Protein AF-A0A1Y1WV62-F1 (afdb_monomer_lite)

Secondary structure (DSSP, 8-state):
-HHHHHHHHHHHHHHHHHHH-------TT-EEEE-TTS-B-TTHHHHHHHT----SSTTPBPEEEEEE-BTTSSHHHHHHHHH---PPPP-SS-S----SEEEEEPTTSSEEEEEEPPBS-GGGGG-TT-HHHHHHHHHHHHHHHH-SEEEEEEEGGGTT-TTTTTHHHHHHHHHHHHHHHHTT-S---S-PEEEEEEEES--SSS-HHHHHHHHHHHHHHHHHHHSPTT----GGGTEEEEEEE-PPPPPPPPTT-HHHHHHHHHHHHHHHHHHHHHHHHHHHHHH-TTSTT-S------S---BTTTHHHHHHHHHHHHHH-TT--PPPHHHHHHHHHHHHHHHHHHHHHHHHHHHHHHHHHTT----S-HHHHHHHHHHHHHHHHHHHHHHHHH-TT-HHHHHHHHHHHHHHHHHHHHHHHHHHHHHHHHHHHHHHHHHHHHHHHTTHHHHHHTTPPPPHHHHHHHHHHHHHHHHHHTGGGTTT-TTHHHHHHHHHHHHHHHHHHHHHHHHHHHGGGGHHHHHHHHHHHHHHHH-SGGGTSHHHHHHHHHHHHHHHHHHHHHHHHHHTTPPP-HHHHHHHHHHHHHHHHHHHHHHHHS-STT-HHHHHHHHHHHHH--GGGGGGGGS-HHHHHHHHHHHHHHHHHHHHB----HHHHHTT-SSS---S--B-S-HHHHHHHHHHHHHHHHHHHHHHHHHHHHHHHHHHHHHHHHHHHHTTS-----HHHHHHHHHHHHHTT--HHHHHHHHT--

Foldseek 3Di:
DVVVVVVVVVVVVVVVCVVVPPVPPPPLAFDAQAFQVRDGDPCVLVVLVVVPAPPPDQFDFAAEEEEAFAFPLCQVVLCCLQQVGHHFDDDPDPDFRDGQWTWDDGHPDSYIYIYGGHPDDPVCVVPPPNVSVLSSLLSVLLSQLQHLEYEYEAEPVCLPPCVRSVLVSLLVNLLLQQVLVVVQPDQPQPRAREYEYEYEQDPPPDDQVVSQVSNVVSSQVSNVVNHDPPRPDGPVSHYDYHYAYAHYADDDDDPPCPPVCVVCVVVNVVNNVRRSVSSVVVSCLDPPPPDPNNPCPDPPDPQGDGSSRSSVLSVQQSCQSVVDPPSSRHHSQLSSLVSVLLVQLVVLLVVLLVVLVVVLVCLVVLHFDPDFPVVNVVSLVVSLVSLVVSLVVSCVSRVRCNVVSVVSSVVSSVSSVVSVVVSLVSLVVQLVVQLVVLLVVLVVVCVVVVLVVCLVVLHADFVVVLVVSLVVSLVSNCSRNVSCCSSDPCSVVSSVVVVVVSVVSLVSNLVSLLVVLCVLCVVLLVVLLVLLLVVLVDVVSLPCVLLVSLVVLQVSLVSSLVSSVCSCVVRVPDDPNVPSSQVSLVVSVVSNVVSLLCNCVPPVPPLLVSLLVSLCVVPQDLVVVVSLVDDPVVSLVVSLVSSLSSLVSSQWRDYDPVSNVSSPVPDPPPHTPGSDDPVRSVVSSVVSSVVSVVVVVVSLVVSLVVLVVVLVVVVVVVVVCVVPDDPDPPVVNVVSLVVCVVSCSDPVVVVVSVVVD

InterPro domains:
  IPR008803 RHD3/Sey1 [PTHR45923] (33-664)
  IPR027417 P-loop containing nucleoside triphosphate hydrolase [G3DSA:3.40.50.300] (46-325)
  IPR027417 P-loop containing nucleoside triphosphate hydrolase [SSF52540] (31-325)
  IPR030386 GB1/RHD3-type guanine nucleotide-binding (G) domain [PS51715] (59-300)

pLDDT: mean 78.82, std 14.89, range [32.78, 97.94]

Structure (mmCIF, N/CA/C/O backbone):
data_AF-A0A1Y1WV62-F1
#
_entry.id   AF-A0A1Y1WV62-F1
#
loop_
_atom_site.group_PDB
_atom_site.id
_atom_site.type_symbol
_atom_site.label_atom_id
_atom_site.label_alt_id
_atom_site.label_comp_id
_atom_site.label_asym_id
_atom_site.label_entity_id
_atom_site.label_seq_id
_atom_site.pdbx_PDB_ins_code
_atom_site.Cartn_x
_atom_site.Cartn_y
_atom_site.Cartn_z
_atom_site.occupancy
_atom_site.B_iso_or_equiv
_atom_site.auth_seq_id
_atom_site.auth_comp_id
_atom_site.auth_asym_id
_atom_site.auth_atom_id
_atom_site.pdbx_PDB_model_num
ATOM 1 N N . MET A 1 1 ? -37.516 20.887 -20.435 1.00 51.75 1 MET A N 1
ATOM 2 C CA . MET A 1 1 ? -36.759 19.913 -19.613 1.00 51.75 1 MET A CA 1
ATOM 3 C C . MET A 1 1 ? -36.280 18.711 -20.430 1.00 51.75 1 MET A C 1
ATOM 5 O O . MET A 1 1 ? -35.079 18.545 -20.568 1.00 51.75 1 MET A O 1
ATOM 9 N N . ILE A 1 2 ? -37.176 17.944 -21.067 1.00 64.56 2 ILE A N 1
ATOM 10 C CA . ILE A 1 2 ? -36.821 16.761 -21.886 1.00 64.56 2 ILE A CA 1
ATOM 11 C C . ILE A 1 2 ? -35.870 17.104 -23.050 1.00 64.56 2 ILE A C 1
ATOM 13 O O . ILE A 1 2 ? -34.916 16.378 -23.311 1.00 64.56 2 ILE A O 1
ATOM 17 N N . THR A 1 3 ? -36.069 18.247 -23.711 1.00 65.81 3 THR A N 1
ATOM 18 C CA . THR A 1 3 ? -35.198 18.720 -24.803 1.00 65.81 3 THR A CA 1
ATOM 19 C C . THR A 1 3 ? -33.790 19.078 -24.321 1.00 65.81 3 THR A C 1
ATOM 21 O O . THR A 1 3 ? -32.817 18.795 -25.009 1.00 65.81 3 THR A O 1
ATOM 24 N N . MET A 1 4 ? -33.670 19.631 -23.110 1.00 62.22 4 MET A N 1
ATOM 25 C CA . MET A 1 4 ? -32.378 19.939 -22.486 1.00 62.22 4 MET A CA 1
ATOM 26 C C . MET A 1 4 ? -31.639 18.659 -22.088 1.00 62.22 4 MET A C 1
ATOM 28 O O . MET A 1 4 ? -30.442 18.553 -22.311 1.00 62.22 4 MET A O 1
ATOM 32 N N . MET A 1 5 ? -32.369 17.662 -21.576 1.00 66.69 5 MET A N 1
ATOM 33 C CA . MET A 1 5 ? -31.826 16.341 -21.245 1.00 66.69 5 MET A CA 1
ATOM 34 C C . MET A 1 5 ? -31.311 15.606 -22.487 1.00 66.69 5 MET A C 1
ATOM 36 O O . MET A 1 5 ? -30.245 15.006 -22.436 1.00 66.69 5 MET A O 1
ATOM 40 N N . LYS A 1 6 ? -32.025 15.697 -23.619 1.00 66.94 6 LYS A N 1
ATOM 41 C CA . LYS A 1 6 ? -31.564 15.145 -24.903 1.00 66.94 6 LYS A CA 1
ATOM 42 C C . LYS A 1 6 ? -30.316 15.852 -25.424 1.00 66.94 6 LYS A C 1
ATOM 44 O O . LYS A 1 6 ? -29.437 15.177 -25.939 1.00 66.94 6 LYS A O 1
ATOM 49 N N . LEU A 1 7 ? -30.222 17.174 -25.268 1.00 73.25 7 LEU A N 1
ATOM 50 C CA . LEU A 1 7 ? -29.037 17.930 -25.678 1.00 73.25 7 LEU A CA 1
ATOM 51 C C . LEU A 1 7 ? -27.816 17.569 -24.820 1.00 73.25 7 LEU A C 1
ATOM 53 O O . LEU A 1 7 ? -26.736 17.401 -25.369 1.00 73.25 7 LEU A O 1
ATOM 57 N N . LEU A 1 8 ? -28.013 17.377 -23.508 1.00 72.06 8 LEU A N 1
ATOM 58 C CA . LEU A 1 8 ? -26.973 16.943 -22.569 1.00 72.06 8 LEU A CA 1
ATOM 59 C C . LEU A 1 8 ? -26.525 15.498 -22.813 1.00 72.06 8 LEU A C 1
ATOM 61 O O . LEU A 1 8 ? -25.340 15.206 -22.724 1.00 72.06 8 LEU A O 1
ATOM 65 N N . LEU A 1 9 ? -27.455 14.598 -23.152 1.00 69.25 9 LEU A N 1
ATOM 66 C CA . LEU A 1 9 ? -27.120 13.230 -23.550 1.00 69.25 9 LEU A CA 1
ATOM 67 C C . LEU A 1 9 ? -26.393 13.195 -24.891 1.00 69.25 9 LEU A C 1
ATOM 69 O O . LEU A 1 9 ? -25.499 12.378 -25.049 1.00 69.25 9 LEU A O 1
ATOM 73 N N . LEU A 1 10 ? -26.752 14.066 -25.840 1.00 69.75 10 LEU A N 1
ATOM 74 C CA . LEU A 1 10 ? -26.087 14.154 -27.137 1.00 69.75 10 LEU A CA 1
ATOM 75 C C . LEU A 1 10 ? -24.675 14.730 -26.993 1.00 69.75 10 LEU A C 1
ATOM 77 O O . LEU A 1 10 ? -23.754 14.210 -27.610 1.00 69.75 10 LEU A O 1
ATOM 81 N N . THR A 1 11 ? -24.473 15.746 -26.148 1.00 72.06 11 THR A N 1
ATOM 82 C CA . THR A 1 11 ? -23.128 16.255 -25.844 1.00 72.06 11 THR A CA 1
ATOM 83 C C . THR A 1 11 ? -22.309 15.254 -25.041 1.00 72.06 11 THR A C 1
ATOM 85 O O . THR A 1 11 ? -21.140 15.077 -25.364 1.00 72.06 11 THR A O 1
ATOM 88 N N . LEU A 1 12 ? -22.895 14.530 -24.077 1.00 65.00 12 LEU A N 1
ATOM 89 C CA . LEU A 1 12 ? -22.204 13.418 -23.415 1.00 65.00 12 LEU A CA 1
ATOM 90 C C . LEU A 1 12 ? -21.865 12.299 -24.397 1.00 65.00 12 LEU A C 1
ATOM 92 O O . LEU A 1 12 ? -20.761 11.781 -24.318 1.00 65.00 12 LEU A O 1
ATOM 96 N N . LEU A 1 13 ? -22.757 11.955 -25.334 1.00 55.06 13 LEU A N 1
ATOM 97 C CA . LEU A 1 13 ? -22.472 10.960 -26.366 1.00 55.06 13 LEU A CA 1
ATOM 98 C C . LEU A 1 13 ? -21.349 11.429 -27.283 1.00 55.06 13 LEU A C 1
ATOM 100 O O . LEU A 1 13 ? -20.487 10.623 -27.572 1.00 55.06 13 LEU A O 1
ATOM 104 N N . ILE A 1 14 ? -21.332 12.701 -27.697 1.00 57.38 14 ILE A N 1
ATOM 105 C CA . ILE A 1 14 ? -20.282 13.277 -28.553 1.00 57.38 14 ILE A CA 1
ATOM 106 C C . ILE A 1 14 ? -18.940 13.319 -27.816 1.00 57.38 14 ILE A C 1
ATOM 108 O O . ILE A 1 14 ? -17.910 13.010 -28.408 1.00 57.38 14 ILE A O 1
ATOM 112 N N . ILE A 1 15 ? -18.938 13.650 -26.521 1.00 54.84 15 ILE A N 1
ATOM 113 C CA . ILE A 1 15 ? -17.735 13.623 -25.679 1.00 54.84 15 ILE A CA 1
ATOM 114 C C . ILE A 1 15 ? -17.273 12.174 -25.472 1.00 54.84 15 ILE A C 1
ATOM 116 O O . ILE A 1 15 ? -16.094 11.896 -25.641 1.00 54.84 15 ILE A O 1
ATOM 120 N N . LEU A 1 16 ? -18.179 11.229 -25.204 1.00 42.38 16 LEU A N 1
ATOM 121 C CA . LEU A 1 16 ? -17.862 9.801 -25.084 1.00 42.38 16 LEU A CA 1
ATOM 122 C C . LEU A 1 16 ? -17.394 9.202 -26.414 1.00 42.38 16 LEU A C 1
ATOM 124 O O . LEU A 1 16 ? -16.445 8.431 -26.413 1.00 42.38 16 LEU A O 1
ATOM 128 N N . THR A 1 17 ? -17.973 9.577 -27.557 1.00 40.53 17 THR A N 1
ATOM 129 C CA . THR A 1 17 ? -17.507 9.114 -28.869 1.00 40.53 17 THR A CA 1
ATOM 130 C C . THR A 1 17 ? -16.188 9.765 -29.255 1.00 40.53 17 THR A C 1
ATOM 132 O O . THR A 1 17 ? -15.337 9.064 -29.778 1.00 40.53 17 THR A O 1
ATOM 135 N N . ASN A 1 18 ? -15.943 11.041 -28.943 1.00 40.81 18 ASN A N 1
ATOM 136 C CA . ASN A 1 18 ? -14.651 11.683 -29.222 1.00 40.81 18 ASN A CA 1
ATOM 137 C C . ASN A 1 18 ? -13.536 11.221 -28.267 1.00 40.81 18 ASN A C 1
ATOM 139 O O . ASN A 1 18 ? -12.374 11.257 -28.646 1.00 40.81 18 ASN A O 1
ATOM 143 N N . VAL A 1 19 ? -13.875 10.740 -27.063 1.00 40.25 19 VAL A N 1
ATOM 144 C CA . VAL A 1 19 ? -12.922 10.125 -26.116 1.00 40.25 19 VAL A CA 1
ATOM 145 C C . VAL A 1 19 ? -12.696 8.631 -26.412 1.00 40.25 19 VAL A C 1
ATOM 147 O O . VAL A 1 19 ? -11.668 8.081 -26.032 1.00 40.25 19 VAL A O 1
ATOM 150 N N . ILE A 1 20 ? -13.613 7.962 -27.125 1.00 36.50 20 ILE A N 1
ATOM 151 C CA . ILE A 1 20 ? -13.527 6.520 -27.447 1.00 36.50 20 ILE A CA 1
ATOM 152 C C . ILE A 1 20 ? -13.171 6.259 -28.926 1.00 36.50 20 ILE A C 1
ATOM 154 O O . ILE A 1 20 ? -12.804 5.142 -29.285 1.00 36.50 20 ILE A O 1
ATOM 158 N N . THR A 1 21 ? -13.180 7.278 -29.789 1.00 32.78 21 THR A N 1
ATOM 159 C CA . THR A 1 21 ? -12.759 7.172 -31.196 1.00 32.78 21 THR A CA 1
ATOM 160 C C . THR A 1 21 ? -11.530 8.023 -31.498 1.00 32.78 21 THR A C 1
ATOM 162 O O . THR A 1 21 ? -11.481 8.771 -32.467 1.00 32.78 21 THR A O 1
ATOM 165 N N . GLU A 1 22 ? -10.447 7.788 -30.760 1.00 36.47 22 GLU A N 1
ATOM 166 C CA . GLU A 1 22 ? -9.182 7.650 -31.481 1.00 36.47 22 GLU A CA 1
ATOM 167 C C . GLU A 1 22 ? -9.310 6.384 -32.330 1.00 36.47 22 GLU A C 1
ATOM 169 O O . GLU A 1 22 ? -9.026 5.266 -31.889 1.00 36.47 22 GLU A O 1
ATOM 174 N N . THR A 1 23 ? -9.831 6.547 -33.548 1.00 33.72 23 THR A N 1
ATOM 175 C CA . THR A 1 23 ? -9.608 5.582 -34.616 1.00 33.72 23 THR A CA 1
ATOM 176 C C . THR A 1 23 ? -8.103 5.452 -34.747 1.00 33.72 23 THR A C 1
ATOM 178 O O . THR A 1 23 ? -7.453 6.311 -35.346 1.00 33.72 23 THR A O 1
ATOM 181 N N . ILE A 1 24 ? -7.542 4.411 -34.137 1.00 40.12 24 ILE A N 1
ATOM 182 C CA . ILE A 1 24 ? -6.155 4.045 -34.366 1.00 40.12 24 ILE A CA 1
ATOM 183 C C . ILE A 1 24 ? -6.053 3.831 -35.860 1.00 40.12 24 ILE A C 1
ATOM 185 O O . ILE A 1 24 ? -6.801 3.010 -36.406 1.00 40.12 24 ILE A O 1
ATOM 189 N N . PRO A 1 25 ? -5.197 4.590 -36.555 1.00 36.84 25 PRO A N 1
ATOM 190 C CA . PRO A 1 25 ? -4.994 4.314 -37.948 1.00 36.84 25 PRO A CA 1
ATOM 191 C C . PRO A 1 25 ? -4.455 2.888 -37.993 1.00 36.84 25 PRO A C 1
ATOM 193 O O . PRO A 1 25 ? -3.401 2.593 -37.428 1.00 36.84 25 PRO A O 1
ATOM 196 N N . THR A 1 26 ? -5.166 2.002 -38.688 1.00 41.12 26 THR A N 1
ATOM 197 C CA . THR A 1 26 ? -4.584 0.807 -39.301 1.00 41.12 26 THR A CA 1
ATOM 198 C C . THR A 1 26 ? -3.566 1.298 -40.329 1.00 41.12 26 THR A C 1
ATOM 200 O O . THR A 1 26 ? -3.785 1.254 -41.540 1.00 41.12 26 THR A O 1
ATOM 203 N N . SER A 1 27 ? -2.499 1.921 -39.837 1.00 43.66 27 SER A N 1
ATOM 204 C CA . SER A 1 27 ? -1.478 2.575 -40.618 1.00 43.66 27 SER A CA 1
ATOM 205 C C . SER A 1 27 ? -0.612 1.459 -41.152 1.00 43.66 27 SER A C 1
ATOM 207 O O . SER A 1 27 ? 0.397 1.082 -40.564 1.00 43.66 27 SER A O 1
ATOM 209 N N . LYS A 1 28 ? -0.979 0.964 -42.331 1.00 54.50 28 LYS A N 1
ATOM 210 C CA . LYS A 1 28 ? -0.052 0.277 -43.225 1.00 54.50 28 LYS A CA 1
ATOM 211 C C . LYS A 1 28 ? 1.081 1.220 -43.681 1.00 54.50 28 LYS A C 1
ATOM 213 O O . LYS A 1 28 ? 1.583 1.011 -44.762 1.00 54.50 28 LYS A O 1
ATOM 218 N N . SER A 1 29 ? 1.448 2.286 -42.960 1.00 65.12 29 SER A N 1
ATOM 219 C CA . SER A 1 29 ? 2.419 3.298 -43.409 1.00 65.12 29 SER A CA 1
ATOM 220 C C . SER A 1 29 ? 3.492 3.682 -42.381 1.00 65.12 29 SER A C 1
ATOM 222 O O . SER A 1 29 ? 4.205 4.667 -42.573 1.00 65.12 29 SER A O 1
ATOM 224 N N . GLY A 1 30 ? 3.640 2.885 -41.317 1.00 78.12 30 GLY A N 1
ATOM 225 C CA . GLY A 1 30 ? 4.474 3.202 -40.154 1.00 78.12 30 GLY A CA 1
ATOM 226 C C . GLY A 1 30 ? 3.715 4.046 -39.124 1.00 78.12 30 GLY A C 1
ATOM 227 O O . GLY A 1 30 ? 2.809 4.809 -39.470 1.00 78.12 30 GLY A O 1
ATOM 228 N N . TYR A 1 31 ? 4.045 3.882 -37.845 1.00 87.94 31 TYR A N 1
ATOM 229 C CA . TYR A 1 31 ? 3.420 4.600 -36.732 1.00 87.94 31 TYR A CA 1
ATOM 230 C C . TYR A 1 31 ? 4.386 5.643 -36.162 1.00 87.94 31 TYR A C 1
ATOM 232 O O . TYR A 1 31 ? 5.538 5.301 -35.921 1.00 87.94 31 TYR A O 1
ATOM 240 N N . PRO A 1 32 ? 3.986 6.902 -35.938 1.00 89.50 32 PRO A N 1
ATOM 241 C CA . PRO A 1 32 ? 4.892 7.897 -35.372 1.00 89.50 32 PRO A CA 1
ATOM 242 C C . PRO A 1 32 ? 5.151 7.622 -33.888 1.00 89.50 32 PRO A C 1
ATOM 244 O O . PRO A 1 32 ? 4.218 7.661 -33.091 1.00 89.50 32 PRO A O 1
ATOM 247 N N . ILE A 1 33 ? 6.411 7.362 -33.522 1.00 92.44 33 ILE A N 1
ATOM 248 C CA . ILE A 1 33 ? 6.871 7.335 -32.122 1.00 92.44 33 ILE A CA 1
ATOM 249 C C . ILE A 1 33 ? 7.080 8.761 -31.625 1.00 92.44 33 ILE A C 1
ATOM 251 O O . ILE A 1 33 ? 6.625 9.104 -30.541 1.00 92.44 33 ILE A O 1
ATOM 255 N N . ILE A 1 34 ? 7.790 9.569 -32.410 1.00 91.12 34 ILE A N 1
ATOM 256 C CA . ILE A 1 34 ? 8.075 10.972 -32.109 1.00 91.12 34 ILE A CA 1
ATOM 257 C C . ILE A 1 34 ? 7.593 11.784 -33.299 1.00 91.12 34 ILE A C 1
ATOM 259 O O . ILE A 1 34 ? 7.923 11.440 -34.436 1.00 91.12 34 ILE A O 1
ATOM 263 N N . ASP A 1 35 ? 6.804 12.823 -33.047 1.00 85.56 35 ASP A N 1
ATOM 264 C CA . ASP A 1 35 ? 6.278 13.695 -34.095 1.00 85.56 35 ASP A CA 1
ATOM 265 C C . ASP A 1 35 ? 7.279 14.791 -34.522 1.00 85.56 35 ASP A C 1
ATOM 267 O O . ASP A 1 35 ? 8.411 14.877 -34.039 1.00 85.56 35 ASP A O 1
ATOM 271 N N . GLU A 1 36 ? 6.862 15.659 -35.447 1.00 79.38 36 GLU A N 1
ATOM 272 C CA . GLU A 1 36 ? 7.685 16.773 -35.936 1.00 79.38 36 GLU A CA 1
ATOM 273 C C . GLU A 1 36 ? 7.994 17.853 -34.889 1.00 79.38 36 GLU A C 1
ATOM 275 O O . GLU A 1 36 ? 8.909 18.653 -35.092 1.00 79.38 36 GLU A O 1
ATOM 280 N N . ASN A 1 37 ? 7.256 17.874 -33.779 1.00 82.88 37 ASN A N 1
ATOM 281 C CA . ASN A 1 37 ? 7.437 18.818 -32.682 1.00 82.88 37 ASN A CA 1
ATOM 282 C C . ASN A 1 37 ? 8.322 18.239 -31.566 1.00 82.88 37 ASN A C 1
ATOM 284 O O . ASN A 1 37 ? 8.681 18.954 -30.629 1.00 82.88 37 ASN A O 1
ATOM 288 N N . GLY A 1 38 ? 8.715 16.964 -31.664 1.00 85.69 38 GLY A N 1
ATOM 289 C CA . GLY A 1 38 ? 9.467 16.276 -30.618 1.00 85.69 38 GLY A CA 1
ATOM 290 C C . GLY A 1 38 ? 8.592 15.805 -29.452 1.00 85.69 38 GLY A C 1
ATOM 291 O O . GLY A 1 38 ? 9.081 15.667 -28.322 1.00 85.69 38 GLY A O 1
ATOM 292 N N . GLU A 1 39 ? 7.303 15.580 -29.696 1.00 90.38 39 GLU A N 1
ATOM 293 C CA . GLU A 1 39 ? 6.392 14.958 -28.739 1.00 90.38 39 GLU A CA 1
ATOM 294 C C . GLU A 1 39 ? 6.338 13.443 -28.944 1.00 90.38 39 GLU A C 1
ATOM 296 O O . GLU A 1 39 ? 6.292 12.950 -30.073 1.00 90.38 39 GLU A O 1
ATOM 301 N N . PHE A 1 40 ? 6.384 12.704 -27.833 1.00 92.81 40 PHE A N 1
ATOM 302 C CA . PHE A 1 40 ? 6.293 11.247 -27.842 1.00 92.81 40 PHE A CA 1
ATOM 303 C C . PHE A 1 40 ? 4.831 10.814 -27.945 1.00 92.81 40 PHE A C 1
ATOM 305 O O . PHE A 1 40 ? 3.954 11.357 -27.275 1.00 92.81 40 PHE A O 1
ATOM 312 N N . ASN A 1 41 ? 4.560 9.814 -28.774 1.00 91.00 41 ASN A N 1
ATOM 313 C CA . ASN A 1 41 ? 3.214 9.333 -29.020 1.00 91.00 41 ASN A CA 1
ATOM 314 C C . ASN A 1 41 ? 2.789 8.291 -27.974 1.00 91.00 41 ASN A C 1
ATOM 316 O O . ASN A 1 41 ? 3.184 7.124 -28.030 1.00 91.00 41 ASN A O 1
ATOM 320 N N . THR A 1 42 ? 1.912 8.698 -27.057 1.00 89.06 42 THR A N 1
ATOM 321 C CA . THR A 1 42 ? 1.388 7.858 -25.963 1.00 89.06 42 THR A CA 1
ATOM 322 C C . THR A 1 42 ? 0.571 6.651 -26.449 1.00 89.06 42 THR A C 1
ATOM 324 O O . THR A 1 42 ? 0.466 5.640 -25.749 1.00 89.06 42 THR A O 1
ATOM 327 N N . GLY A 1 43 ? 0.046 6.696 -27.679 1.00 88.69 43 GLY A N 1
ATOM 328 C CA . GLY A 1 43 ? -0.676 5.589 -28.310 1.00 88.69 43 GLY A CA 1
ATOM 329 C C . GLY A 1 43 ? 0.215 4.426 -28.769 1.00 88.69 43 GLY A C 1
ATOM 330 O O . GLY A 1 43 ? -0.310 3.377 -29.150 1.00 88.69 43 GLY A O 1
ATOM 331 N N . LEU A 1 44 ? 1.549 4.557 -28.699 1.00 88.31 44 LEU A N 1
ATOM 332 C CA . LEU A 1 44 ? 2.493 3.518 -29.132 1.00 88.31 44 LEU A CA 1
ATOM 333 C C . LEU A 1 44 ? 2.258 2.177 -28.422 1.00 88.31 44 LEU A C 1
ATOM 335 O O . LEU A 1 44 ? 2.286 1.127 -29.060 1.00 88.31 44 LEU A O 1
ATOM 339 N N . SER A 1 45 ? 1.964 2.194 -27.121 1.00 86.75 45 SER A N 1
ATOM 340 C CA . SER A 1 45 ? 1.713 0.970 -26.348 1.00 86.75 45 SER A CA 1
ATOM 341 C C . SER A 1 45 ? 0.495 0.193 -26.865 1.00 86.75 45 SER A C 1
ATOM 343 O O . SER A 1 45 ? 0.510 -1.040 -26.910 1.00 86.75 45 SER A O 1
ATOM 345 N N . LYS A 1 46 ? -0.552 0.911 -27.291 1.00 86.69 46 LYS A N 1
ATOM 346 C CA . LYS A 1 46 ? -1.773 0.343 -27.868 1.00 86.69 46 LYS A CA 1
ATOM 347 C C . LYS A 1 46 ? -1.524 -0.142 -29.295 1.00 86.69 46 LYS A C 1
ATOM 349 O O . LYS A 1 46 ? -1.861 -1.285 -29.591 1.00 86.69 46 LYS A O 1
ATOM 354 N N . TYR A 1 47 ? -0.841 0.658 -30.117 1.00 85.81 47 TYR A N 1
ATOM 355 C CA . TYR A 1 47 ? -0.407 0.263 -31.460 1.00 85.81 47 TYR A CA 1
ATOM 356 C C . TYR A 1 47 ? 0.389 -1.046 -31.434 1.00 85.81 47 TYR A C 1
ATOM 358 O O . TYR A 1 47 ? 0.062 -1.980 -32.164 1.00 85.81 47 TYR A O 1
ATOM 366 N N . MET A 1 48 ? 1.376 -1.155 -30.540 1.00 82.12 48 MET A N 1
ATOM 367 C CA . MET A 1 48 ? 2.170 -2.371 -30.384 1.00 82.12 48 MET A CA 1
ATOM 368 C C . MET A 1 48 ? 1.271 -3.559 -29.986 1.00 82.12 48 MET A C 1
ATOM 370 O O . MET A 1 48 ? 1.248 -4.590 -30.648 1.00 82.12 48 MET A O 1
ATOM 374 N N . LYS A 1 49 ? 0.415 -3.423 -28.966 1.00 79.69 49 LYS A N 1
ATOM 375 C CA . LYS A 1 49 ? -0.499 -4.515 -28.563 1.00 79.69 49 LYS A CA 1
ATOM 376 C C . LYS A 1 49 ? -1.438 -4.986 -29.685 1.00 79.69 49 LYS A C 1
ATOM 378 O O . LYS A 1 49 ? -1.735 -6.178 -29.769 1.00 79.69 49 LYS A O 1
ATOM 383 N N . GLU A 1 50 ? -1.916 -4.072 -30.524 1.00 78.50 50 GLU A N 1
ATOM 384 C CA . GLU A 1 50 ? -2.843 -4.370 -31.624 1.00 78.50 50 GLU A CA 1
ATOM 385 C C . GLU A 1 50 ? -2.161 -4.971 -32.849 1.00 78.50 50 GLU A C 1
ATOM 387 O O . GLU A 1 50 ? -2.782 -5.753 -33.568 1.00 78.50 50 GLU A O 1
ATOM 392 N N . CYS A 1 51 ? -0.882 -4.659 -33.051 1.00 73.50 51 CYS A N 1
ATOM 393 C CA . CYS A 1 51 ? -0.111 -5.089 -34.204 1.00 73.50 51 CYS A CA 1
ATOM 394 C C . CYS A 1 51 ? -0.039 -6.614 -34.383 1.00 73.50 51 CYS A C 1
ATOM 396 O O . CYS A 1 51 ? 0.208 -7.025 -35.506 1.00 73.50 51 CYS A O 1
ATOM 398 N N . LYS A 1 52 ? -0.291 -7.440 -33.344 1.00 56.25 52 LYS A N 1
ATOM 399 C CA . LYS A 1 52 ? -0.448 -8.921 -33.382 1.00 56.25 52 LYS A CA 1
ATOM 400 C C . LYS A 1 52 ? 0.322 -9.633 -34.513 1.00 56.25 52 LYS A C 1
ATOM 402 O O . LYS A 1 52 ? -0.203 -10.545 -35.151 1.00 56.25 52 LYS A O 1
ATOM 407 N N . PHE A 1 53 ? 1.570 -9.248 -34.762 1.00 61.12 53 PHE A N 1
ATOM 408 C CA . PHE A 1 53 ? 2.450 -10.063 -35.582 1.00 61.12 53 PHE A CA 1
ATOM 409 C C . PHE A 1 53 ? 2.722 -11.330 -34.766 1.00 61.12 53 PHE A C 1
ATOM 411 O O . PHE A 1 53 ? 2.650 -11.288 -33.536 1.00 61.12 53 PHE A O 1
ATOM 418 N N . ASN A 1 54 ? 2.920 -12.472 -35.423 1.00 52.09 54 ASN A N 1
ATOM 419 C CA . ASN A 1 54 ? 3.212 -13.755 -34.776 1.00 52.09 54 ASN A CA 1
ATOM 420 C C . ASN A 1 54 ? 4.580 -13.704 -34.064 1.00 52.09 54 ASN A C 1
ATOM 422 O O . ASN A 1 54 ? 5.524 -14.380 -34.461 1.00 52.09 54 ASN A O 1
ATOM 426 N N . PHE A 1 55 ? 4.706 -12.871 -33.035 1.00 57.34 55 PHE A N 1
ATOM 427 C CA . PHE A 1 55 ? 5.824 -12.859 -32.115 1.00 57.34 55 PHE A CA 1
ATOM 428 C C . PHE A 1 55 ? 5.742 -14.184 -31.356 1.00 57.34 55 PHE A C 1
ATOM 430 O O . PHE A 1 55 ? 4.765 -14.443 -30.645 1.00 57.34 55 PHE A O 1
ATOM 437 N N . GLY A 1 56 ? 6.696 -15.081 -31.603 1.00 52.50 56 GLY A N 1
ATOM 438 C CA . GLY A 1 56 ? 6.784 -16.338 -30.866 1.00 52.50 56 GLY A CA 1
ATOM 439 C C . GLY A 1 56 ? 6.987 -16.029 -29.389 1.00 52.50 56 GLY A C 1
ATOM 440 O O . GLY A 1 56 ? 7.891 -15.278 -29.085 1.00 52.50 56 GLY A O 1
ATOM 441 N N . GLU A 1 57 ? 6.150 -16.588 -28.510 1.00 55.66 57 GLU A N 1
ATOM 442 C CA . GLU A 1 57 ? 6.104 -16.348 -27.054 1.00 55.66 57 GLU A CA 1
ATOM 443 C C . GLU A 1 57 ? 6.056 -14.857 -26.626 1.00 55.66 57 GLU A C 1
ATOM 445 O O . GLU A 1 57 ? 6.838 -14.01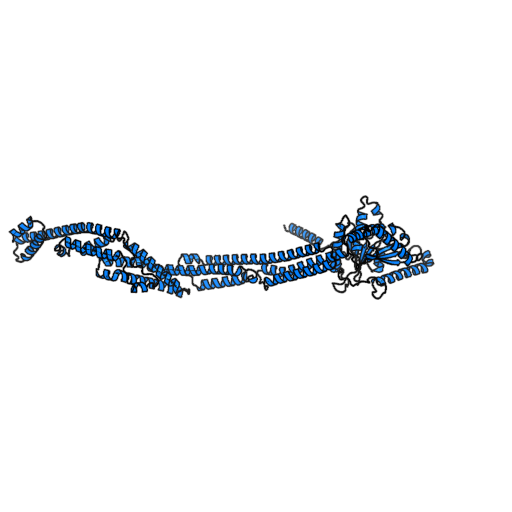0 -27.037 1.00 55.66 57 GLU A O 1
ATOM 450 N N . LYS A 1 58 ? 5.137 -14.496 -25.718 1.00 55.69 58 LYS A N 1
ATOM 451 C CA . LYS A 1 58 ? 4.932 -13.098 -25.264 1.00 55.69 58 LYS A CA 1
ATOM 452 C C . LYS A 1 58 ? 6.186 -12.401 -24.690 1.00 55.69 58 LYS A C 1
ATOM 454 O O . LYS A 1 58 ? 6.161 -11.180 -24.540 1.00 55.69 58 LYS A O 1
ATOM 459 N N . ASP A 1 59 ? 7.253 -13.149 -24.416 1.00 60.22 59 ASP A N 1
ATOM 460 C CA . ASP A 1 59 ? 8.493 -12.696 -23.785 1.00 60.22 59 ASP A CA 1
ATOM 461 C C . ASP A 1 59 ? 9.730 -12.726 -24.704 1.00 60.22 59 ASP A C 1
ATOM 463 O O . ASP A 1 59 ? 10.853 -12.557 -24.226 1.00 60.22 59 ASP A O 1
ATOM 467 N N . SER A 1 60 ? 9.572 -12.899 -26.022 1.00 68.81 60 SER A N 1
ATOM 468 C CA . SER A 1 60 ? 10.725 -12.898 -26.929 1.00 68.81 60 SER A CA 1
ATOM 469 C C . SER A 1 60 ? 11.440 -11.540 -26.989 1.00 68.81 60 SER A C 1
ATOM 471 O O . SER A 1 60 ? 10.797 -10.489 -27.115 1.00 68.81 60 SER A O 1
ATOM 473 N N . ARG A 1 61 ? 12.783 -11.570 -26.967 1.00 79.69 61 ARG A N 1
ATOM 474 C CA . ARG A 1 61 ? 13.656 -10.418 -27.264 1.00 79.69 61 ARG A CA 1
ATOM 475 C C . ARG A 1 61 ? 13.232 -9.779 -28.583 1.00 79.69 61 ARG A C 1
ATOM 477 O O . ARG A 1 61 ? 13.062 -10.497 -29.564 1.00 79.69 61 ARG A O 1
ATOM 484 N N . ILE A 1 62 ? 13.184 -8.449 -28.621 1.00 86.94 62 ILE A N 1
ATOM 485 C CA . ILE A 1 62 ? 13.123 -7.699 -29.878 1.00 86.94 62 ILE A CA 1
ATOM 486 C C . ILE A 1 62 ? 14.499 -7.168 -30.297 1.00 86.94 62 ILE A C 1
ATOM 488 O O . ILE A 1 62 ? 15.330 -6.817 -29.457 1.00 86.94 62 ILE A O 1
ATOM 492 N N . HIS A 1 63 ? 14.710 -7.087 -31.604 1.00 88.00 63 HIS A N 1
ATOM 493 C CA . HIS A 1 63 ? 15.832 -6.409 -32.231 1.00 88.00 63 HIS A CA 1
ATOM 494 C C . HIS A 1 63 ? 15.369 -5.089 -32.824 1.00 88.00 63 HIS A C 1
ATOM 496 O O . HIS A 1 63 ? 14.409 -5.056 -33.590 1.00 88.00 63 HIS A O 1
ATOM 502 N N . VAL A 1 64 ? 16.054 -4.001 -32.503 1.00 91.56 64 VAL A N 1
ATOM 503 C CA . VAL A 1 64 ? 15.671 -2.669 -32.983 1.00 91.56 64 VAL A CA 1
ATOM 504 C C . VAL A 1 64 ? 16.705 -2.185 -33.992 1.00 91.56 64 VAL A C 1
ATOM 506 O O . VAL A 1 64 ? 17.898 -2.119 -33.691 1.00 91.56 64 VAL A O 1
ATOM 509 N N . ILE A 1 65 ? 16.251 -1.849 -35.197 1.00 94.38 65 ILE A N 1
ATOM 510 C CA . ILE A 1 65 ? 17.086 -1.330 -36.281 1.00 94.38 65 ILE A CA 1
ATOM 511 C C . ILE A 1 65 ? 16.604 0.073 -36.625 1.00 94.38 65 ILE A C 1
ATOM 513 O O . ILE A 1 65 ? 15.440 0.255 -36.970 1.00 94.38 65 ILE A O 1
ATOM 517 N N . SER A 1 66 ? 17.494 1.060 -36.590 1.00 95.06 66 SER A N 1
ATOM 518 C CA . SER A 1 66 ? 17.205 2.410 -37.089 1.00 95.06 66 SER A CA 1
ATOM 519 C C . SER A 1 66 ? 17.971 2.710 -38.365 1.00 95.06 66 SER A C 1
ATOM 521 O O . SER A 1 66 ? 19.032 2.137 -38.602 1.00 95.06 66 SER A O 1
ATOM 523 N N . ILE A 1 67 ? 17.460 3.633 -39.181 1.00 93.69 67 ILE A N 1
ATOM 524 C CA . ILE A 1 67 ? 18.180 4.164 -40.345 1.00 93.69 67 ILE A CA 1
ATOM 525 C C . ILE A 1 67 ? 18.451 5.661 -40.188 1.00 93.69 67 ILE A C 1
ATOM 527 O O . ILE A 1 67 ? 17.563 6.433 -39.847 1.00 93.69 67 ILE A O 1
ATOM 531 N N . ILE A 1 68 ? 19.681 6.092 -40.447 1.00 90.62 68 ILE A N 1
ATOM 532 C CA . ILE A 1 68 ? 20.114 7.493 -40.436 1.00 90.62 68 ILE A CA 1
ATOM 533 C C . ILE A 1 68 ? 20.732 7.814 -41.799 1.00 90.62 68 ILE A C 1
ATOM 535 O O . ILE A 1 68 ? 21.408 6.987 -42.408 1.00 90.62 68 ILE A O 1
ATOM 539 N N . GLY A 1 69 ? 20.493 9.020 -42.303 1.00 86.62 69 GLY A N 1
ATOM 540 C CA . GLY A 1 69 ? 21.101 9.502 -43.541 1.00 86.62 69 GLY A CA 1
ATOM 541 C C . GLY A 1 69 ? 20.422 10.760 -44.060 1.00 86.62 69 GLY A C 1
ATOM 542 O O . GLY A 1 69 ? 19.316 11.108 -43.622 1.00 86.62 69 GLY A O 1
ATOM 543 N N . SER A 1 70 ? 21.056 11.419 -45.029 1.00 81.19 70 SER A N 1
ATOM 544 C CA . SER A 1 70 ? 20.586 12.698 -45.566 1.00 81.19 70 SER A CA 1
ATOM 545 C C . SER A 1 70 ? 19.164 12.599 -46.134 1.00 81.19 70 SER A C 1
ATOM 547 O O . SER A 1 70 ? 18.678 11.512 -46.494 1.00 81.19 70 SER A O 1
ATOM 549 N N . GLN A 1 71 ? 18.449 13.721 -46.174 1.00 76.31 71 GLN A N 1
ATOM 550 C CA . GLN A 1 71 ? 17.087 13.779 -46.699 1.00 76.31 71 GLN A CA 1
ATOM 551 C C . GLN A 1 71 ? 17.016 13.277 -48.154 1.00 76.31 71 GLN A C 1
ATOM 553 O O . GLN A 1 71 ? 17.926 13.482 -48.950 1.00 76.31 71 GLN A O 1
ATOM 558 N N . SER A 1 72 ? 15.936 12.561 -48.487 1.00 71.50 72 SER A N 1
ATOM 559 C CA . SER A 1 72 ? 15.653 12.054 -49.843 1.00 71.50 72 SER A CA 1
ATOM 560 C C . SER A 1 72 ? 16.679 11.074 -50.444 1.00 71.50 72 SER A C 1
ATOM 562 O O . SER A 1 72 ? 16.678 10.839 -51.646 1.00 71.50 72 SER A O 1
ATOM 564 N N . THR A 1 73 ? 17.494 10.407 -49.622 1.00 76.19 73 THR A N 1
ATOM 565 C CA . THR A 1 73 ? 18.475 9.384 -50.061 1.00 76.19 73 THR A CA 1
ATOM 566 C C . THR A 1 73 ? 17.893 7.968 -50.240 1.00 76.19 73 THR A C 1
ATOM 568 O O . THR A 1 73 ? 18.629 6.988 -50.358 1.00 76.19 73 THR A O 1
ATOM 571 N N . GLY A 1 74 ? 16.562 7.823 -50.238 1.00 82.75 74 GLY A N 1
ATOM 572 C CA . GLY A 1 74 ? 15.888 6.528 -50.399 1.00 82.75 74 GLY A CA 1
ATOM 573 C C . GLY A 1 74 ? 15.956 5.611 -49.170 1.00 82.75 74 GLY A C 1
ATOM 574 O O . GLY A 1 74 ? 16.061 4.396 -49.342 1.00 82.75 74 GLY A O 1
ATOM 575 N N . LYS A 1 75 ? 15.910 6.178 -47.953 1.00 89.12 75 LYS A N 1
ATOM 576 C CA . LYS A 1 75 ? 15.883 5.446 -46.668 1.00 89.12 75 LYS A CA 1
ATOM 577 C C . LYS A 1 75 ? 14.636 4.572 -46.518 1.00 89.12 75 LYS A C 1
ATOM 579 O O . LYS A 1 75 ? 14.750 3.353 -46.501 1.00 89.12 75 LYS A O 1
ATOM 584 N N . SER A 1 76 ? 13.450 5.179 -46.534 1.00 87.94 76 SER A N 1
ATOM 585 C CA . SER A 1 76 ? 12.166 4.474 -46.424 1.00 87.94 76 SER A CA 1
ATOM 586 C C . SER A 1 76 ? 11.980 3.452 -47.555 1.00 87.94 76 SER A C 1
ATOM 588 O O . SER A 1 76 ? 11.468 2.361 -47.337 1.00 87.94 76 SER A O 1
ATOM 590 N N . THR A 1 77 ? 12.484 3.750 -48.763 1.00 88.38 77 THR A N 1
ATOM 591 C CA . THR A 1 77 ? 12.514 2.785 -49.876 1.00 88.38 77 THR A CA 1
ATOM 592 C C . THR A 1 77 ? 13.379 1.569 -49.562 1.00 88.38 77 THR A C 1
ATOM 594 O O . THR A 1 77 ? 12.967 0.453 -49.853 1.00 88.38 77 THR A O 1
ATOM 597 N N . LEU A 1 78 ? 14.566 1.770 -48.986 1.00 90.56 78 LEU A N 1
ATOM 598 C CA . LEU A 1 78 ? 15.454 0.678 -48.599 1.00 90.56 78 LEU A CA 1
ATOM 599 C C . LEU A 1 78 ? 14.834 -0.178 -47.490 1.00 90.56 78 LEU A C 1
ATOM 601 O O . LEU A 1 78 ? 14.851 -1.398 -47.597 1.00 90.56 78 LEU A O 1
ATOM 605 N N . LEU A 1 79 ? 14.246 0.452 -46.471 1.00 92.81 79 LEU A N 1
ATOM 606 C CA . LEU A 1 79 ? 13.572 -0.256 -45.382 1.00 92.81 79 LEU A CA 1
ATOM 607 C C . LEU A 1 79 ? 12.406 -1.111 -45.890 1.00 92.81 79 LEU A C 1
ATOM 609 O O . LEU A 1 79 ? 12.328 -2.289 -45.553 1.00 92.81 79 LEU A O 1
ATOM 613 N N . ASN A 1 80 ? 11.566 -0.553 -46.769 1.00 90.31 80 ASN A N 1
ATOM 614 C CA . ASN A 1 80 ? 10.461 -1.292 -47.382 1.00 90.31 80 ASN A CA 1
ATOM 615 C C . ASN A 1 80 ? 10.961 -2.471 -48.219 1.00 90.31 80 ASN A C 1
ATOM 617 O O . ASN A 1 80 ? 10.368 -3.543 -48.178 1.00 90.31 80 ASN A O 1
ATOM 621 N N . LEU A 1 81 ? 12.065 -2.296 -48.952 1.00 90.56 81 LEU A N 1
ATOM 622 C CA . LEU A 1 81 ? 12.650 -3.377 -49.739 1.00 90.56 81 LEU A CA 1
ATOM 623 C C . LEU A 1 81 ? 13.223 -4.483 -48.856 1.00 90.56 81 LEU A C 1
ATOM 625 O O . LEU A 1 81 ? 12.944 -5.639 -49.138 1.00 90.56 81 LEU A O 1
ATOM 629 N N . LEU A 1 82 ? 13.996 -4.152 -47.816 1.00 92.06 82 LEU A N 1
ATOM 630 C CA . LEU A 1 82 ? 14.680 -5.132 -46.965 1.00 92.06 82 LEU A CA 1
ATOM 631 C C . LEU A 1 82 ? 13.737 -5.842 -45.992 1.00 92.06 82 LEU A C 1
ATOM 633 O O . LEU A 1 82 ? 13.796 -7.058 -45.856 1.00 92.06 82 LEU A O 1
ATOM 637 N N . PHE A 1 83 ? 12.857 -5.102 -45.328 1.00 91.25 83 PHE A N 1
ATOM 638 C CA . PHE A 1 83 ? 12.068 -5.616 -44.206 1.00 91.25 83 PHE A CA 1
ATOM 639 C C . PHE A 1 83 ? 10.582 -5.776 -44.528 1.00 91.25 83 PHE A C 1
ATOM 641 O O . PHE A 1 83 ? 9.793 -6.068 -43.634 1.00 91.25 83 PHE A O 1
ATOM 648 N N . ASN A 1 84 ? 10.188 -5.571 -45.790 1.00 88.25 84 ASN A N 1
ATOM 649 C CA . ASN A 1 84 ? 8.793 -5.610 -46.234 1.00 88.25 84 ASN A CA 1
ATOM 650 C C . ASN A 1 84 ? 7.872 -4.666 -45.429 1.00 88.25 84 ASN A C 1
ATOM 652 O O . ASN A 1 84 ? 6.697 -4.947 -45.199 1.00 88.25 84 ASN A O 1
ATOM 656 N N . THR A 1 85 ? 8.426 -3.544 -44.964 1.00 87.88 85 THR A N 1
ATOM 657 C CA . THR A 1 85 ? 7.670 -2.469 -44.318 1.00 87.88 85 THR A CA 1
ATOM 658 C C . THR A 1 85 ? 6.930 -1.638 -45.363 1.00 87.88 85 THR A C 1
ATOM 660 O O . THR A 1 85 ? 7.171 -1.753 -46.564 1.00 87.88 85 THR A O 1
ATOM 663 N N . ASN A 1 86 ? 6.055 -0.742 -44.910 1.00 85.38 86 ASN A N 1
ATOM 664 C CA . ASN A 1 86 ? 5.254 0.094 -45.802 1.00 85.38 86 ASN A CA 1
ATOM 665 C C . ASN A 1 86 ? 5.401 1.600 -45.528 1.00 85.38 86 ASN A C 1
ATOM 667 O O . ASN A 1 86 ? 4.471 2.365 -45.764 1.00 85.38 86 ASN A O 1
ATOM 671 N N . PHE A 1 87 ? 6.556 2.060 -45.040 1.00 85.75 87 PHE A N 1
ATOM 672 C CA . PHE A 1 87 ? 6.797 3.490 -44.819 1.00 85.75 87 PHE A CA 1
ATOM 673 C C . PHE A 1 87 ? 6.485 4.311 -46.070 1.00 85.75 87 PHE A C 1
ATOM 675 O O . PHE A 1 87 ? 6.760 3.885 -47.197 1.00 85.75 87 PHE A O 1
ATOM 682 N N . LYS A 1 88 ? 5.920 5.505 -45.879 1.00 79.88 88 LYS A N 1
ATOM 683 C CA . LYS A 1 88 ? 5.603 6.404 -46.989 1.00 79.88 88 LYS A CA 1
ATOM 684 C C . LYS A 1 88 ? 6.883 6.722 -47.772 1.00 79.88 88 LYS A C 1
ATOM 686 O O . LYS A 1 88 ? 7.885 7.133 -47.197 1.00 79.88 88 LYS A O 1
ATOM 691 N N . ILE A 1 89 ? 6.846 6.534 -49.090 1.00 72.94 89 ILE A N 1
ATOM 692 C CA . ILE A 1 89 ? 7.930 6.914 -50.007 1.00 72.94 89 ILE A CA 1
ATOM 693 C C . ILE A 1 89 ? 7.517 8.200 -50.729 1.00 72.94 89 ILE A C 1
ATOM 695 O O . ILE A 1 89 ? 6.333 8.447 -50.958 1.00 72.94 89 ILE A O 1
ATOM 699 N N . MET A 1 90 ? 8.500 9.032 -51.064 1.00 61.19 90 MET A N 1
ATOM 700 C CA . MET A 1 90 ? 8.314 10.261 -51.827 1.00 61.19 90 MET A CA 1
ATOM 701 C C . MET A 1 90 ? 7.633 9.952 -53.174 1.00 61.19 90 MET A C 1
ATOM 703 O O . MET A 1 90 ? 8.166 9.184 -53.976 1.00 61.19 90 MET A O 1
ATOM 707 N N . GLY A 1 91 ? 6.439 10.510 -53.395 1.00 54.78 91 GLY A N 1
ATOM 708 C CA . GLY A 1 91 ? 5.831 10.625 -54.726 1.00 54.78 91 GLY A CA 1
ATOM 709 C C . GLY A 1 91 ? 6.399 11.834 -55.476 1.00 54.78 91 GLY A C 1
ATOM 710 O O . GLY A 1 91 ? 7.250 12.531 -54.934 1.00 54.78 91 GLY A O 1
ATOM 711 N N . ASP A 1 92 ? 5.913 12.121 -56.686 1.00 37.94 92 ASP A N 1
ATOM 712 C CA . ASP A 1 92 ? 6.427 13.189 -57.571 1.00 37.94 92 ASP A CA 1
ATOM 713 C C . ASP A 1 92 ? 6.320 14.634 -56.995 1.00 37.94 92 ASP A C 1
ATOM 715 O O . ASP A 1 92 ? 6.717 15.600 -57.643 1.00 37.94 92 ASP A O 1
ATOM 719 N N . GLU A 1 93 ? 5.843 14.806 -55.755 1.00 42.06 93 GLU A N 1
ATOM 720 C CA . GLU A 1 93 ? 5.867 16.065 -55.005 1.00 42.06 93 GLU A CA 1
ATOM 721 C C . GLU A 1 93 ? 7.115 16.175 -54.109 1.00 42.06 93 GLU A C 1
ATOM 723 O O . GLU A 1 93 ? 7.382 15.328 -53.254 1.00 42.06 93 GLU A O 1
ATOM 728 N N . ILE A 1 94 ? 7.858 17.279 -54.259 1.00 48.34 94 ILE A N 1
ATOM 729 C CA . ILE A 1 94 ? 9.143 17.571 -53.593 1.00 48.34 94 ILE A CA 1
ATOM 730 C C . ILE A 1 94 ? 8.961 17.965 -52.108 1.00 48.34 94 ILE A C 1
ATOM 732 O O . ILE A 1 94 ? 9.510 18.960 -51.642 1.00 48.34 94 ILE A O 1
ATOM 736 N N . LYS A 1 95 ? 8.138 17.237 -51.343 1.00 51.22 95 LYS A N 1
ATOM 737 C CA . LYS A 1 95 ? 7.898 17.503 -49.914 1.00 51.22 95 LYS A CA 1
ATOM 738 C C . LYS A 1 95 ? 8.393 16.371 -49.016 1.00 51.22 95 LYS A C 1
ATOM 740 O O . LYS A 1 95 ? 8.392 15.196 -49.382 1.00 51.22 95 LYS A O 1
ATOM 745 N N . ARG A 1 96 ? 8.829 16.768 -47.815 1.00 56.16 96 ARG A N 1
ATOM 746 C CA . ARG A 1 96 ? 9.357 15.920 -46.735 1.00 56.16 96 ARG A CA 1
ATOM 747 C C . ARG A 1 96 ? 8.452 14.702 -46.493 1.00 56.16 96 ARG A C 1
ATOM 749 O O . ARG A 1 96 ? 7.262 14.864 -46.242 1.00 56.16 96 ARG A O 1
ATOM 756 N N . THR A 1 97 ? 9.008 13.492 -46.607 1.00 57.12 97 THR A N 1
ATOM 757 C CA . THR A 1 97 ? 8.226 12.238 -46.596 1.00 57.12 97 THR A CA 1
ATOM 758 C C . THR A 1 97 ? 8.089 11.612 -45.204 1.00 57.12 97 THR A C 1
ATOM 760 O O . THR A 1 97 ? 7.014 11.111 -44.883 1.00 57.12 97 THR A O 1
ATOM 763 N N . THR A 1 98 ? 9.137 11.700 -44.379 1.00 57.28 98 THR A N 1
ATOM 764 C CA . THR A 1 98 ? 9.173 11.213 -42.988 1.00 57.28 98 THR A CA 1
ATOM 765 C C . THR A 1 98 ? 9.321 12.416 -42.061 1.00 57.28 98 THR A C 1
ATOM 767 O O . THR A 1 98 ? 10.173 13.269 -42.312 1.00 57.28 98 THR A O 1
ATOM 770 N N . GLN A 1 99 ? 8.476 12.503 -41.036 1.00 71.00 99 GLN A N 1
ATOM 771 C CA . GLN A 1 99 ? 8.492 13.560 -40.027 1.00 71.00 99 GLN A CA 1
ATOM 772 C C . GLN A 1 99 ? 8.682 12.915 -38.652 1.00 71.00 99 GLN A C 1
ATOM 774 O O . GLN A 1 99 ? 7.914 12.019 -38.302 1.00 71.00 99 GLN A O 1
ATOM 779 N N . GLY A 1 100 ? 9.704 13.336 -37.907 1.00 84.88 100 GLY A N 1
ATOM 780 C CA . GLY A 1 100 ? 10.060 12.708 -36.634 1.00 84.88 100 GLY A CA 1
ATOM 781 C C . GLY A 1 100 ? 10.618 11.286 -36.802 1.00 84.88 100 GLY A C 1
ATOM 782 O O . GLY A 1 100 ? 11.502 11.058 -37.632 1.00 84.88 100 GLY A O 1
ATOM 783 N N . ILE A 1 101 ? 10.133 10.331 -36.003 1.00 90.38 101 ILE A N 1
ATOM 784 C CA . ILE A 1 101 ? 10.547 8.916 -36.062 1.00 90.38 101 ILE A CA 1
ATOM 785 C C . ILE A 1 101 ? 9.322 8.032 -36.218 1.00 90.38 101 ILE A C 1
ATOM 787 O O . ILE A 1 101 ? 8.431 8.035 -35.365 1.00 90.38 101 ILE A O 1
ATOM 791 N N . LEU A 1 102 ? 9.308 7.234 -37.283 1.00 91.56 102 LEU A N 1
ATOM 792 C CA . LEU A 1 102 ? 8.276 6.234 -37.523 1.00 91.56 102 LEU A CA 1
ATOM 793 C C . LEU A 1 102 ? 8.773 4.847 -37.116 1.00 91.56 102 LEU A C 1
ATOM 795 O O . LEU A 1 102 ? 9.931 4.511 -37.342 1.00 91.56 102 LEU A O 1
ATOM 799 N N . ILE A 1 103 ? 7.880 4.017 -36.587 1.00 91.94 103 ILE A N 1
ATOM 800 C CA . ILE A 1 103 ? 8.124 2.607 -36.301 1.00 91.94 103 ILE A CA 1
ATOM 801 C C . ILE A 1 103 ? 7.272 1.697 -37.171 1.00 91.94 103 ILE A C 1
ATOM 803 O O . ILE A 1 103 ? 6.078 1.928 -37.369 1.00 91.94 103 ILE A O 1
ATOM 807 N N . SER A 1 104 ? 7.882 0.617 -37.643 1.00 90.00 104 SER A N 1
ATOM 808 C CA . SER A 1 104 ? 7.176 -0.517 -38.224 1.00 90.00 104 SER A CA 1
ATOM 809 C C . SER A 1 104 ? 7.748 -1.814 -37.657 1.00 90.00 104 SER A C 1
ATOM 811 O O . SER A 1 104 ? 8.947 -2.056 -37.804 1.00 90.00 104 SER A O 1
ATOM 813 N N . PRO A 1 105 ? 6.931 -2.669 -37.027 1.00 88.19 105 PRO A N 1
ATOM 814 C CA . PRO A 1 105 ? 7.318 -4.056 -36.800 1.00 88.19 105 PRO A CA 1
ATOM 815 C C . PRO A 1 105 ? 7.468 -4.797 -38.135 1.00 88.19 105 PRO A C 1
ATOM 817 O O . PRO A 1 105 ? 6.816 -4.452 -39.126 1.00 88.19 105 PRO A O 1
ATOM 820 N N . VAL A 1 106 ? 8.341 -5.801 -38.150 1.00 87.38 106 VAL A N 1
ATOM 821 C CA . VAL A 1 106 ? 8.552 -6.696 -39.292 1.00 87.38 106 VAL A CA 1
ATOM 822 C C . VAL A 1 106 ? 7.658 -7.923 -39.151 1.00 87.38 106 VAL A C 1
ATOM 824 O O . VAL A 1 106 ? 7.589 -8.537 -38.086 1.00 87.38 106 VAL A O 1
ATOM 827 N N . GLU A 1 107 ? 6.974 -8.298 -40.229 1.00 81.25 107 GLU A N 1
ATOM 828 C CA . GLU A 1 107 ? 6.107 -9.477 -40.236 1.00 81.25 107 GLU A CA 1
ATOM 829 C C . GLU A 1 107 ? 6.895 -10.764 -39.939 1.00 81.25 107 GLU A C 1
ATOM 831 O O . GLU A 1 107 ? 7.950 -11.006 -40.521 1.00 81.25 107 GLU A O 1
ATOM 836 N N . ASN A 1 108 ? 6.354 -11.609 -39.052 1.00 78.06 108 ASN A N 1
ATOM 837 C CA . ASN A 1 108 ? 6.919 -12.912 -38.663 1.00 78.06 108 ASN A CA 1
ATOM 838 C C . ASN A 1 108 ? 8.379 -12.862 -38.170 1.00 78.06 108 ASN A C 1
ATOM 840 O O . ASN A 1 108 ? 9.121 -13.830 -38.324 1.00 78.06 108 ASN A O 1
ATOM 844 N N . SER A 1 109 ? 8.798 -11.742 -37.580 1.00 81.31 109 SER A N 1
ATOM 845 C CA . SER A 1 109 ? 10.135 -11.576 -37.020 1.00 81.31 109 SER A CA 1
ATOM 846 C C . SER A 1 109 ? 10.093 -10.728 -35.751 1.00 81.31 109 SER A C 1
ATOM 848 O O . SER A 1 109 ? 9.186 -9.923 -35.550 1.00 81.31 109 SER A O 1
ATOM 850 N N . ASN A 1 110 ? 11.110 -10.864 -34.904 1.00 83.12 110 ASN A N 1
ATOM 851 C CA . ASN A 1 110 ? 11.259 -10.066 -33.688 1.00 83.12 110 ASN A CA 1
ATOM 852 C C . ASN A 1 110 ? 11.973 -8.729 -33.952 1.00 83.12 110 ASN A C 1
ATOM 854 O O . ASN A 1 110 ? 12.638 -8.196 -33.069 1.00 83.12 110 ASN A O 1
ATOM 858 N N . ILE A 1 111 ? 11.874 -8.189 -35.169 1.00 88.75 111 ILE A N 1
ATOM 859 C CA . ILE A 1 111 ? 12.572 -6.972 -35.588 1.00 88.75 111 ILE A CA 1
ATOM 860 C C . ILE A 1 111 ? 11.604 -5.781 -35.587 1.00 88.75 111 ILE A C 1
ATOM 862 O O . ILE A 1 111 ? 10.502 -5.852 -36.134 1.00 88.75 111 ILE A O 1
ATOM 866 N N . LEU A 1 112 ? 12.041 -4.664 -35.007 1.00 91.19 112 LEU A N 1
ATOM 867 C CA . LEU A 1 112 ? 11.395 -3.358 -35.090 1.00 91.19 112 LEU A CA 1
ATOM 868 C C . LEU A 1 112 ? 12.267 -2.411 -35.908 1.00 91.19 112 LEU A C 1
ATOM 870 O O . LEU A 1 112 ? 13.456 -2.257 -35.633 1.00 91.19 112 LEU A O 1
ATOM 874 N N . ILE A 1 113 ? 11.660 -1.755 -36.892 1.00 93.69 113 ILE A N 1
ATOM 875 C CA . ILE A 1 113 ? 12.333 -0.798 -37.766 1.00 93.69 113 ILE A CA 1
ATOM 876 C C . ILE A 1 113 ? 11.947 0.620 -37.373 1.00 93.69 113 ILE A C 1
ATOM 878 O O . ILE A 1 113 ? 10.759 0.929 -37.293 1.00 93.69 113 ILE A O 1
ATOM 882 N N . LEU A 1 114 ? 12.949 1.478 -37.191 1.00 94.50 114 LEU A N 1
ATOM 883 C CA . LEU A 1 114 ? 12.808 2.910 -36.962 1.00 94.50 114 LEU A CA 1
ATOM 884 C C . LEU A 1 114 ? 13.255 3.685 -38.212 1.00 94.50 114 LEU A C 1
ATOM 886 O O . LEU A 1 114 ? 14.442 3.699 -38.554 1.00 94.50 114 LEU A O 1
ATOM 890 N N . ASP A 1 115 ? 12.308 4.333 -38.893 1.00 92.50 115 ASP A N 1
ATOM 891 C CA . ASP A 1 115 ? 12.589 5.259 -39.995 1.00 92.50 115 ASP A CA 1
ATOM 892 C C . ASP A 1 115 ? 12.718 6.680 -39.449 1.00 92.50 115 ASP A C 1
ATOM 894 O O . ASP A 1 115 ? 11.736 7.280 -39.001 1.00 92.50 115 ASP A O 1
ATOM 898 N N . ASN A 1 116 ? 13.940 7.210 -39.479 1.00 87.69 116 ASN A N 1
ATOM 899 C CA . ASN A 1 116 ? 14.209 8.567 -39.029 1.00 87.69 116 ASN A CA 1
ATOM 900 C C . ASN A 1 116 ? 14.009 9.580 -40.145 1.00 87.69 116 ASN A C 1
ATOM 902 O O . ASN A 1 116 ? 14.389 9.364 -41.305 1.00 87.69 116 ASN A O 1
ATOM 906 N N . GLU A 1 117 ? 13.523 10.754 -39.752 1.00 82.06 117 GLU A N 1
ATOM 907 C CA . GLU A 1 117 ? 13.600 11.948 -40.575 1.00 82.06 117 GLU A CA 1
ATOM 908 C C . GLU A 1 117 ? 15.033 12.169 -41.099 1.00 82.06 117 GLU A C 1
ATOM 910 O O . GLU A 1 117 ? 16.036 11.914 -40.429 1.00 82.06 117 GLU A O 1
ATOM 915 N N . GLY A 1 118 ? 15.131 12.577 -42.366 1.00 73.75 118 GLY A N 1
ATOM 916 C CA . GLY A 1 118 ? 16.422 12.790 -43.004 1.00 73.75 118 GLY A CA 1
ATOM 917 C C . GLY A 1 118 ? 17.129 14.040 -42.510 1.00 73.75 118 GLY A C 1
ATOM 918 O O . GLY A 1 118 ? 16.497 15.074 -42.350 1.00 73.75 118 GLY A O 1
ATOM 919 N N . VAL A 1 119 ? 18.446 13.930 -42.359 1.00 66.75 119 VAL A N 1
ATOM 920 C CA . VAL A 1 119 ? 19.328 15.025 -41.936 1.00 66.75 119 VAL A CA 1
ATOM 921 C C . VAL A 1 119 ? 19.560 15.992 -43.109 1.00 66.75 119 VAL A C 1
ATOM 923 O O . VAL A 1 119 ? 19.540 15.567 -44.269 1.00 66.75 119 VAL A O 1
ATOM 926 N N . ASP A 1 120 ? 19.809 17.270 -42.814 1.00 62.81 120 ASP A N 1
ATOM 927 C CA . ASP A 1 120 ? 20.194 18.318 -43.779 1.00 62.81 120 ASP A CA 1
ATOM 928 C C . ASP A 1 120 ? 19.101 18.740 -44.786 1.00 62.81 120 ASP A C 1
ATOM 930 O O . ASP A 1 120 ? 19.354 18.933 -45.978 1.00 62.81 120 ASP A O 1
ATOM 934 N N . GLY A 1 121 ? 17.868 18.945 -44.315 1.00 61.38 121 GLY A N 1
ATOM 935 C CA . GLY A 1 121 ? 16.810 19.540 -45.133 1.00 61.38 121 GLY A CA 1
ATOM 936 C C . GLY A 1 121 ? 16.989 21.038 -45.397 1.00 61.38 121 GLY A C 1
ATOM 937 O O . GLY A 1 121 ? 17.435 21.784 -44.529 1.00 61.38 121 GLY A O 1
ATOM 938 N N . TYR A 1 122 ? 16.571 21.518 -46.578 1.00 54.38 122 TYR A N 1
ATOM 939 C CA . TYR A 1 122 ? 16.621 22.947 -46.961 1.00 54.38 122 TYR A CA 1
ATOM 940 C C . TYR A 1 122 ? 15.935 23.871 -45.934 1.00 54.38 122 TYR A C 1
ATOM 942 O O . TYR A 1 122 ? 16.369 24.993 -45.689 1.00 54.38 122 TYR A O 1
ATOM 950 N N . GLU A 1 123 ? 14.889 23.374 -45.278 1.00 54.25 123 GLU A N 1
ATOM 951 C CA . GLU A 1 123 ? 14.147 24.077 -44.228 1.00 54.25 123 GLU A CA 1
ATOM 952 C C . GLU A 1 123 ? 14.977 24.322 -42.952 1.00 54.25 123 GLU A C 1
ATOM 954 O O . GLU A 1 123 ? 14.695 25.270 -42.222 1.00 54.25 123 GLU A O 1
ATOM 959 N N . ASN A 1 124 ? 16.031 23.535 -42.696 1.00 54.94 124 ASN A N 1
ATOM 960 C CA . ASN A 1 124 ? 16.936 23.729 -41.553 1.00 54.94 124 ASN A CA 1
ATOM 961 C C . ASN A 1 124 ? 17.776 25.000 -41.697 1.00 54.94 124 ASN A C 1
ATOM 963 O O . ASN A 1 124 ? 18.166 25.603 -40.702 1.00 54.94 124 ASN A O 1
ATOM 967 N N . TYR A 1 125 ? 18.028 25.425 -42.938 1.00 52.41 125 TYR A N 1
ATOM 968 C CA . TYR A 1 125 ? 18.773 26.644 -43.247 1.00 52.41 125 TYR A CA 1
ATOM 969 C C . TYR A 1 125 ? 17.974 27.920 -42.921 1.00 52.41 125 TYR A C 1
ATOM 971 O O . TYR A 1 125 ? 18.558 28.985 -42.737 1.00 52.41 125 TYR A O 1
ATOM 979 N N . GLN A 1 126 ? 16.640 27.826 -42.825 1.00 50.22 126 GLN A N 1
ATOM 980 C CA . GLN A 1 126 ? 15.754 28.957 -42.514 1.00 50.22 126 GLN A CA 1
ATOM 981 C C . GLN A 1 126 ? 15.411 29.082 -41.020 1.00 50.22 126 GLN A C 1
ATOM 983 O O . GLN A 1 126 ? 14.839 30.094 -40.603 1.00 50.22 126 GLN A O 1
ATOM 988 N N . ASP A 1 127 ? 15.774 28.095 -40.196 1.00 59.59 127 ASP A N 1
ATOM 989 C CA . ASP A 1 127 ? 15.559 28.159 -38.753 1.00 59.59 127 ASP A CA 1
ATOM 990 C C . ASP A 1 127 ? 16.602 29.065 -38.081 1.00 59.59 127 ASP A C 1
ATOM 992 O O . ASP A 1 127 ? 17.699 28.645 -37.708 1.00 59.59 127 ASP A O 1
ATOM 996 N N . ARG A 1 128 ? 16.223 30.334 -37.892 1.00 44.34 128 ARG A N 1
ATOM 997 C CA . ARG A 1 128 ? 17.049 31.377 -37.262 1.00 44.34 128 ARG A CA 1
ATOM 998 C C . ARG A 1 128 ? 17.518 31.044 -35.839 1.00 44.34 128 ARG A C 1
ATOM 1000 O O . ARG A 1 128 ? 18.448 31.691 -35.365 1.00 44.34 128 ARG A O 1
ATOM 1007 N N . TYR A 1 129 ? 16.899 30.074 -35.161 1.00 55.41 129 TYR A N 1
ATOM 1008 C CA . TYR A 1 129 ? 17.209 29.715 -33.773 1.00 55.41 129 TYR A CA 1
ATOM 1009 C C . TYR A 1 129 ? 17.891 28.341 -33.629 1.00 55.41 129 TYR A C 1
ATOM 1011 O O . TYR A 1 129 ? 18.265 27.959 -32.515 1.00 55.41 129 TYR A O 1
ATOM 1019 N N . GLY A 1 130 ? 18.081 27.603 -34.732 1.00 65.94 130 GLY A N 1
ATOM 1020 C CA . GLY A 1 130 ? 18.731 26.286 -34.747 1.00 65.94 130 GLY A CA 1
ATOM 1021 C C . GLY A 1 130 ? 17.994 25.204 -33.943 1.00 65.94 130 GLY A C 1
ATOM 1022 O O . GLY A 1 130 ? 18.597 24.204 -33.549 1.00 65.94 130 GLY A O 1
ATOM 1023 N N . ASN A 1 131 ? 16.706 25.394 -33.662 1.00 67.62 131 ASN A N 1
ATOM 1024 C CA . ASN A 1 131 ? 15.869 24.469 -32.899 1.00 67.62 131 ASN A CA 1
ATOM 1025 C C . ASN A 1 131 ? 15.619 23.158 -33.656 1.00 67.62 131 ASN A C 1
ATOM 1027 O O . ASN A 1 131 ? 15.672 22.089 -33.052 1.00 67.62 131 ASN A O 1
ATOM 1031 N N . LYS A 1 132 ? 15.439 23.217 -34.977 1.00 69.06 132 LYS A N 1
ATOM 1032 C CA . LYS A 1 132 ? 15.267 22.048 -35.844 1.00 69.06 132 LYS A CA 1
ATOM 1033 C C . LYS A 1 132 ? 16.535 21.196 -35.885 1.00 69.06 132 LYS A C 1
ATOM 1035 O O . LYS A 1 132 ? 16.467 19.988 -35.695 1.00 69.06 132 LYS A O 1
ATOM 1040 N N . GLN A 1 133 ? 17.707 21.829 -35.953 1.00 69.75 133 GLN A N 1
ATOM 1041 C CA . GLN A 1 133 ? 18.990 21.126 -35.859 1.00 69.75 133 GLN A CA 1
ATOM 1042 C C . GLN A 1 133 ? 19.211 20.490 -34.471 1.00 69.75 133 GLN A C 1
ATOM 1044 O O . GLN A 1 133 ? 19.798 19.413 -34.362 1.00 69.75 133 GLN A O 1
ATOM 1049 N N . LYS A 1 134 ? 18.731 21.121 -33.388 1.00 76.19 134 LYS A N 1
ATOM 1050 C CA . LYS A 1 134 ? 18.735 20.509 -32.045 1.00 76.19 134 LYS A CA 1
ATOM 1051 C C . LYS A 1 134 ? 17.803 19.298 -31.970 1.00 76.19 134 LYS A C 1
ATOM 1053 O O . LYS A 1 134 ? 18.177 18.305 -31.350 1.00 76.19 134 LYS A O 1
ATOM 1058 N N . LEU A 1 135 ? 16.626 19.365 -32.595 1.00 80.31 135 LEU A N 1
ATOM 1059 C CA . LEU A 1 135 ? 15.688 18.246 -32.657 1.00 80.31 135 LEU A CA 1
ATOM 1060 C C . LEU A 1 135 ? 16.285 17.070 -33.441 1.00 80.31 135 LEU A C 1
ATOM 1062 O O . LEU A 1 135 ? 16.323 15.969 -32.909 1.00 80.31 135 LEU A O 1
ATOM 1066 N N . GLU A 1 136 ? 16.857 17.299 -34.624 1.00 78.81 136 GLU A N 1
ATOM 1067 C CA . GLU A 1 136 ? 17.519 16.253 -35.426 1.00 78.81 136 GLU A CA 1
ATOM 1068 C C . GLU A 1 136 ? 18.609 15.510 -34.647 1.00 78.81 136 GLU A C 1
ATOM 1070 O O . GLU A 1 136 ? 18.678 14.280 -34.673 1.00 78.81 136 GLU A O 1
ATOM 1075 N N . ARG A 1 137 ? 19.431 16.245 -33.884 1.00 80.19 137 ARG A N 1
ATOM 1076 C CA . ARG A 1 137 ? 20.438 15.644 -32.995 1.00 80.19 137 ARG A CA 1
ATOM 1077 C C . ARG A 1 137 ? 19.796 14.758 -31.929 1.00 80.19 137 ARG A C 1
ATOM 1079 O O . ARG A 1 137 ? 20.300 13.668 -31.670 1.00 80.19 137 ARG A O 1
ATOM 1086 N N . LYS A 1 138 ? 18.686 15.198 -31.326 1.00 86.62 138 LYS A N 1
ATOM 1087 C CA . LYS A 1 138 ? 17.936 14.409 -30.336 1.00 86.62 138 LYS A CA 1
ATOM 1088 C C . LYS A 1 138 ? 17.316 13.153 -30.956 1.00 86.62 138 LYS A C 1
ATOM 1090 O O . LYS A 1 138 ? 17.418 12.093 -30.349 1.00 86.62 138 LYS A O 1
ATOM 1095 N N . LEU A 1 139 ? 16.747 13.237 -32.161 1.00 87.94 139 LEU A N 1
ATOM 1096 C CA . LEU A 1 139 ? 16.181 12.084 -32.878 1.00 87.94 139 LEU A CA 1
ATOM 1097 C C . LEU A 1 139 ? 17.261 11.053 -33.251 1.00 87.94 139 LEU A C 1
ATOM 1099 O O . LEU A 1 139 ? 17.072 9.845 -33.084 1.00 87.94 139 LEU A O 1
ATOM 1103 N N . ALA A 1 140 ? 18.431 11.520 -33.692 1.00 86.94 140 ALA A N 1
ATOM 1104 C CA . ALA A 1 140 ? 19.571 10.653 -33.974 1.00 86.94 140 ALA A CA 1
ATOM 1105 C C . ALA A 1 140 ? 20.114 9.982 -32.704 1.00 86.94 140 ALA A C 1
ATOM 1107 O O . ALA A 1 140 ? 20.359 8.776 -32.704 1.00 86.94 140 ALA A O 1
ATOM 1108 N N . LEU A 1 141 ? 20.256 10.731 -31.604 1.00 87.69 141 LEU A N 1
ATOM 1109 C CA . LEU A 1 141 ? 20.627 10.162 -30.306 1.00 87.69 141 LEU A CA 1
ATOM 1110 C C . LEU A 1 141 ? 19.610 9.105 -29.874 1.00 87.69 141 LEU A C 1
ATOM 1112 O O . LEU A 1 141 ? 19.999 7.981 -29.576 1.00 87.69 141 LEU A O 1
ATOM 1116 N N . PHE A 1 142 ? 18.316 9.419 -29.920 1.00 91.31 142 PHE A N 1
ATOM 1117 C CA . PHE A 1 142 ? 17.254 8.475 -29.583 1.00 91.31 142 PHE A CA 1
ATOM 1118 C C . PHE A 1 142 ? 17.390 7.166 -30.364 1.00 91.31 142 PHE A C 1
ATOM 1120 O O . PHE A 1 142 ? 17.363 6.086 -29.775 1.00 91.31 142 PHE A O 1
ATOM 1127 N N . SER A 1 143 ? 17.633 7.260 -31.670 1.00 91.44 143 SER A N 1
ATOM 1128 C CA . SER A 1 143 ? 17.818 6.101 -32.545 1.00 91.44 143 SER A CA 1
ATOM 1129 C C . SER A 1 143 ? 18.991 5.226 -32.125 1.00 91.44 143 SER A C 1
ATOM 1131 O O . SER A 1 143 ? 18.861 4.009 -32.053 1.00 91.44 143 SER A O 1
ATOM 1133 N N . ILE A 1 144 ? 20.127 5.830 -31.783 1.00 88.81 144 ILE A N 1
ATOM 1134 C CA . ILE A 1 144 ? 21.330 5.094 -31.375 1.00 88.81 144 ILE A CA 1
ATOM 1135 C C . ILE A 1 144 ? 21.148 4.446 -30.000 1.00 88.81 144 ILE A C 1
ATOM 1137 O O . ILE A 1 144 ? 21.585 3.315 -29.779 1.00 88.81 144 ILE A O 1
ATOM 1141 N N . TYR A 1 145 ? 20.491 5.138 -29.068 1.00 87.88 145 TYR A N 1
ATOM 1142 C CA . TYR A 1 145 ? 20.244 4.608 -27.728 1.00 87.88 145 TYR A CA 1
ATOM 1143 C C . TYR A 1 145 ? 19.258 3.436 -27.747 1.00 87.88 145 TYR A C 1
ATOM 1145 O O . TYR A 1 145 ? 19.499 2.438 -27.065 1.00 87.88 145 TYR A O 1
ATOM 1153 N N . THR A 1 146 ? 18.207 3.528 -28.565 1.00 90.44 146 THR A N 1
ATOM 1154 C CA . THR A 1 146 ? 17.144 2.514 -28.660 1.00 90.44 146 THR A CA 1
ATOM 1155 C C . THR A 1 146 ? 17.472 1.343 -29.586 1.00 90.44 146 THR A C 1
ATOM 1157 O O . THR A 1 146 ? 16.952 0.255 -29.359 1.00 90.44 146 THR A O 1
ATOM 1160 N N . SER A 1 147 ? 18.334 1.525 -30.594 1.00 91.25 147 SER A N 1
ATOM 1161 C CA . SER A 1 147 ? 18.609 0.494 -31.610 1.00 91.25 147 SER A CA 1
ATOM 1162 C C . SER A 1 147 ? 19.786 -0.406 -31.260 1.00 91.25 147 SER A C 1
ATOM 1164 O O . SER A 1 147 ? 20.791 0.065 -30.733 1.00 91.25 147 SER A O 1
ATOM 1166 N N . ASP A 1 148 ? 19.713 -1.685 -31.616 1.00 87.69 148 ASP A N 1
ATOM 1167 C CA . ASP A 1 148 ? 20.867 -2.594 -31.636 1.00 87.69 148 ASP A CA 1
ATOM 1168 C C . ASP A 1 148 ? 21.772 -2.300 -32.843 1.00 87.69 148 ASP A C 1
ATOM 1170 O O . ASP A 1 148 ? 23.004 -2.324 -32.743 1.00 87.69 148 ASP A O 1
ATOM 1174 N N . ILE A 1 149 ? 21.143 -1.987 -33.983 1.00 91.81 149 ILE A N 1
ATOM 1175 C CA . ILE A 1 149 ? 21.799 -1.719 -35.264 1.00 91.81 149 ILE A CA 1
ATOM 1176 C C . ILE A 1 149 ? 21.358 -0.354 -35.781 1.00 91.81 149 ILE A C 1
ATOM 1178 O O . ILE A 1 149 ? 20.169 -0.049 -35.855 1.00 91.81 149 ILE A O 1
ATOM 1182 N N . VAL A 1 150 ? 22.328 0.456 -36.189 1.00 93.69 150 VAL A N 1
ATOM 1183 C CA . VAL A 1 150 ? 22.099 1.756 -36.815 1.00 93.69 150 VAL A CA 1
ATOM 1184 C C . VAL A 1 150 ? 22.601 1.672 -38.249 1.00 93.69 150 VAL A C 1
ATOM 1186 O O . VAL A 1 150 ? 23.805 1.636 -38.506 1.00 93.69 150 VAL A O 1
ATOM 1189 N N . MET A 1 151 ? 21.667 1.610 -39.190 1.00 95.00 151 MET A N 1
ATOM 1190 C CA . MET A 1 151 ? 21.946 1.647 -40.617 1.00 95.00 151 MET A CA 1
ATOM 1191 C C . MET A 1 151 ? 22.262 3.079 -41.041 1.00 95.00 151 MET A C 1
ATOM 1193 O O . MET A 1 151 ? 21.464 3.986 -40.825 1.00 95.00 151 MET A O 1
ATOM 1197 N N . ILE A 1 152 ? 23.404 3.294 -41.683 1.00 93.25 152 ILE A N 1
ATOM 1198 C CA . ILE A 1 152 ? 23.826 4.607 -42.175 1.00 93.25 152 ILE A CA 1
ATOM 1199 C C . ILE A 1 152 ? 23.752 4.579 -43.698 1.00 93.25 152 ILE A C 1
ATOM 1201 O O . ILE A 1 152 ? 24.586 3.967 -44.362 1.00 93.25 152 ILE A O 1
ATOM 1205 N N . ASN A 1 153 ? 22.723 5.216 -44.253 1.00 91.00 153 ASN A N 1
ATOM 1206 C CA . ASN A 1 153 ? 22.476 5.262 -45.691 1.00 91.00 153 ASN A CA 1
ATOM 1207 C C . ASN A 1 153 ? 23.252 6.426 -46.318 1.00 91.00 153 ASN A C 1
ATOM 1209 O O . ASN A 1 153 ? 22.924 7.590 -46.075 1.00 91.00 153 ASN A O 1
ATOM 1213 N N . ILE A 1 154 ? 24.260 6.108 -47.130 1.00 89.81 154 ILE A N 1
ATOM 1214 C CA . ILE A 1 154 ? 25.181 7.083 -47.730 1.00 89.81 154 ILE A CA 1
ATOM 1215 C C . ILE A 1 154 ? 25.393 6.775 -49.215 1.00 89.81 154 ILE A C 1
ATOM 1217 O O . ILE A 1 154 ? 25.502 5.616 -49.597 1.00 89.81 154 ILE A O 1
ATOM 1221 N N . MET A 1 155 ? 25.461 7.797 -50.067 1.00 86.00 155 MET A N 1
ATOM 1222 C CA . MET A 1 155 ? 25.826 7.632 -51.482 1.00 86.00 155 MET A CA 1
ATOM 1223 C C . MET A 1 155 ? 27.345 7.479 -51.630 1.00 86.00 155 MET A C 1
ATOM 1225 O O . MET A 1 155 ? 28.093 8.146 -50.916 1.00 86.00 155 MET A O 1
ATOM 1229 N N . GLU A 1 156 ? 27.827 6.677 -52.588 1.00 86.75 156 GLU A N 1
ATOM 1230 C CA . GLU A 1 156 ? 29.276 6.486 -52.807 1.00 86.75 156 GLU A CA 1
ATOM 1231 C C . GLU A 1 156 ? 30.024 7.827 -52.967 1.00 86.75 156 GLU A C 1
ATOM 1233 O O . GLU A 1 156 ? 31.086 8.043 -52.381 1.00 86.75 156 GLU A O 1
ATOM 1238 N N . ASN A 1 157 ? 29.429 8.777 -53.691 1.00 84.00 157 ASN A N 1
ATOM 1239 C CA . ASN A 1 157 ? 30.022 10.096 -53.938 1.00 84.00 157 ASN A CA 1
ATOM 1240 C C . ASN A 1 157 ? 30.148 10.976 -52.680 1.00 84.00 157 ASN A C 1
ATOM 1242 O O . ASN A 1 157 ? 30.917 11.940 -52.681 1.00 84.00 157 ASN A O 1
ATOM 1246 N N . ASP A 1 158 ? 29.417 10.655 -51.614 1.00 83.50 158 ASP A N 1
ATOM 1247 C CA . ASP A 1 158 ? 29.378 11.436 -50.379 1.00 83.50 158 ASP A CA 1
ATOM 1248 C C . ASP A 1 158 ? 30.309 10.891 -49.285 1.00 83.50 158 ASP A C 1
ATOM 1250 O O . ASP A 1 158 ? 30.525 11.571 -48.285 1.00 83.50 158 ASP A O 1
ATOM 1254 N N . ILE A 1 159 ? 30.954 9.735 -49.497 1.00 82.25 159 ILE A N 1
ATOM 1255 C CA . ILE A 1 159 ? 31.877 9.097 -48.532 1.00 82.25 159 ILE A CA 1
ATOM 1256 C C . ILE A 1 159 ? 33.016 10.036 -48.092 1.00 82.25 159 ILE A C 1
ATOM 1258 O O . ILE A 1 159 ? 33.448 10.013 -46.941 1.00 82.25 159 ILE A O 1
ATOM 1262 N N . ASN A 1 160 ? 33.514 10.887 -48.994 1.00 77.38 160 ASN A N 1
ATOM 1263 C CA . ASN A 1 160 ? 34.615 11.815 -48.704 1.00 77.38 160 ASN A CA 1
ATOM 1264 C C . ASN A 1 160 ? 34.145 13.231 -48.330 1.00 77.38 160 ASN A C 1
ATOM 1266 O O . ASN A 1 160 ? 34.970 14.133 -48.180 1.00 77.38 160 ASN A O 1
ATOM 1270 N N . ARG A 1 161 ? 32.834 13.458 -48.200 1.00 75.56 161 ARG A N 1
ATOM 1271 C CA . ARG A 1 161 ? 32.257 14.762 -47.857 1.00 75.56 161 ARG A CA 1
ATOM 1272 C C . ARG A 1 161 ? 31.802 14.749 -46.406 1.00 75.56 161 ARG A C 1
ATOM 1274 O O . ARG A 1 161 ? 30.939 13.962 -46.047 1.00 75.56 161 ARG A O 1
ATOM 1281 N N . SER A 1 162 ? 32.319 15.669 -45.590 1.00 66.81 162 SER A N 1
ATOM 1282 C CA . SER A 1 162 ? 32.007 15.734 -44.153 1.00 66.81 162 SER A CA 1
ATOM 1283 C C . SER A 1 162 ? 30.501 15.750 -43.865 1.00 66.81 162 SER A C 1
ATOM 1285 O O . SER A 1 162 ? 30.031 14.989 -43.025 1.00 66.81 162 SER A O 1
ATOM 1287 N N . ASN A 1 163 ? 29.738 16.574 -44.589 1.00 64.94 163 ASN A N 1
ATOM 1288 C CA . ASN A 1 163 ? 28.294 16.707 -44.377 1.00 64.94 163 ASN A CA 1
ATOM 1289 C C . ASN A 1 163 ? 27.519 15.545 -45.015 1.00 64.94 163 ASN A C 1
ATOM 1291 O O . ASN A 1 163 ? 26.646 14.973 -44.375 1.00 64.94 163 ASN A O 1
ATOM 1295 N N . GLY A 1 164 ? 27.899 15.121 -46.226 1.00 63.66 164 GLY A N 1
ATOM 1296 C CA . GLY A 1 164 ? 27.265 13.984 -46.907 1.00 63.66 164 GLY A CA 1
ATOM 1297 C C . GLY A 1 164 ? 27.445 12.649 -46.168 1.00 63.66 164 GLY A C 1
ATOM 1298 O O . GLY A 1 164 ? 26.554 11.805 -46.180 1.00 63.66 164 GLY A O 1
ATOM 1299 N N . ALA A 1 165 ? 28.556 12.490 -45.445 1.00 65.81 165 ALA A N 1
ATOM 1300 C CA . ALA A 1 165 ? 28.816 11.353 -44.567 1.00 65.81 165 ALA A CA 1
ATOM 1301 C C . ALA A 1 165 ? 28.247 11.513 -43.141 1.00 65.81 165 ALA A C 1
ATOM 1303 O O . ALA A 1 165 ? 28.471 10.651 -42.293 1.00 65.81 165 ALA A O 1
ATOM 1304 N N . ASN A 1 166 ? 27.500 12.589 -42.862 1.00 77.12 166 ASN A N 1
ATOM 1305 C CA . ASN A 1 166 ? 26.913 12.911 -41.555 1.00 77.12 166 ASN A CA 1
ATOM 1306 C C . ASN A 1 166 ? 27.938 13.025 -40.403 1.00 77.12 166 ASN A C 1
ATOM 1308 O O . ASN A 1 166 ? 27.578 12.861 -39.237 1.00 77.12 166 ASN A O 1
ATOM 1312 N N . ILE A 1 167 ? 29.207 13.348 -40.692 1.00 83.50 167 ILE A N 1
ATOM 1313 C CA . ILE A 1 167 ? 30.267 13.470 -39.672 1.00 83.50 167 ILE A CA 1
ATOM 1314 C C . ILE A 1 167 ? 29.906 14.473 -38.561 1.00 83.50 167 ILE A C 1
ATOM 1316 O O . ILE A 1 167 ? 30.083 14.119 -37.398 1.00 83.50 167 ILE A O 1
ATOM 1320 N N . PRO A 1 168 ? 29.330 15.666 -38.836 1.00 82.75 168 PRO A N 1
ATOM 1321 C CA . PRO A 1 168 ? 28.933 16.597 -37.774 1.00 82.75 168 PRO A CA 1
ATOM 1322 C C . PRO A 1 168 ? 27.885 16.031 -36.804 1.00 82.75 168 PRO A C 1
ATOM 1324 O O . PRO A 1 168 ? 27.856 16.393 -35.628 1.00 82.75 168 PRO A O 1
ATOM 1327 N N . LEU A 1 169 ? 27.005 15.141 -37.271 1.00 83.00 169 LEU A N 1
ATOM 1328 C CA . LEU A 1 169 ? 26.028 14.476 -36.411 1.00 83.00 169 LEU A CA 1
ATOM 1329 C C . LEU A 1 169 ? 26.736 13.499 -35.466 1.00 83.00 169 LEU A C 1
ATOM 1331 O O . LEU A 1 169 ? 26.525 13.552 -34.253 1.00 83.00 169 LEU A O 1
ATOM 1335 N N . PHE A 1 170 ? 27.622 12.665 -36.016 1.00 87.06 170 PHE A N 1
ATOM 1336 C CA . PHE A 1 170 ? 28.406 11.700 -35.246 1.00 87.06 170 PHE A CA 1
ATOM 1337 C C . PHE A 1 170 ? 29.426 12.356 -34.311 1.00 87.06 170 PHE A C 1
ATOM 1339 O O . PHE A 1 170 ? 29.645 11.829 -33.229 1.00 87.06 170 PHE A O 1
ATOM 1346 N N . GLU A 1 171 ? 29.966 13.534 -34.643 1.00 87.31 171 GLU A N 1
ATOM 1347 C CA . GLU A 1 171 ? 30.761 14.346 -33.709 1.00 87.31 171 GLU A CA 1
ATOM 1348 C C . GLU A 1 171 ? 29.980 14.641 -32.423 1.00 87.31 171 GLU A C 1
ATOM 1350 O O . GLU A 1 171 ? 30.480 14.408 -31.326 1.00 87.31 171 GLU A O 1
ATOM 1355 N N . ASN A 1 172 ? 28.727 15.093 -32.541 1.00 82.75 172 ASN A N 1
ATOM 1356 C CA . ASN A 1 172 ? 27.892 15.365 -31.368 1.00 82.75 172 ASN A CA 1
ATOM 1357 C C . ASN A 1 172 ? 27.555 14.081 -30.599 1.00 82.75 172 ASN A C 1
ATOM 1359 O O . ASN A 1 172 ? 27.572 14.069 -29.372 1.00 82.75 172 ASN A O 1
ATOM 1363 N N . ILE A 1 173 ? 27.257 12.990 -31.308 1.00 85.94 173 ILE A N 1
ATOM 1364 C CA . ILE A 1 173 ? 26.959 11.700 -30.677 1.00 85.94 173 ILE A CA 1
ATOM 1365 C C . ILE A 1 173 ? 28.176 11.188 -29.902 1.00 85.94 173 ILE A C 1
ATOM 1367 O O . ILE A 1 173 ? 28.039 10.808 -28.743 1.00 85.94 173 ILE A O 1
ATOM 1371 N N . PHE A 1 174 ? 29.363 11.183 -30.509 1.00 88.75 174 PHE A N 1
ATOM 1372 C CA . PHE A 1 174 ? 30.583 10.706 -29.861 1.00 88.75 174 PHE A CA 1
ATOM 1373 C C . PHE A 1 174 ? 31.010 11.599 -28.706 1.00 88.75 174 PHE A C 1
ATOM 1375 O O . PHE A 1 174 ? 31.471 11.074 -27.695 1.00 88.75 174 PHE A O 1
ATOM 1382 N N . ASP A 1 175 ? 30.791 12.910 -28.791 1.00 86.19 175 ASP A N 1
ATOM 1383 C CA . AS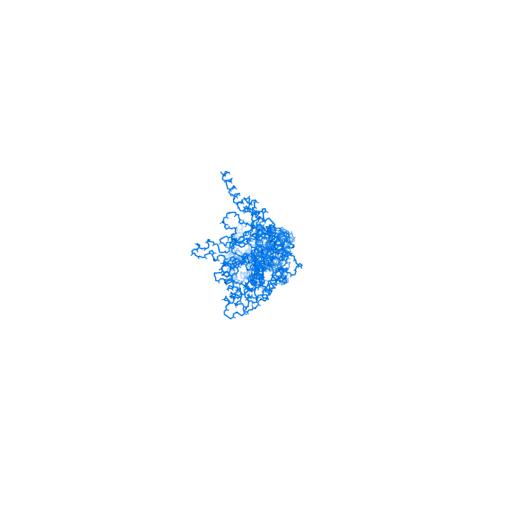P A 1 175 ? 30.986 13.824 -27.666 1.00 86.19 175 ASP A CA 1
ATOM 1384 C C . ASP A 1 175 ? 30.106 13.431 -26.466 1.00 86.19 175 ASP A C 1
ATOM 1386 O O . ASP A 1 175 ? 30.618 13.212 -25.369 1.00 86.19 175 ASP A O 1
ATOM 1390 N N . VAL A 1 176 ? 28.803 13.220 -26.684 1.00 84.06 176 VAL A N 1
ATOM 1391 C CA . VAL A 1 176 ? 27.862 12.761 -25.644 1.00 84.06 176 VAL A CA 1
ATOM 1392 C C . VAL A 1 176 ? 28.268 11.398 -25.080 1.00 84.06 176 VAL A C 1
ATOM 1394 O O . VAL A 1 176 ? 28.428 11.240 -23.870 1.00 84.06 176 VAL A O 1
ATOM 1397 N N . PHE A 1 177 ? 28.483 10.407 -25.948 1.00 82.56 177 PHE A N 1
ATOM 1398 C CA . PHE A 1 177 ? 28.851 9.053 -25.533 1.00 82.56 177 PHE A CA 1
ATOM 1399 C C . PHE A 1 177 ? 30.166 9.039 -24.746 1.00 82.56 177 PHE A C 1
ATOM 1401 O O . PHE A 1 177 ? 30.232 8.436 -23.676 1.00 82.56 177 PHE A O 1
ATOM 1408 N N . SER A 1 178 ? 31.213 9.700 -25.238 1.00 84.19 178 SER A N 1
ATOM 1409 C CA . SER A 1 178 ? 32.528 9.689 -24.591 1.00 84.19 178 SER A CA 1
ATOM 1410 C C . SER A 1 178 ? 32.529 10.446 -23.262 1.00 84.19 178 SER A C 1
ATOM 1412 O O . SER A 1 178 ? 33.072 9.931 -22.286 1.00 84.19 178 SER A O 1
ATOM 1414 N N . LYS A 1 179 ? 31.858 11.604 -23.162 1.00 84.62 179 LYS A N 1
ATOM 1415 C CA . LYS A 1 179 ? 31.690 12.336 -21.893 1.00 84.62 179 LYS A CA 1
ATOM 1416 C C . LYS A 1 179 ? 30.961 11.507 -20.842 1.00 84.62 179 LYS A C 1
ATOM 1418 O O . LYS A 1 179 ? 31.426 11.424 -19.703 1.00 84.62 179 LYS A O 1
ATOM 1423 N N . ASN A 1 180 ? 29.855 10.866 -21.217 1.00 79.81 180 ASN A N 1
ATOM 1424 C CA . ASN A 1 180 ? 29.021 10.136 -20.262 1.00 79.81 180 ASN A CA 1
ATOM 1425 C C . ASN A 1 180 ? 29.693 8.835 -19.809 1.00 79.81 180 ASN A C 1
ATOM 1427 O O . ASN A 1 180 ? 29.605 8.488 -18.632 1.00 79.81 180 ASN A O 1
ATOM 1431 N N . ASN A 1 181 ? 30.453 8.168 -20.686 1.00 78.69 181 ASN A N 1
ATOM 1432 C CA . ASN A 1 181 ? 31.282 7.022 -20.302 1.00 78.69 181 ASN A CA 1
ATOM 1433 C C . ASN A 1 181 ? 32.523 7.431 -19.481 1.00 78.69 181 ASN A C 1
ATOM 1435 O O . ASN A 1 181 ? 32.883 6.734 -18.533 1.00 78.69 181 ASN A O 1
ATOM 1439 N N . ALA A 1 182 ? 33.153 8.579 -19.759 1.00 79.69 182 ALA A N 1
ATOM 1440 C CA . ALA A 1 182 ? 34.312 9.060 -18.997 1.00 79.69 182 ALA A CA 1
ATOM 1441 C C . ALA A 1 182 ? 33.992 9.317 -17.516 1.00 79.69 182 ALA A C 1
ATOM 1443 O O . ALA A 1 182 ? 34.828 9.069 -16.643 1.00 79.69 182 ALA A O 1
ATOM 1444 N N . LYS A 1 183 ? 32.759 9.738 -17.207 1.00 75.50 183 LYS A N 1
ATOM 1445 C CA . LYS A 1 183 ? 32.276 9.897 -15.826 1.00 75.50 183 LYS A CA 1
ATOM 1446 C C . LYS A 1 183 ? 32.228 8.574 -15.041 1.00 75.50 183 LYS A C 1
ATOM 1448 O O . LYS A 1 183 ? 32.290 8.602 -13.814 1.00 75.50 183 LYS A O 1
ATOM 1453 N N . GLN A 1 184 ? 32.160 7.423 -15.716 1.00 68.06 184 GLN A N 1
ATOM 1454 C CA . GLN A 1 184 ? 31.825 6.129 -15.099 1.00 68.06 184 GLN A CA 1
ATOM 1455 C C . GLN A 1 184 ? 33.032 5.324 -14.592 1.00 68.06 184 GLN A C 1
ATOM 1457 O O . GLN A 1 184 ? 32.838 4.347 -13.867 1.00 68.06 184 GLN A O 1
ATOM 1462 N N . LYS A 1 185 ? 34.273 5.729 -14.924 1.00 57.44 185 LYS A N 1
ATOM 1463 C CA . LYS A 1 185 ? 35.565 5.155 -14.457 1.00 57.44 185 LYS A CA 1
ATOM 1464 C C . LYS A 1 185 ? 35.741 3.624 -14.589 1.00 57.44 185 LYS A C 1
ATOM 1466 O O . LYS A 1 185 ? 36.755 3.096 -14.141 1.00 57.44 185 LYS A O 1
ATOM 1471 N N . THR A 1 186 ? 34.796 2.901 -15.189 1.00 53.25 186 THR A N 1
ATOM 1472 C CA . THR A 1 186 ? 34.809 1.441 -15.358 1.00 53.25 186 THR A CA 1
ATOM 1473 C C . THR A 1 186 ? 34.311 1.064 -16.749 1.00 53.25 186 THR A C 1
ATOM 1475 O O . THR A 1 186 ? 33.384 1.672 -17.275 1.00 53.25 186 THR A O 1
ATOM 1478 N N . ILE A 1 187 ? 34.961 0.064 -17.345 1.00 52.03 187 ILE A N 1
ATOM 1479 C CA . ILE A 1 187 ? 34.712 -0.397 -18.713 1.00 52.03 187 ILE A CA 1
ATOM 1480 C C . ILE A 1 187 ? 33.512 -1.348 -18.715 1.00 52.03 187 ILE A C 1
ATOM 1482 O O . ILE A 1 187 ? 33.556 -2.386 -18.052 1.00 52.03 187 ILE A O 1
ATOM 1486 N N . GLN A 1 188 ? 32.468 -1.046 -19.487 1.00 55.22 188 GLN A N 1
ATOM 1487 C CA . GLN A 1 188 ? 31.428 -2.025 -19.817 1.00 55.22 188 GLN A CA 1
ATOM 1488 C C . GLN A 1 188 ? 31.759 -2.662 -21.170 1.00 55.22 188 GLN A C 1
ATOM 1490 O O . GLN A 1 188 ? 31.481 -2.096 -22.218 1.00 55.22 188 GLN A O 1
ATOM 1495 N N . VAL A 1 189 ? 32.388 -3.838 -21.136 1.00 50.28 189 VAL A N 1
ATOM 1496 C CA . VAL A 1 189 ? 33.017 -4.479 -22.309 1.00 50.28 189 VAL A CA 1
ATOM 1497 C C . VAL A 1 189 ? 32.005 -5.101 -23.298 1.00 50.28 189 VAL A C 1
ATOM 1499 O O . VAL A 1 189 ? 32.392 -5.464 -24.405 1.00 50.28 189 VAL A O 1
ATOM 1502 N N . ASN A 1 190 ? 30.711 -5.212 -22.960 1.00 54.97 190 ASN A N 1
ATOM 1503 C CA . ASN A 1 190 ? 29.857 -6.226 -23.603 1.00 54.97 190 ASN A CA 1
ATOM 1504 C C . ASN A 1 190 ? 28.668 -5.777 -24.475 1.00 54.97 190 ASN A C 1
ATOM 1506 O O . ASN A 1 190 ? 28.078 -6.663 -25.075 1.00 54.97 190 ASN A O 1
ATOM 1510 N N . ASN A 1 191 ? 28.362 -4.485 -24.670 1.00 65.88 191 ASN A N 1
ATOM 1511 C CA . ASN A 1 191 ? 27.202 -4.074 -25.498 1.00 65.88 191 ASN A CA 1
ATOM 1512 C C . ASN A 1 191 ? 27.592 -3.065 -26.590 1.00 65.88 191 ASN A C 1
ATOM 1514 O O . ASN A 1 191 ? 27.247 -1.883 -26.522 1.00 65.88 191 ASN A O 1
ATOM 1518 N N . LYS A 1 192 ? 28.339 -3.523 -27.599 1.00 80.69 192 LYS A N 1
ATOM 1519 C CA . LYS A 1 192 ? 28.736 -2.672 -28.730 1.00 80.69 192 LYS A CA 1
ATOM 1520 C C . LYS A 1 192 ? 27.565 -2.454 -29.683 1.00 80.69 192 LYS A C 1
ATOM 1522 O O . LYS A 1 192 ? 26.925 -3.416 -30.100 1.00 80.69 192 LYS A O 1
ATOM 1527 N N . LYS A 1 193 ? 27.327 -1.205 -30.082 1.00 84.94 193 LYS A N 1
ATOM 1528 C CA . LYS A 1 193 ? 26.330 -0.864 -31.110 1.00 84.94 193 LYS A CA 1
ATOM 1529 C C . LYS A 1 193 ? 26.909 -1.136 -32.500 1.00 84.94 193 LYS A C 1
ATOM 1531 O O . LYS A 1 193 ? 28.062 -0.790 -32.759 1.00 84.94 193 LYS A O 1
ATOM 1536 N N . LEU A 1 194 ? 26.133 -1.733 -33.404 1.00 91.06 194 LEU A N 1
ATOM 1537 C CA . LEU A 1 194 ? 26.572 -1.948 -34.786 1.00 91.06 194 LEU A CA 1
ATOM 1538 C C . LEU A 1 194 ? 26.185 -0.754 -35.663 1.00 91.06 194 LEU A C 1
ATOM 1540 O O . LEU A 1 194 ? 25.003 -0.475 -35.853 1.00 91.06 194 LEU A O 1
ATOM 1544 N N . LEU A 1 195 ? 27.183 -0.085 -36.236 1.00 93.38 195 LEU A N 1
ATOM 1545 C CA . LEU A 1 195 ? 27.015 0.897 -37.302 1.00 93.38 195 LEU A CA 1
ATOM 1546 C C . LEU A 1 195 ? 27.158 0.179 -38.651 1.00 93.38 195 LEU A C 1
ATOM 1548 O O . LEU A 1 195 ? 28.262 -0.208 -39.042 1.00 93.38 195 LEU A O 1
ATOM 1552 N N . LEU A 1 196 ? 26.036 -0.024 -39.343 1.00 94.56 196 LEU A N 1
ATOM 1553 C CA . LEU A 1 196 ? 25.988 -0.692 -40.644 1.00 94.56 196 LEU A CA 1
ATOM 1554 C C . LEU A 1 196 ? 25.883 0.349 -41.761 1.00 94.56 196 LEU A C 1
ATOM 1556 O O . LEU A 1 196 ? 24.809 0.886 -42.024 1.00 94.56 196 LEU A O 1
ATOM 1560 N N . PHE A 1 197 ? 26.984 0.631 -42.445 1.00 94.44 197 PHE A N 1
ATOM 1561 C CA . PHE A 1 197 ? 26.987 1.545 -43.583 1.00 94.44 197 PHE A CA 1
ATOM 1562 C C . PHE A 1 197 ? 26.411 0.860 -44.815 1.00 94.44 197 PHE A C 1
ATOM 1564 O O . PHE A 1 197 ? 26.948 -0.149 -45.263 1.00 94.44 197 PHE A O 1
ATOM 1571 N N . ILE A 1 198 ? 25.355 1.434 -45.387 1.00 93.75 198 ILE A N 1
ATOM 1572 C CA . ILE A 1 198 ? 24.806 1.019 -46.676 1.00 93.75 198 ILE A CA 1
ATOM 1573 C C . ILE A 1 198 ? 25.253 2.032 -47.726 1.00 93.75 198 ILE A C 1
ATOM 1575 O O . ILE A 1 198 ? 24.720 3.144 -47.799 1.00 93.75 198 ILE A O 1
ATOM 1579 N N . ILE A 1 199 ? 26.242 1.639 -48.527 1.00 92.06 199 ILE A N 1
ATOM 1580 C CA . ILE A 1 199 ? 26.797 2.440 -49.616 1.00 92.06 199 ILE A CA 1
ATOM 1581 C C . ILE A 1 199 ? 25.894 2.304 -50.839 1.00 92.06 199 ILE A C 1
ATOM 1583 O O . ILE A 1 199 ? 25.776 1.230 -51.425 1.00 92.06 199 ILE A O 1
ATOM 1587 N N . ARG A 1 200 ? 25.244 3.396 -51.222 1.00 88.69 200 ARG A N 1
ATOM 1588 C CA . ARG A 1 200 ? 24.292 3.478 -52.330 1.00 88.69 200 ARG A CA 1
ATOM 1589 C C . ARG A 1 200 ? 24.980 3.915 -53.616 1.00 88.69 200 ARG A C 1
ATOM 1591 O O . ARG A 1 200 ? 25.985 4.626 -53.578 1.00 88.69 200 ARG A O 1
ATOM 1598 N N . ASP A 1 201 ? 24.389 3.521 -54.740 1.00 86.25 201 ASP A N 1
ATOM 1599 C CA . ASP A 1 201 ? 24.872 3.806 -56.094 1.00 86.25 201 ASP A CA 1
ATOM 1600 C C . ASP A 1 201 ? 26.323 3.353 -56.307 1.00 86.25 201 ASP A C 1
ATOM 1602 O O . ASP A 1 201 ? 27.116 4.018 -56.971 1.00 86.25 201 ASP A O 1
ATOM 1606 N N . PHE A 1 202 ? 26.663 2.195 -55.736 1.00 85.94 202 PHE A N 1
ATOM 1607 C CA . PHE A 1 202 ? 28.022 1.680 -55.746 1.00 85.94 202 PHE A CA 1
ATOM 1608 C C . PHE A 1 202 ? 28.477 1.307 -57.164 1.00 85.94 202 PHE A C 1
ATOM 1610 O O . PHE A 1 202 ? 27.871 0.483 -57.850 1.00 85.94 202 PHE A O 1
ATOM 1617 N N . SER A 1 203 ? 29.562 1.936 -57.611 1.00 82.75 203 SER A N 1
ATOM 1618 C CA . SER A 1 203 ? 30.084 1.857 -58.976 1.00 82.75 203 SER A CA 1
ATOM 1619 C C . SER A 1 203 ? 31.201 0.826 -59.164 1.00 82.75 203 SER A C 1
ATOM 1621 O O . SER A 1 203 ? 31.720 0.697 -60.275 1.00 82.75 203 SER A O 1
ATOM 1623 N N . ASN A 1 204 ? 31.593 0.105 -58.103 1.00 78.31 204 ASN A N 1
ATOM 1624 C CA . ASN A 1 204 ? 32.721 -0.842 -58.072 1.00 78.31 204 ASN A CA 1
ATOM 1625 C C . ASN A 1 204 ? 34.088 -0.240 -58.471 1.00 78.31 204 ASN A C 1
ATOM 1627 O O . ASN A 1 204 ? 35.044 -0.979 -58.707 1.00 78.31 204 ASN A O 1
ATOM 1631 N N . ARG A 1 205 ? 34.222 1.094 -58.544 1.00 84.62 205 ARG A N 1
ATOM 1632 C CA . ARG A 1 205 ? 35.498 1.764 -58.870 1.00 84.62 205 ARG A CA 1
ATOM 1633 C C . ARG A 1 205 ? 36.509 1.663 -57.733 1.00 84.62 205 ARG A C 1
ATOM 1635 O O . ARG A 1 205 ? 37.699 1.495 -57.979 1.00 84.62 205 ARG A O 1
ATOM 1642 N N . THR A 1 206 ? 36.020 1.769 -56.502 1.00 84.88 206 THR A N 1
ATOM 1643 C CA . THR A 1 206 ? 36.792 1.573 -55.274 1.00 84.88 206 THR A CA 1
ATOM 1644 C C . THR A 1 206 ? 36.251 0.333 -54.582 1.00 84.88 206 THR A C 1
ATOM 1646 O O . THR A 1 206 ? 35.041 0.202 -54.441 1.00 84.88 206 THR A O 1
ATOM 1649 N N . SER A 1 207 ? 37.117 -0.583 -54.148 1.00 90.44 207 SER A N 1
ATOM 1650 C CA . SER A 1 207 ? 36.651 -1.790 -53.448 1.00 90.44 207 SER A CA 1
ATOM 1651 C C . SER A 1 207 ? 35.937 -1.440 -52.133 1.00 90.44 207 SER A C 1
ATOM 1653 O O . SER A 1 207 ? 36.322 -0.489 -51.443 1.00 90.44 207 SER A O 1
ATOM 1655 N N . LEU A 1 208 ? 34.932 -2.235 -51.749 1.00 89.88 208 LEU A N 1
ATOM 1656 C CA . LEU A 1 208 ? 34.189 -2.032 -50.499 1.00 89.88 208 LEU A CA 1
ATOM 1657 C C . LEU A 1 208 ? 35.114 -2.066 -49.267 1.00 89.88 208 LEU A C 1
ATOM 1659 O O . LEU A 1 208 ? 34.939 -1.274 -48.344 1.00 89.88 208 LEU A O 1
ATOM 1663 N N . ASP A 1 209 ? 36.163 -2.894 -49.288 1.00 91.81 209 ASP A N 1
ATOM 1664 C CA . ASP A 1 209 ? 37.180 -2.952 -48.228 1.00 91.81 209 ASP A CA 1
ATOM 1665 C C . ASP A 1 209 ? 37.970 -1.645 -48.082 1.00 91.81 209 ASP A C 1
ATOM 1667 O O . ASP A 1 209 ? 38.292 -1.222 -46.967 1.00 91.81 209 ASP A O 1
ATOM 1671 N N . GLN A 1 210 ? 38.297 -0.984 -49.195 1.00 90.00 210 GLN A N 1
ATOM 1672 C CA . GLN A 1 210 ? 38.950 0.327 -49.165 1.00 90.00 210 GLN A CA 1
ATOM 1673 C C . GLN A 1 210 ? 38.002 1.394 -48.618 1.00 90.00 210 GLN A C 1
ATOM 1675 O O . GLN A 1 210 ? 38.412 2.174 -47.759 1.00 90.00 210 GLN A O 1
ATOM 1680 N N . ILE A 1 211 ? 36.735 1.393 -49.046 1.00 89.38 211 ILE A N 1
ATOM 1681 C CA . ILE A 1 211 ? 35.705 2.296 -48.513 1.00 89.38 211 ILE A CA 1
ATOM 1682 C C . ILE A 1 211 ? 35.540 2.091 -47.005 1.00 89.38 211 ILE A C 1
ATOM 1684 O O . ILE A 1 211 ? 35.592 3.056 -46.242 1.00 89.38 211 ILE A O 1
ATOM 1688 N N . LYS A 1 212 ? 35.435 0.838 -46.550 1.00 92.62 212 LYS A N 1
ATOM 1689 C CA . LYS A 1 212 ? 35.351 0.494 -45.129 1.00 92.62 212 LYS A CA 1
ATOM 1690 C C . LYS A 1 212 ? 36.542 1.039 -44.348 1.00 92.62 212 LYS A C 1
ATOM 1692 O O . LYS A 1 212 ? 36.344 1.626 -43.287 1.00 92.62 212 LYS A O 1
ATOM 1697 N N . LYS A 1 213 ? 37.769 0.903 -44.866 1.00 92.50 213 LYS A N 1
ATOM 1698 C CA . LYS A 1 213 ? 38.980 1.472 -44.243 1.00 92.50 213 LYS A CA 1
ATOM 1699 C C . LYS A 1 213 ? 38.919 2.998 -44.145 1.00 92.50 213 LYS A C 1
ATOM 1701 O O . LYS A 1 213 ? 39.292 3.536 -43.105 1.00 92.50 213 LYS A O 1
ATOM 1706 N N . ILE A 1 214 ? 38.443 3.682 -45.189 1.00 90.62 214 ILE A N 1
ATOM 1707 C CA . ILE A 1 214 ? 38.298 5.147 -45.205 1.00 90.62 214 ILE A CA 1
ATOM 1708 C C . ILE A 1 214 ? 37.292 5.599 -44.143 1.00 90.62 214 ILE A C 1
ATOM 1710 O O . ILE A 1 214 ? 37.645 6.411 -43.290 1.00 90.62 214 ILE A O 1
ATOM 1714 N N . ILE A 1 215 ? 36.081 5.037 -44.149 1.00 91.25 215 ILE A N 1
ATOM 1715 C CA . ILE A 1 215 ? 35.013 5.397 -43.203 1.00 91.25 215 ILE A CA 1
ATOM 1716 C C . ILE A 1 215 ? 35.443 5.076 -41.768 1.00 91.25 215 ILE A C 1
ATOM 1718 O O . ILE A 1 215 ? 35.306 5.907 -40.874 1.00 91.25 215 ILE A O 1
ATOM 1722 N N . THR A 1 216 ? 36.038 3.900 -41.551 1.00 92.81 216 THR A N 1
ATOM 1723 C CA . THR A 1 216 ? 36.538 3.489 -40.232 1.00 92.81 216 THR A CA 1
ATOM 1724 C C . THR A 1 216 ? 37.585 4.467 -39.712 1.00 92.81 216 THR A C 1
ATOM 1726 O O . THR A 1 216 ? 37.529 4.869 -38.554 1.00 92.81 216 THR A O 1
ATOM 1729 N N . LYS A 1 217 ? 38.531 4.884 -40.562 1.00 92.50 217 LYS A N 1
ATOM 1730 C CA . LYS A 1 217 ? 39.532 5.883 -40.186 1.00 92.50 217 LYS A CA 1
ATOM 1731 C C . LYS A 1 217 ? 38.874 7.216 -39.826 1.00 92.50 217 LYS A C 1
ATOM 1733 O O . LYS A 1 217 ? 39.172 7.748 -38.765 1.00 92.50 217 LYS A O 1
ATOM 1738 N N . GLN A 1 218 ? 37.958 7.715 -40.658 1.00 90.62 218 GLN A N 1
ATOM 1739 C CA . GLN A 1 218 ? 37.244 8.965 -40.385 1.00 90.62 218 GLN A CA 1
ATOM 1740 C C . GLN A 1 218 ? 36.526 8.916 -39.032 1.00 90.62 218 GLN A C 1
ATOM 1742 O O . GLN A 1 218 ? 36.714 9.811 -38.219 1.00 90.62 218 GLN A O 1
ATOM 1747 N N . PHE A 1 219 ? 35.773 7.851 -38.751 1.00 92.44 219 PHE A N 1
ATOM 1748 C CA . PHE A 1 219 ? 35.014 7.714 -37.506 1.00 92.44 219 PHE A CA 1
ATOM 1749 C C . PHE A 1 219 ? 35.914 7.584 -36.270 1.00 92.44 219 PHE A C 1
ATOM 1751 O O . PHE A 1 219 ? 35.602 8.160 -35.228 1.00 92.44 219 PHE A O 1
ATOM 1758 N N . LYS A 1 220 ? 37.061 6.904 -36.385 1.00 93.25 220 LYS A N 1
ATOM 1759 C CA . LYS A 1 220 ? 38.089 6.883 -35.330 1.00 93.25 220 LYS A CA 1
ATOM 1760 C C . LYS A 1 220 ? 38.697 8.253 -35.082 1.00 93.25 220 LYS A C 1
ATOM 1762 O O . LYS A 1 220 ? 38.859 8.648 -33.932 1.00 93.25 220 LYS A O 1
ATOM 1767 N N . ASP A 1 221 ? 39.034 8.972 -36.147 1.00 92.06 221 ASP A N 1
ATOM 1768 C CA . ASP A 1 221 ? 39.590 10.319 -36.052 1.00 92.06 221 ASP A CA 1
ATOM 1769 C C . ASP A 1 221 ? 38.565 11.263 -35.395 1.00 92.06 221 ASP A C 1
ATOM 1771 O O . ASP A 1 221 ? 38.910 12.026 -34.492 1.00 92.06 221 ASP A O 1
ATOM 1775 N N . THR A 1 222 ? 37.286 11.141 -35.766 1.00 91.50 222 THR A N 1
ATOM 1776 C CA . THR A 1 222 ? 36.168 11.847 -35.130 1.00 91.50 222 THR A CA 1
ATOM 1777 C C . THR A 1 222 ? 36.045 11.500 -33.646 1.00 91.50 222 THR A C 1
ATOM 1779 O O . THR A 1 222 ? 36.012 12.409 -32.822 1.00 91.50 222 THR A O 1
ATOM 1782 N N . TRP A 1 223 ? 36.049 10.213 -33.282 1.00 91.69 223 TRP A N 1
ATOM 1783 C CA . TRP A 1 223 ? 36.016 9.763 -31.885 1.00 91.69 223 TRP A CA 1
ATOM 1784 C C . TRP A 1 223 ? 37.175 10.341 -31.064 1.00 91.69 223 TRP A C 1
ATOM 1786 O O . TRP A 1 223 ? 36.977 10.872 -29.971 1.00 91.69 223 TRP A O 1
ATOM 1796 N N . ASN A 1 224 ? 38.390 10.291 -31.611 1.00 91.25 224 ASN A N 1
ATOM 1797 C CA . ASN A 1 224 ? 39.593 10.807 -30.962 1.00 91.25 224 ASN A CA 1
ATOM 1798 C C . ASN A 1 224 ? 39.567 12.327 -30.781 1.00 91.25 224 ASN A C 1
ATOM 1800 O O . ASN A 1 224 ? 40.129 12.831 -29.812 1.00 91.25 224 ASN A O 1
ATOM 1804 N N . LYS A 1 225 ? 38.898 13.054 -31.680 1.00 90.44 225 LYS A N 1
ATOM 1805 C CA . LYS A 1 225 ? 38.674 14.498 -31.556 1.00 90.44 225 LYS A CA 1
ATOM 1806 C C . LYS A 1 225 ? 37.651 14.835 -30.466 1.00 90.44 225 LYS A C 1
ATOM 1808 O O . LYS A 1 225 ? 37.782 15.872 -29.823 1.00 90.44 225 LYS A O 1
ATOM 1813 N N . THR A 1 226 ? 36.635 13.993 -30.276 1.00 88.12 226 THR A N 1
ATOM 1814 C CA . THR A 1 226 ? 35.533 14.247 -29.332 1.00 88.12 226 THR A CA 1
ATOM 1815 C C . THR A 1 226 ? 35.797 13.717 -27.925 1.00 88.12 226 THR A C 1
ATOM 1817 O O . THR A 1 226 ? 35.172 14.184 -26.977 1.00 88.12 226 THR A O 1
ATOM 1820 N N . LYS A 1 227 ? 36.701 12.740 -27.763 1.00 87.12 227 LYS A N 1
ATOM 1821 C CA . LYS A 1 227 ? 36.922 12.095 -26.466 1.00 87.12 227 LYS A CA 1
ATOM 1822 C C . LYS A 1 227 ? 37.576 13.045 -25.442 1.00 87.12 227 LYS A C 1
ATOM 1824 O O . LYS A 1 227 ? 38.540 13.732 -25.784 1.00 87.12 227 LYS A O 1
ATOM 1829 N N . PRO A 1 228 ? 37.103 13.084 -24.178 1.00 86.56 228 PRO A N 1
ATOM 1830 C CA . PRO A 1 228 ? 37.702 13.914 -23.134 1.00 86.56 228 PRO A CA 1
ATOM 1831 C C . PRO A 1 228 ? 39.166 13.562 -22.839 1.00 86.56 228 PRO A C 1
ATOM 1833 O O . PRO A 1 228 ? 39.579 12.404 -22.923 1.00 86.56 228 PRO A O 1
ATOM 1836 N N . ILE A 1 229 ? 39.943 14.557 -22.401 1.00 83.62 229 ILE A N 1
ATOM 1837 C CA . ILE A 1 229 ? 41.339 14.363 -21.980 1.00 83.62 229 ILE A CA 1
ATOM 1838 C C . ILE A 1 229 ? 41.389 13.367 -20.811 1.00 83.62 229 ILE A C 1
ATOM 1840 O O . ILE A 1 229 ? 40.690 13.533 -19.813 1.00 83.62 229 ILE A O 1
ATOM 1844 N N . GLY A 1 230 ? 42.233 12.339 -20.930 1.00 81.31 230 GLY A N 1
ATOM 1845 C CA . GLY A 1 230 ? 42.386 11.281 -19.923 1.00 81.31 230 GLY A CA 1
ATOM 1846 C C . GLY A 1 230 ? 41.412 10.105 -20.070 1.00 81.31 230 GLY A C 1
ATOM 1847 O O . GLY A 1 230 ? 41.508 9.146 -19.305 1.00 81.31 230 GLY A O 1
ATOM 1848 N N . PHE A 1 231 ? 40.505 10.137 -21.053 1.00 84.50 231 PHE A N 1
ATOM 1849 C CA . PHE A 1 231 ? 39.650 9.003 -21.399 1.00 84.50 231 PHE A CA 1
ATOM 1850 C C . PHE A 1 231 ? 40.339 8.107 -22.444 1.00 84.50 231 PHE A C 1
ATOM 1852 O O . PHE A 1 231 ? 40.350 8.406 -23.637 1.00 84.50 231 PHE A O 1
ATOM 1859 N N . ASN A 1 232 ? 40.926 6.996 -21.985 1.00 83.62 232 ASN A N 1
ATOM 1860 C CA . ASN A 1 232 ? 41.779 6.105 -22.791 1.00 83.62 232 ASN A CA 1
ATOM 1861 C C . ASN A 1 232 ? 41.013 5.029 -23.584 1.00 83.62 232 ASN A C 1
ATOM 1863 O O . ASN A 1 232 ? 41.580 3.992 -23.913 1.00 83.62 232 ASN A O 1
ATOM 1867 N N . HIS A 1 233 ? 39.729 5.248 -23.860 1.00 85.44 233 HIS A N 1
ATOM 1868 C CA . HIS A 1 233 ? 38.918 4.303 -24.618 1.00 85.44 233 HIS A CA 1
ATOM 1869 C C . HIS A 1 233 ? 38.944 4.577 -26.118 1.00 85.44 233 HIS A C 1
ATOM 1871 O O . HIS A 1 233 ? 38.960 5.733 -26.565 1.00 85.44 233 HIS A O 1
ATOM 1877 N N . GLU A 1 234 ? 38.877 3.499 -26.889 1.00 89.81 234 GLU A N 1
ATOM 1878 C CA . GLU A 1 234 ? 38.875 3.539 -28.346 1.00 89.81 234 GLU A CA 1
ATOM 1879 C C . GLU A 1 234 ? 37.460 3.378 -28.910 1.00 89.81 234 GLU A C 1
ATOM 1881 O O . GLU A 1 234 ? 36.543 2.909 -28.236 1.00 89.81 234 GLU A O 1
ATOM 1886 N N . PHE A 1 235 ? 37.277 3.786 -30.166 1.00 89.81 235 PHE A N 1
ATOM 1887 C CA . PHE A 1 235 ? 35.993 3.687 -30.868 1.00 89.81 235 PHE A CA 1
ATOM 1888 C C . PHE A 1 235 ? 35.438 2.252 -30.836 1.00 89.81 235 PHE A C 1
ATOM 1890 O O . PHE A 1 235 ? 34.257 2.032 -30.559 1.00 89.81 235 PHE A O 1
ATOM 1897 N N . GLU A 1 236 ? 36.320 1.271 -31.043 1.00 90.12 236 GLU A N 1
ATOM 1898 C CA . GLU A 1 236 ? 36.001 -0.153 -30.999 1.00 90.12 236 GLU A CA 1
ATOM 1899 C C . GLU A 1 236 ? 35.467 -0.648 -29.660 1.00 90.12 236 GLU A C 1
ATOM 1901 O O . GLU A 1 236 ? 34.866 -1.720 -29.638 1.00 90.12 236 GLU A O 1
ATOM 1906 N N . ASP A 1 237 ? 35.681 0.058 -28.550 1.00 84.75 237 ASP A N 1
ATOM 1907 C CA . ASP A 1 237 ? 35.158 -0.373 -27.251 1.00 84.75 237 ASP A CA 1
ATOM 1908 C C . ASP A 1 237 ? 33.626 -0.272 -27.205 1.00 84.75 237 ASP A C 1
ATOM 1910 O O . ASP A 1 237 ? 32.986 -1.044 -26.493 1.00 84.75 237 ASP A O 1
ATOM 1914 N N . TYR A 1 238 ? 33.037 0.624 -28.008 1.00 83.44 238 TYR A N 1
ATOM 1915 C CA . TYR A 1 238 ? 31.607 0.953 -27.982 1.00 83.44 238 TYR A CA 1
ATOM 1916 C C . TYR A 1 238 ? 30.872 0.644 -29.288 1.00 83.44 238 TYR A C 1
ATOM 1918 O O . TYR A 1 238 ? 29.664 0.400 -29.263 1.00 83.44 238 TYR A O 1
ATOM 1926 N N . PHE A 1 239 ? 31.572 0.648 -30.424 1.00 87.62 239 PHE A N 1
ATOM 1927 C CA . PHE A 1 239 ? 30.957 0.510 -31.740 1.00 87.62 239 PHE A CA 1
ATOM 1928 C C . PHE A 1 239 ? 31.644 -0.561 -32.584 1.00 87.62 239 PHE A C 1
ATOM 1930 O O . PHE A 1 239 ? 32.869 -0.640 -32.656 1.00 87.62 239 PHE A O 1
ATOM 1937 N N . ASN A 1 240 ? 30.832 -1.351 -33.280 1.00 90.31 240 ASN A N 1
ATOM 1938 C CA . ASN A 1 240 ? 31.269 -2.179 -34.397 1.00 90.31 240 ASN A CA 1
ATOM 1939 C C . ASN A 1 240 ? 30.897 -1.473 -35.701 1.00 90.31 240 ASN A C 1
ATOM 1941 O O . ASN A 1 240 ? 29.836 -0.856 -35.784 1.00 90.31 240 ASN A O 1
ATOM 1945 N N . LEU A 1 241 ? 31.747 -1.578 -36.722 1.00 92.50 241 LEU A N 1
ATOM 1946 C CA . LEU A 1 241 ? 31.508 -0.956 -38.022 1.00 92.50 241 LEU A CA 1
ATOM 1947 C C . LEU A 1 241 ? 31.593 -1.988 -39.139 1.00 92.50 241 LEU A C 1
ATOM 1949 O O . LEU A 1 241 ? 32.618 -2.649 -39.344 1.00 92.50 241 LEU A O 1
ATOM 1953 N N . GLU A 1 242 ? 30.511 -2.080 -39.900 1.00 93.38 242 GLU A N 1
ATOM 1954 C CA . GLU A 1 242 ? 30.417 -2.921 -41.084 1.00 93.38 242 GLU A CA 1
ATOM 1955 C C . GLU A 1 242 ? 29.867 -2.124 -42.267 1.00 93.38 242 GLU A C 1
ATOM 1957 O O . GLU A 1 242 ? 29.166 -1.133 -42.080 1.00 93.38 242 GLU A O 1
ATOM 1962 N N . CYS A 1 243 ? 30.217 -2.538 -43.485 1.00 93.12 243 CYS A N 1
ATOM 1963 C CA . CYS A 1 243 ? 29.774 -1.883 -44.711 1.00 93.12 243 CYS A CA 1
ATOM 1964 C C . CYS A 1 243 ? 29.138 -2.914 -45.633 1.00 93.12 243 CYS A C 1
ATOM 1966 O O . CYS A 1 243 ? 29.673 -4.009 -45.778 1.00 93.12 243 CYS A O 1
ATOM 1968 N N . GLU A 1 244 ? 28.056 -2.512 -46.279 1.00 93.62 244 GLU A N 1
ATOM 1969 C CA . GLU A 1 244 ? 27.399 -3.213 -47.373 1.00 93.62 244 GLU A CA 1
ATOM 1970 C C . GLU A 1 244 ? 27.216 -2.240 -48.532 1.00 93.62 244 GLU A C 1
ATOM 1972 O O . GLU A 1 244 ? 27.139 -1.023 -48.337 1.00 93.62 244 GLU A O 1
ATOM 1977 N N . SER A 1 245 ? 27.156 -2.765 -49.748 1.00 91.75 245 SER A N 1
ATOM 1978 C CA . SER A 1 245 ? 27.000 -1.959 -50.956 1.00 91.75 245 SER A CA 1
ATOM 1979 C C . SER A 1 245 ? 25.758 -2.359 -51.723 1.00 91.75 245 SER A C 1
ATOM 1981 O O . SER A 1 245 ? 25.486 -3.542 -51.884 1.00 91.75 245 SER A O 1
ATOM 1983 N N . LEU A 1 246 ? 25.054 -1.362 -52.249 1.00 90.25 246 LEU A N 1
ATOM 1984 C CA . LEU A 1 246 ? 23.968 -1.546 -53.195 1.00 90.25 246 LEU A CA 1
ATOM 1985 C C . LEU A 1 246 ? 24.291 -0.768 -54.461 1.00 90.25 246 LEU A C 1
ATOM 1987 O O . LEU A 1 246 ? 24.591 0.432 -54.427 1.00 90.25 246 LEU A O 1
ATOM 1991 N N . THR A 1 247 ? 24.194 -1.453 -55.589 1.00 86.00 247 THR A N 1
ATOM 1992 C CA . THR A 1 247 ? 24.262 -0.825 -56.903 1.00 86.00 247 THR A CA 1
ATOM 1993 C C . THR A 1 247 ? 23.083 0.127 -57.117 1.00 86.00 247 THR A C 1
ATOM 1995 O O . THR A 1 247 ? 22.113 0.170 -56.355 1.00 86.00 247 THR A O 1
ATOM 1998 N N . GLN A 1 248 ? 23.187 0.983 -58.133 1.00 78.19 248 GLN A N 1
ATOM 1999 C CA . GLN A 1 248 ? 22.160 1.987 -58.393 1.00 78.19 248 GLN A CA 1
ATOM 2000 C C . GLN A 1 248 ? 20.819 1.331 -58.734 1.00 78.19 248 GLN A C 1
ATOM 2002 O O . GLN A 1 248 ? 20.729 0.577 -59.706 1.00 78.19 248 GLN A O 1
ATOM 2007 N N . LYS A 1 249 ? 19.760 1.704 -57.999 1.00 72.88 249 LYS A N 1
ATOM 2008 C CA . LYS A 1 249 ? 18.392 1.310 -58.349 1.00 72.88 249 LYS A CA 1
ATOM 2009 C C . LYS A 1 249 ? 18.035 1.932 -59.706 1.00 72.88 249 LYS A C 1
ATOM 2011 O O . LYS A 1 249 ? 18.041 3.162 -59.818 1.00 72.88 249 LYS A O 1
ATOM 2016 N N . PRO A 1 250 ? 17.697 1.138 -60.732 1.00 65.19 250 PRO A N 1
ATOM 2017 C CA . PRO A 1 250 ? 17.236 1.683 -62.001 1.00 65.19 250 PRO A CA 1
ATOM 2018 C C . PRO A 1 250 ? 15.982 2.551 -61.790 1.00 65.19 250 PRO A C 1
ATOM 2020 O O . PRO A 1 250 ? 15.073 2.177 -61.048 1.00 65.19 250 PRO A O 1
ATOM 2023 N N . GLY A 1 251 ? 15.929 3.732 -62.416 1.00 63.38 251 GLY A N 1
ATOM 2024 C CA . GLY A 1 251 ? 14.763 4.622 -62.335 1.00 63.38 251 GLY A CA 1
ATOM 2025 C C . GLY A 1 251 ? 13.479 3.985 -62.893 1.00 63.38 251 GLY A C 1
ATOM 2026 O O . GLY A 1 251 ? 13.534 2.959 -63.580 1.00 63.38 251 GLY A O 1
ATOM 2027 N N . LYS A 1 252 ? 12.315 4.609 -62.627 1.00 56.19 252 LYS A N 1
ATOM 2028 C CA . LYS A 1 252 ? 11.032 4.207 -63.240 1.00 56.19 252 LYS A CA 1
ATOM 2029 C C . LYS A 1 252 ? 11.186 4.167 -64.766 1.00 56.19 252 LYS A C 1
ATOM 2031 O O . LYS A 1 252 ? 11.829 5.041 -65.344 1.00 56.19 252 LYS A O 1
ATOM 2036 N N . LYS A 1 253 ? 10.573 3.170 -65.412 1.00 53.44 253 LYS A N 1
ATOM 2037 C CA . LYS A 1 253 ? 10.491 3.084 -66.876 1.00 53.44 253 LYS A CA 1
ATOM 2038 C C . LYS A 1 253 ? 9.830 4.373 -67.400 1.00 53.44 253 LYS A C 1
ATOM 2040 O O . LYS A 1 253 ? 8.675 4.602 -67.047 1.00 53.44 253 LYS A O 1
ATOM 2045 N N . PRO A 1 254 ? 10.514 5.221 -68.191 1.00 52.22 254 PRO A N 1
ATOM 2046 C CA . PRO A 1 254 ? 9.875 6.395 -68.773 1.00 52.22 254 PRO A CA 1
ATOM 2047 C C . PRO A 1 254 ? 8.812 5.926 -69.769 1.00 52.22 254 PRO A C 1
ATOM 2049 O O . PRO A 1 254 ? 9.134 5.164 -70.683 1.00 52.22 254 PRO A O 1
ATOM 2052 N N . GLU A 1 255 ? 7.564 6.366 -69.609 1.00 55.25 255 GLU A N 1
ATOM 2053 C CA . GLU A 1 255 ? 6.486 6.045 -70.557 1.00 55.25 255 GLU A CA 1
ATOM 2054 C C . GLU A 1 255 ? 6.745 6.659 -71.948 1.00 55.25 255 GLU A C 1
ATOM 2056 O O . GLU A 1 255 ? 6.297 6.123 -72.955 1.00 55.25 255 GLU A O 1
ATOM 2061 N N . GLU A 1 256 ? 7.557 7.719 -72.030 1.00 53.53 256 GLU A N 1
ATOM 2062 C CA . GLU A 1 256 ? 7.694 8.550 -73.235 1.00 53.53 256 GLU A CA 1
ATOM 2063 C C . GLU A 1 256 ? 8.902 8.228 -74.143 1.00 53.53 256 GLU A C 1
ATOM 2065 O O . GLU A 1 256 ? 9.057 8.849 -75.192 1.00 53.53 256 GLU A O 1
ATOM 2070 N N . SER A 1 257 ? 9.768 7.254 -73.820 1.00 58.62 257 SER A N 1
ATOM 2071 C CA . SER A 1 257 ? 10.936 6.933 -74.676 1.00 58.62 257 SER A CA 1
ATOM 2072 C C . SER A 1 257 ? 11.122 5.438 -74.958 1.00 58.62 257 SER A C 1
ATOM 2074 O O . SER A 1 257 ? 12.105 4.799 -74.580 1.00 58.62 257 SER A O 1
ATOM 2076 N N . GLU A 1 258 ? 10.191 4.879 -75.732 1.00 58.69 258 GLU A N 1
ATOM 2077 C CA . GLU A 1 258 ? 10.204 3.476 -76.177 1.00 58.69 258 GLU A CA 1
ATOM 2078 C C . GLU A 1 258 ? 11.490 3.082 -76.944 1.00 58.69 258 GLU A C 1
ATOM 2080 O O . GLU A 1 258 ? 11.926 1.930 -76.895 1.00 58.69 258 GLU A O 1
ATOM 2085 N N . LYS A 1 259 ? 12.138 4.048 -77.613 1.00 58.50 259 LYS A N 1
ATOM 2086 C CA . LYS A 1 259 ? 13.363 3.844 -78.404 1.00 58.50 259 LYS A CA 1
ATOM 2087 C C . LYS A 1 259 ? 14.623 3.684 -77.541 1.00 58.50 259 LYS A C 1
ATOM 2089 O O . LYS A 1 259 ? 15.392 2.754 -77.760 1.00 58.50 259 LYS A O 1
ATOM 2094 N N . PHE A 1 260 ? 14.793 4.522 -76.514 1.00 59.34 260 PHE A N 1
ATOM 2095 C CA . PHE A 1 260 ? 15.935 4.443 -75.592 1.00 59.34 260 PHE A CA 1
ATOM 2096 C C . PHE A 1 260 ? 15.905 3.148 -74.763 1.00 59.34 260 PHE A C 1
ATOM 2098 O O . PHE A 1 260 ? 16.948 2.545 -74.504 1.00 59.34 260 PHE A O 1
ATOM 2105 N N . TYR A 1 261 ? 14.702 2.689 -74.395 1.00 59.34 261 TYR A N 1
ATOM 2106 C CA . TYR A 1 261 ? 14.500 1.457 -73.635 1.00 59.34 261 TYR A CA 1
ATOM 2107 C C . TYR A 1 261 ? 14.768 0.193 -74.460 1.00 59.34 261 TYR A C 1
ATOM 2109 O O . TYR A 1 261 ? 15.442 -0.697 -73.958 1.00 59.34 261 TYR A O 1
ATOM 2117 N N . LYS A 1 262 ? 14.306 0.099 -75.719 1.00 59.53 262 LYS A N 1
ATOM 2118 C CA . LYS A 1 262 ? 14.548 -1.093 -76.561 1.00 59.53 262 LYS A CA 1
ATOM 2119 C C . LYS A 1 262 ? 16.038 -1.325 -76.840 1.00 59.53 262 LYS A C 1
ATOM 2121 O O . LYS A 1 262 ? 16.473 -2.471 -76.835 1.00 59.53 262 LYS A O 1
ATOM 2126 N N . GLU A 1 263 ? 16.817 -0.258 -77.010 1.00 60.44 263 GLU A N 1
ATOM 2127 C CA . GLU A 1 263 ? 18.265 -0.341 -77.262 1.00 60.44 263 GLU A CA 1
ATOM 2128 C C . GLU A 1 263 ? 19.089 -0.616 -75.985 1.00 60.44 263 GLU A C 1
ATOM 2130 O O . GLU A 1 263 ? 20.178 -1.176 -76.072 1.00 60.44 263 GLU A O 1
ATOM 2135 N N . ASN A 1 264 ? 18.565 -0.301 -74.790 1.00 62.09 264 ASN A N 1
ATOM 2136 C CA . ASN A 1 264 ? 19.266 -0.468 -73.503 1.00 62.09 264 ASN A CA 1
ATOM 2137 C C . ASN A 1 264 ? 18.586 -1.458 -72.534 1.00 62.09 264 ASN A C 1
ATOM 2139 O O . ASN A 1 264 ? 18.943 -1.518 -71.353 1.00 62.09 264 ASN A O 1
ATOM 2143 N N . LEU A 1 265 ? 17.620 -2.246 -73.020 1.00 64.00 265 LEU A N 1
ATOM 2144 C CA . LEU A 1 265 ? 16.783 -3.143 -72.217 1.00 64.00 265 LEU A CA 1
ATOM 2145 C C . LEU A 1 265 ? 17.606 -4.167 -71.436 1.00 64.00 265 LEU A C 1
ATOM 2147 O O . LEU A 1 265 ? 17.399 -4.340 -70.238 1.00 64.00 265 LEU A O 1
ATOM 2151 N N . ALA A 1 266 ? 18.563 -4.808 -72.111 1.00 66.12 266 ALA A N 1
ATOM 2152 C CA . ALA A 1 266 ? 19.435 -5.813 -71.511 1.00 66.12 266 ALA A CA 1
ATOM 2153 C C . ALA A 1 266 ? 20.296 -5.217 -70.384 1.00 66.12 266 ALA A C 1
ATOM 2155 O O . ALA A 1 266 ? 20.435 -5.817 -69.321 1.00 66.12 266 ALA A O 1
ATOM 2156 N N . THR A 1 267 ? 20.808 -3.998 -70.573 1.00 70.12 267 THR A N 1
ATOM 2157 C CA . THR A 1 267 ? 21.588 -3.269 -69.562 1.00 70.12 267 THR A CA 1
ATOM 2158 C C . THR A 1 267 ? 20.726 -2.877 -68.362 1.00 70.12 267 THR A C 1
ATOM 2160 O O . THR A 1 267 ? 21.164 -3.007 -67.220 1.00 70.12 267 THR A O 1
ATOM 2163 N N . TRP A 1 268 ? 19.492 -2.420 -68.596 1.00 70.38 268 TRP A N 1
ATOM 2164 C CA . TRP A 1 268 ? 18.549 -2.079 -67.528 1.00 70.38 268 TRP A CA 1
ATOM 2165 C C . TRP A 1 268 ? 18.136 -3.318 -66.725 1.00 70.38 268 TRP A C 1
ATOM 2167 O O . TRP A 1 268 ? 18.233 -3.303 -65.502 1.00 70.38 268 TRP A O 1
ATOM 2177 N N . GLN A 1 269 ? 17.761 -4.411 -67.400 1.00 72.12 269 GLN A N 1
ATOM 2178 C CA . GLN A 1 269 ? 17.406 -5.684 -66.761 1.00 72.12 269 GLN A CA 1
ATOM 2179 C C . GLN A 1 269 ? 18.583 -6.265 -65.978 1.00 72.12 269 GLN A C 1
ATOM 2181 O O . GLN A 1 269 ? 18.405 -6.717 -64.855 1.00 72.12 269 GLN A O 1
ATOM 2186 N N . SER A 1 270 ? 19.800 -6.195 -66.524 1.00 75.50 270 SER A N 1
ATOM 2187 C CA . SER A 1 270 ? 21.001 -6.641 -65.816 1.00 75.50 270 SER A CA 1
ATOM 2188 C C . SER A 1 270 ? 21.258 -5.833 -64.543 1.00 75.50 270 SER A C 1
ATOM 2190 O O . SER A 1 270 ? 21.650 -6.420 -63.539 1.00 75.50 270 SER A O 1
ATOM 2192 N N . LYS A 1 271 ? 21.048 -4.510 -64.564 1.00 74.25 271 LYS A N 1
ATOM 2193 C CA . LYS A 1 271 ? 21.191 -3.658 -63.371 1.00 74.25 271 LYS A CA 1
ATOM 2194 C C . LYS A 1 271 ? 20.082 -3.904 -62.349 1.00 74.25 271 LYS A C 1
ATOM 2196 O O . LYS A 1 271 ? 20.371 -3.958 -61.163 1.00 74.25 271 LYS A O 1
ATOM 2201 N N . GLN A 1 272 ? 18.843 -4.088 -62.807 1.00 79.62 272 GLN A N 1
ATOM 2202 C CA . GLN A 1 272 ? 17.705 -4.414 -61.948 1.00 79.62 272 GLN A CA 1
ATOM 2203 C C . GLN A 1 272 ? 17.916 -5.762 -61.247 1.00 79.62 272 GLN A C 1
ATOM 2205 O O . GLN A 1 272 ? 17.847 -5.824 -60.028 1.00 79.62 272 GLN A O 1
ATOM 2210 N N . ASN A 1 273 ? 18.282 -6.807 -61.996 1.00 83.00 273 ASN A N 1
ATOM 2211 C CA . ASN A 1 273 ? 18.557 -8.136 -61.444 1.00 83.00 273 ASN A CA 1
ATOM 2212 C C . ASN A 1 273 ? 19.727 -8.122 -60.451 1.00 83.00 273 ASN A C 1
ATOM 2214 O O . ASN A 1 273 ? 19.695 -8.847 -59.461 1.00 83.00 273 ASN A O 1
ATOM 2218 N N . LEU A 1 274 ? 20.765 -7.320 -60.719 1.00 83.50 274 LEU A N 1
ATOM 2219 C CA . LEU A 1 274 ? 21.899 -7.167 -59.809 1.00 83.50 274 LEU A CA 1
ATOM 2220 C C . LEU A 1 274 ? 21.469 -6.502 -58.496 1.00 83.50 274 LEU A C 1
ATOM 2222 O O . LEU A 1 274 ? 21.755 -7.044 -57.435 1.00 83.50 274 LEU A O 1
ATOM 2226 N N . PHE A 1 275 ? 20.735 -5.390 -58.577 1.00 87.38 275 PHE A N 1
ATOM 2227 C CA . PHE A 1 275 ? 20.201 -4.696 -57.407 1.00 87.38 275 PHE A CA 1
ATOM 2228 C C . PHE A 1 275 ? 19.266 -5.592 -56.585 1.00 87.38 275 PHE A C 1
ATOM 2230 O O . PHE A 1 275 ? 19.404 -5.674 -55.368 1.00 87.38 275 PHE A O 1
ATOM 2237 N N . ASP A 1 276 ? 18.341 -6.295 -57.242 1.00 87.19 276 ASP A N 1
ATOM 2238 C CA . ASP A 1 276 ? 17.395 -7.186 -56.568 1.00 87.19 276 ASP A CA 1
ATOM 2239 C C . ASP A 1 276 ? 18.130 -8.348 -55.879 1.00 87.19 276 ASP A C 1
ATOM 2241 O O . ASP A 1 276 ? 17.821 -8.674 -54.735 1.00 87.19 276 ASP A O 1
ATOM 2245 N N . ARG A 1 277 ? 19.169 -8.916 -56.512 1.00 90.25 277 ARG A N 1
ATOM 2246 C CA . ARG A 1 277 ? 20.020 -9.941 -55.888 1.00 90.25 277 ARG A CA 1
ATOM 2247 C C . ARG A 1 277 ? 20.765 -9.411 -54.661 1.00 90.25 277 ARG A C 1
ATOM 2249 O O . ARG A 1 277 ? 20.766 -10.078 -53.636 1.00 90.25 277 ARG A O 1
ATOM 2256 N N . GLU A 1 278 ? 21.382 -8.233 -54.752 1.00 91.38 278 GLU A N 1
ATOM 2257 C CA . GLU A 1 278 ? 22.099 -7.605 -53.628 1.00 91.38 278 GLU A CA 1
ATOM 2258 C C . GLU A 1 278 ? 21.155 -7.295 -52.453 1.00 91.38 278 GLU A C 1
ATOM 2260 O O . GLU A 1 278 ? 21.527 -7.458 -51.291 1.00 91.38 278 GLU A O 1
ATOM 2265 N N . ILE A 1 279 ? 19.908 -6.900 -52.741 1.00 92.25 279 ILE A N 1
ATOM 2266 C CA . ILE A 1 279 ? 18.860 -6.736 -51.726 1.00 92.25 279 ILE A CA 1
ATOM 2267 C C . ILE A 1 279 ? 18.535 -8.072 -51.052 1.00 92.25 279 ILE A C 1
ATOM 2269 O O . ILE A 1 279 ? 18.465 -8.111 -49.826 1.00 92.25 279 ILE A O 1
ATOM 2273 N N . GLU A 1 280 ? 18.353 -9.156 -51.809 1.00 92.19 280 GLU A N 1
ATOM 2274 C CA . GLU A 1 280 ? 18.081 -10.481 -51.233 1.00 92.19 280 GLU A CA 1
ATOM 2275 C C . GLU A 1 280 ? 19.266 -11.014 -50.409 1.00 92.19 280 GLU A C 1
ATOM 2277 O O . GLU A 1 280 ? 19.066 -11.502 -49.299 1.00 92.19 280 GLU A O 1
ATOM 2282 N N . GLU A 1 281 ? 20.507 -10.842 -50.873 1.00 91.19 281 GLU A N 1
ATOM 2283 C CA . GLU A 1 281 ? 21.712 -11.196 -50.104 1.00 91.19 281 GLU A CA 1
ATOM 2284 C C . GLU A 1 281 ? 21.784 -10.419 -48.777 1.00 91.19 281 GLU A C 1
ATOM 2286 O O . GLU A 1 281 ? 22.078 -10.992 -47.721 1.00 91.19 281 GLU A O 1
ATOM 2291 N N . LEU A 1 282 ? 21.450 -9.123 -48.798 1.00 92.62 282 LEU A N 1
ATOM 2292 C CA . LEU A 1 282 ? 21.393 -8.305 -47.588 1.00 92.62 282 LEU A CA 1
ATOM 2293 C C . LEU A 1 282 ? 20.242 -8.730 -46.663 1.00 92.62 282 LEU A C 1
ATOM 2295 O O . LEU A 1 282 ? 20.426 -8.762 -45.447 1.00 92.62 282 LEU A O 1
ATOM 2299 N N . LYS A 1 283 ? 19.076 -9.113 -47.200 1.00 92.62 283 LYS A N 1
ATOM 2300 C CA . LYS A 1 283 ? 17.968 -9.676 -46.408 1.00 92.62 283 LYS A CA 1
ATOM 2301 C C . LYS A 1 283 ? 18.366 -10.957 -45.696 1.00 92.62 283 LYS A C 1
ATOM 2303 O O . LYS A 1 283 ? 18.101 -11.089 -44.503 1.00 92.62 283 LYS A O 1
ATOM 2308 N N . GLU A 1 284 ? 19.019 -11.887 -46.391 1.00 91.81 284 GLU A N 1
ATOM 2309 C CA . GLU A 1 284 ? 19.470 -13.145 -45.786 1.00 91.81 284 GLU A CA 1
ATOM 2310 C C . GLU A 1 284 ? 20.337 -12.885 -44.553 1.00 91.81 284 GLU A C 1
ATOM 2312 O O . GLU A 1 284 ? 20.235 -13.597 -43.558 1.00 91.81 284 GLU A O 1
ATOM 2317 N N . ARG A 1 285 ? 21.122 -11.808 -44.564 1.00 91.69 285 ARG A N 1
ATOM 2318 C CA . ARG A 1 285 ? 21.941 -11.405 -43.425 1.00 91.69 285 ARG A CA 1
ATOM 2319 C C . ARG A 1 285 ? 21.132 -11.026 -42.172 1.00 91.69 285 ARG A C 1
ATOM 2321 O O . ARG A 1 285 ? 21.632 -11.204 -41.061 1.00 91.69 285 ARG A O 1
ATOM 2328 N N . PHE A 1 286 ? 19.907 -10.522 -42.334 1.00 90.38 286 PHE A N 1
ATOM 2329 C CA . PHE A 1 286 ? 18.999 -10.170 -41.233 1.00 90.38 286 PHE A CA 1
ATOM 2330 C C . PHE A 1 286 ? 18.102 -11.326 -40.781 1.00 90.38 286 PHE A C 1
ATOM 2332 O O . PHE A 1 286 ? 17.716 -11.352 -39.616 1.00 90.38 286 PHE A O 1
ATOM 2339 N N . PHE A 1 287 ? 17.755 -12.259 -41.674 1.00 89.56 287 PHE A N 1
ATOM 2340 C CA . PHE A 1 287 ? 16.728 -13.279 -41.407 1.00 89.56 287 PHE A CA 1
ATOM 2341 C C . PHE A 1 287 ? 17.252 -14.720 -41.338 1.00 89.56 287 PHE A C 1
ATOM 2343 O O . PHE A 1 287 ? 16.618 -15.566 -40.710 1.00 89.56 287 PHE A O 1
ATOM 2350 N N . ASN A 1 288 ? 18.390 -15.027 -41.966 1.00 87.81 288 ASN A N 1
ATOM 2351 C CA . ASN A 1 288 ? 18.927 -16.384 -42.028 1.00 87.81 288 ASN A CA 1
ATOM 2352 C C . ASN A 1 288 ? 20.043 -16.587 -40.990 1.00 87.81 288 ASN A C 1
ATOM 2354 O O . ASN A 1 288 ? 21.199 -16.228 -41.216 1.00 87.81 288 ASN A O 1
ATOM 2358 N N . HIS A 1 289 ? 19.684 -17.212 -39.869 1.00 84.44 289 HIS A N 1
ATOM 2359 C CA . HIS A 1 289 ? 20.580 -17.508 -38.747 1.00 84.44 289 HIS A CA 1
ATOM 2360 C C . HIS A 1 289 ? 21.700 -18.507 -39.086 1.00 84.44 289 HIS A C 1
ATOM 2362 O O . HIS A 1 289 ? 22.709 -18.549 -38.386 1.00 84.44 289 HIS A O 1
ATOM 2368 N N . GLU A 1 290 ? 21.569 -19.290 -40.163 1.00 84.69 290 GLU A N 1
ATOM 2369 C CA . GLU A 1 290 ? 22.595 -20.250 -40.595 1.00 84.69 290 GLU A CA 1
ATOM 2370 C C . GLU A 1 290 ? 23.735 -19.586 -41.385 1.00 84.69 290 GLU A C 1
ATOM 2372 O O . GLU A 1 290 ? 24.789 -20.188 -41.611 1.00 84.69 290 GLU A O 1
ATOM 2377 N N . LYS A 1 291 ? 23.554 -18.334 -41.826 1.00 84.50 291 LYS A N 1
ATOM 2378 C CA . LYS A 1 291 ? 24.582 -17.608 -42.575 1.00 84.50 291 LYS A CA 1
ATOM 2379 C C . LYS A 1 291 ? 25.733 -17.202 -41.660 1.00 84.50 291 LYS A C 1
ATOM 2381 O O . LYS A 1 291 ? 25.544 -16.601 -40.607 1.00 84.50 291 LYS A O 1
ATOM 2386 N N . SER A 1 292 ? 26.966 -17.412 -42.120 1.00 84.25 292 SER A N 1
ATOM 2387 C CA . SER A 1 292 ? 28.181 -17.025 -41.383 1.00 84.25 292 SER A CA 1
ATOM 2388 C C . SER A 1 292 ? 28.292 -15.514 -41.121 1.00 84.25 292 SER A C 1
ATOM 2390 O O . SER A 1 292 ? 28.963 -15.081 -40.179 1.00 84.25 292 SER A O 1
ATOM 2392 N N . ASN A 1 293 ? 27.627 -14.694 -41.940 1.00 85.31 293 ASN A N 1
ATOM 2393 C CA . ASN A 1 293 ? 27.544 -13.244 -41.791 1.00 85.31 293 ASN A CA 1
ATOM 2394 C C . ASN A 1 293 ? 26.235 -12.753 -41.142 1.00 85.31 293 ASN A C 1
ATOM 2396 O O . ASN A 1 293 ? 26.040 -11.535 -41.116 1.00 85.31 293 ASN A O 1
ATOM 2400 N N . TYR A 1 294 ? 25.393 -13.644 -40.594 1.00 88.62 294 TYR A N 1
ATOM 2401 C CA . TYR A 1 294 ? 24.162 -13.285 -39.877 1.00 88.62 294 TYR A CA 1
ATOM 2402 C C . TYR A 1 294 ? 24.414 -12.156 -38.876 1.00 88.62 294 TYR A C 1
ATOM 2404 O O . TYR A 1 294 ? 25.426 -12.152 -38.173 1.00 88.62 294 TYR A O 1
ATOM 2412 N N . ILE A 1 295 ? 23.542 -11.150 -38.864 1.00 87.38 295 ILE A N 1
ATOM 2413 C CA . ILE A 1 295 ? 23.869 -9.862 -38.252 1.00 87.38 295 ILE A CA 1
ATOM 2414 C C . ILE A 1 295 ? 23.726 -9.853 -36.725 1.00 87.38 295 ILE A C 1
ATOM 2416 O O . ILE A 1 295 ? 24.473 -9.153 -36.039 1.00 87.38 295 ILE A O 1
ATOM 2420 N N . PHE A 1 296 ? 22.828 -10.670 -36.174 1.00 84.38 296 PHE A N 1
ATOM 2421 C CA . PHE A 1 296 ? 22.566 -10.749 -34.737 1.00 84.38 296 PHE A CA 1
ATOM 2422 C C . PHE A 1 296 ? 23.434 -11.841 -34.091 1.00 84.38 296 PHE A C 1
ATOM 2424 O O . PHE A 1 296 ? 22.962 -12.912 -33.736 1.00 84.38 296 PHE A O 1
ATOM 2431 N N . LYS A 1 297 ? 24.745 -11.590 -33.970 1.00 67.81 297 LYS A N 1
ATOM 2432 C CA . LYS A 1 297 ? 25.732 -12.614 -33.549 1.00 67.81 297 LYS A CA 1
ATOM 2433 C C . LYS A 1 297 ? 25.804 -12.882 -32.038 1.00 67.81 297 LYS A C 1
ATOM 2435 O O . LYS A 1 297 ? 26.363 -13.899 -31.642 1.00 67.81 297 LYS A O 1
ATOM 2440 N N . ASN A 1 298 ? 25.260 -11.994 -31.199 1.00 57.75 298 ASN A N 1
ATOM 2441 C CA . ASN A 1 298 ? 25.371 -12.061 -29.736 1.00 57.75 298 ASN A CA 1
ATOM 2442 C C . ASN A 1 298 ? 23.982 -12.016 -29.070 1.00 57.75 298 ASN A C 1
ATOM 2444 O O . ASN A 1 298 ? 23.420 -10.951 -28.800 1.00 57.75 298 ASN A O 1
ATOM 2448 N N . GLU A 1 299 ? 23.427 -13.194 -28.789 1.00 53.84 299 GLU A N 1
ATOM 2449 C CA . GLU A 1 299 ? 22.109 -13.364 -28.154 1.00 53.84 299 GLU A CA 1
ATOM 2450 C C . GLU A 1 299 ? 22.178 -13.581 -26.629 1.00 53.84 299 GLU A C 1
ATOM 2452 O O . GLU A 1 299 ? 21.158 -13.763 -25.976 1.00 53.84 299 GLU A O 1
ATOM 2457 N N . THR A 1 300 ? 23.364 -13.536 -26.015 1.00 48.03 300 THR A N 1
ATOM 2458 C CA . THR A 1 300 ? 23.581 -14.013 -24.633 1.00 48.03 300 THR A CA 1
ATOM 2459 C C . THR A 1 300 ? 23.368 -12.972 -23.518 1.00 48.03 300 THR A C 1
ATOM 2461 O O . THR A 1 300 ? 23.794 -13.193 -22.383 1.00 48.03 300 THR A O 1
ATOM 2464 N N . GLU A 1 301 ? 22.754 -11.820 -23.792 1.00 54.78 301 GLU A N 1
ATOM 2465 C CA . GLU A 1 301 ? 22.593 -10.747 -22.795 1.00 54.78 301 GLU A CA 1
ATOM 2466 C C . GLU A 1 301 ? 21.352 -10.914 -21.895 1.00 54.78 301 GLU A C 1
ATOM 2468 O O . GLU A 1 301 ? 20.233 -11.129 -22.343 1.00 54.78 301 GLU A O 1
ATOM 2473 N N . LYS A 1 302 ? 21.536 -10.768 -20.578 1.00 55.00 302 LYS A N 1
ATOM 2474 C CA . LYS A 1 302 ? 20.487 -10.991 -19.561 1.00 55.00 302 LYS A CA 1
ATOM 2475 C C . LYS A 1 302 ? 19.494 -9.826 -19.384 1.00 55.00 302 LYS A C 1
ATOM 2477 O O . LYS A 1 302 ? 18.494 -10.003 -18.695 1.00 55.00 302 LYS A O 1
ATOM 2482 N N . PHE A 1 303 ? 19.752 -8.652 -19.970 1.00 65.12 303 PHE A N 1
ATOM 2483 C CA . PHE A 1 303 ? 18.843 -7.497 -19.953 1.00 65.12 303 PHE A CA 1
ATOM 2484 C C . PHE A 1 303 ? 18.480 -7.152 -21.384 1.00 65.12 303 PHE A C 1
ATOM 2486 O O . PHE A 1 303 ? 19.251 -6.508 -22.081 1.00 65.12 303 PHE A O 1
ATOM 2493 N N . MET A 1 304 ? 17.308 -7.591 -21.820 1.00 75.62 304 MET A N 1
ATOM 2494 C CA . MET A 1 304 ? 16.790 -7.296 -23.148 1.00 75.62 304 MET A CA 1
ATOM 2495 C C . MET A 1 304 ? 15.391 -6.724 -23.033 1.00 75.62 304 MET A C 1
ATOM 2497 O O . MET A 1 304 ? 14.652 -7.067 -22.109 1.00 75.62 304 MET A O 1
ATOM 2501 N N . ILE A 1 305 ? 15.041 -5.845 -23.963 1.00 84.88 305 ILE A N 1
ATOM 2502 C CA . ILE A 1 305 ? 13.683 -5.333 -24.095 1.00 84.88 305 ILE A CA 1
ATOM 2503 C C . ILE A 1 305 ? 12.863 -6.367 -24.860 1.00 84.88 305 ILE A C 1
ATOM 2505 O O . ILE A 1 305 ? 13.289 -6.857 -25.908 1.00 84.88 305 ILE A O 1
ATOM 2509 N N . ASN A 1 306 ? 11.703 -6.718 -24.316 1.00 85.31 306 ASN A N 1
ATOM 2510 C CA . ASN A 1 306 ? 10.696 -7.488 -25.030 1.00 85.31 306 ASN A CA 1
ATOM 2511 C C . ASN A 1 306 ? 9.678 -6.555 -25.699 1.00 85.31 306 ASN A C 1
ATOM 2513 O O . ASN A 1 306 ? 9.650 -5.339 -25.488 1.00 85.31 306 ASN A O 1
ATOM 2517 N N . TYR A 1 307 ? 8.801 -7.140 -26.506 1.00 81.38 307 TYR A N 1
ATOM 2518 C CA . TYR A 1 307 ? 7.807 -6.384 -27.257 1.00 81.38 307 TYR A CA 1
ATOM 2519 C C . TYR A 1 307 ? 6.868 -5.546 -26.369 1.00 81.38 307 TYR A C 1
ATOM 2521 O O . TYR A 1 307 ? 6.527 -4.412 -26.707 1.00 81.38 307 TYR A O 1
ATOM 2529 N N . THR A 1 308 ? 6.482 -6.076 -25.203 1.00 82.75 308 THR A N 1
ATOM 2530 C CA . THR A 1 308 ? 5.580 -5.391 -24.257 1.00 82.75 308 THR A CA 1
ATOM 2531 C C . THR A 1 308 ? 6.245 -4.236 -23.507 1.00 82.75 308 THR A C 1
ATOM 2533 O O . THR A 1 308 ? 5.559 -3.408 -22.915 1.00 82.75 308 THR A O 1
ATOM 2536 N N . GLU A 1 309 ? 7.575 -4.194 -23.505 1.00 88.25 309 GLU A N 1
ATOM 2537 C CA . GLU A 1 309 ? 8.394 -3.207 -22.801 1.00 88.25 309 GLU A CA 1
ATOM 2538 C C . GLU A 1 309 ? 8.831 -2.054 -23.688 1.00 88.25 309 GLU A C 1
ATOM 2540 O O . GLU A 1 309 ? 9.100 -0.969 -23.180 1.00 88.25 309 GLU A O 1
ATOM 2545 N N . PHE A 1 310 ? 8.911 -2.272 -25.003 1.00 90.00 310 PHE A N 1
ATOM 2546 C CA . PHE A 1 310 ? 9.547 -1.320 -25.906 1.00 90.00 310 PHE A CA 1
ATOM 2547 C C . PHE A 1 310 ? 8.925 0.073 -25.865 1.00 90.00 310 PHE A C 1
ATOM 2549 O O . PHE A 1 310 ? 9.662 1.049 -25.880 1.00 90.00 310 PHE A O 1
ATOM 2556 N N . SER A 1 311 ? 7.596 0.179 -25.779 1.00 91.81 311 SER A N 1
ATOM 2557 C CA . SER A 1 311 ? 6.929 1.485 -25.734 1.00 91.81 311 SER A CA 1
ATOM 2558 C C . SER A 1 311 ? 7.358 2.301 -24.513 1.00 91.81 311 SER A C 1
ATOM 2560 O O . SER A 1 311 ? 7.760 3.449 -24.665 1.00 91.81 311 SER A O 1
ATOM 2562 N N . GLU A 1 312 ? 7.300 1.703 -23.320 1.00 92.88 312 GLU A N 1
ATOM 2563 C CA . GLU A 1 312 ? 7.682 2.358 -22.061 1.00 92.88 312 GLU A CA 1
ATOM 2564 C C . GLU A 1 312 ? 9.189 2.646 -22.030 1.00 92.88 312 GLU A C 1
ATOM 2566 O O . GLU A 1 312 ? 9.629 3.683 -21.538 1.00 92.88 312 GLU A O 1
ATOM 2571 N N . TYR A 1 313 ? 9.998 1.739 -22.588 1.00 93.12 313 TYR A N 1
ATOM 2572 C CA . TYR A 1 313 ? 11.438 1.937 -22.700 1.00 93.12 313 TYR A CA 1
ATOM 2573 C C . TYR A 1 313 ? 11.778 3.098 -23.638 1.00 93.12 313 TYR A C 1
ATOM 2575 O O . TYR A 1 313 ? 12.593 3.947 -23.290 1.00 93.12 313 TYR A O 1
ATOM 2583 N N . ALA A 1 314 ? 11.150 3.156 -24.812 1.00 93.94 314 ALA A N 1
ATOM 2584 C CA . ALA A 1 314 ? 11.331 4.232 -25.774 1.00 93.94 314 ALA A CA 1
ATOM 2585 C C . ALA A 1 314 ? 10.941 5.584 -25.161 1.00 93.94 314 ALA A C 1
ATOM 2587 O O . ALA A 1 314 ? 11.723 6.527 -25.239 1.00 93.94 314 ALA A O 1
ATOM 2588 N N . GLU A 1 315 ? 9.796 5.663 -24.483 1.00 94.69 315 GLU A N 1
ATOM 2589 C CA . GLU A 1 315 ? 9.369 6.872 -23.771 1.00 94.69 315 GLU A CA 1
ATOM 2590 C C . GLU A 1 315 ? 10.406 7.292 -22.722 1.00 94.69 315 GLU A C 1
ATOM 2592 O O . GLU A 1 315 ? 10.901 8.417 -22.748 1.00 94.69 315 GLU A O 1
ATOM 2597 N N . PHE A 1 316 ? 10.850 6.345 -21.890 1.00 93.62 316 PHE A N 1
ATOM 2598 C CA . PHE A 1 316 ? 11.884 6.584 -20.887 1.00 93.62 316 PHE A CA 1
ATOM 2599 C C . PHE A 1 316 ? 13.188 7.126 -21.496 1.00 93.62 316 PHE A C 1
ATOM 2601 O O . PHE A 1 316 ? 13.785 8.057 -20.950 1.00 93.62 316 PHE A O 1
ATOM 2608 N N . ILE A 1 317 ? 13.651 6.577 -22.624 1.00 92.38 317 ILE A N 1
ATOM 2609 C CA . ILE A 1 317 ? 14.837 7.090 -23.327 1.00 92.38 317 ILE A CA 1
ATOM 2610 C C . ILE A 1 317 ? 14.586 8.504 -23.854 1.00 92.38 317 ILE A C 1
ATOM 2612 O O . ILE A 1 317 ? 15.447 9.374 -23.695 1.00 92.38 317 ILE A O 1
ATOM 2616 N N . TRP A 1 318 ? 13.428 8.747 -24.471 1.00 93.19 318 TRP A N 1
ATOM 2617 C CA . TRP A 1 318 ? 13.102 10.055 -25.027 1.00 93.19 318 TRP A CA 1
ATOM 2618 C C . TRP A 1 318 ? 13.041 11.134 -23.954 1.00 93.19 318 TRP A C 1
ATOM 2620 O O . TRP A 1 318 ? 13.643 12.188 -24.143 1.00 93.19 318 TRP A O 1
ATOM 2630 N N . ASP A 1 319 ? 12.423 10.857 -22.809 1.00 91.88 319 ASP A N 1
ATOM 2631 C CA . ASP A 1 319 ? 12.356 11.791 -21.687 1.00 91.88 319 ASP A CA 1
ATOM 2632 C C . ASP A 1 319 ? 13.751 12.184 -21.202 1.00 91.88 319 ASP A C 1
ATOM 2634 O O . ASP A 1 319 ? 14.040 13.373 -21.065 1.00 91.88 319 ASP A O 1
ATOM 2638 N N . ASN A 1 320 ? 14.654 11.207 -21.048 1.00 89.19 320 ASN A N 1
ATOM 2639 C CA . ASN A 1 320 ? 16.048 11.465 -20.672 1.00 89.19 320 ASN A CA 1
ATOM 2640 C C . ASN A 1 320 ? 16.792 12.309 -21.723 1.00 89.19 320 ASN A C 1
ATOM 2642 O O . ASN A 1 320 ? 17.658 13.108 -21.372 1.00 89.19 320 ASN A O 1
ATOM 2646 N N . ILE A 1 321 ? 16.488 12.161 -23.013 1.00 88.56 321 ILE A N 1
ATOM 2647 C CA . ILE A 1 321 ? 17.105 12.967 -24.080 1.00 88.56 321 ILE A CA 1
ATOM 2648 C C . ILE A 1 321 ? 16.476 14.367 -24.148 1.00 88.56 321 ILE A C 1
ATOM 2650 O O . ILE A 1 321 ? 17.164 15.364 -24.394 1.00 88.56 321 ILE A O 1
ATOM 2654 N N . LYS A 1 322 ? 15.161 14.469 -23.943 1.00 86.19 322 LYS A N 1
ATOM 2655 C CA . LYS A 1 322 ? 14.401 15.715 -24.047 1.00 86.19 322 LYS A CA 1
ATOM 2656 C C . LYS A 1 322 ? 14.721 16.649 -22.882 1.00 86.19 322 LYS A C 1
ATOM 2658 O O . LYS A 1 322 ? 14.953 17.831 -23.150 1.00 86.19 322 LYS A O 1
ATOM 2663 N N . SER A 1 323 ? 14.788 16.121 -21.654 1.00 80.25 323 SER A N 1
ATOM 2664 C CA . SER A 1 323 ? 14.990 16.876 -20.409 1.00 80.25 323 SER A CA 1
ATOM 2665 C C . SER A 1 323 ? 16.414 17.404 -20.213 1.00 80.25 323 SER A C 1
ATOM 2667 O O . SER A 1 323 ? 16.603 18.391 -19.507 1.00 80.25 323 SER A O 1
ATOM 2669 N N . ASN A 1 324 ? 17.419 16.776 -20.828 1.00 72.25 324 ASN A N 1
ATOM 2670 C CA . ASN A 1 324 ? 18.824 17.131 -20.631 1.00 72.25 324 ASN A CA 1
ATOM 2671 C C . ASN A 1 324 ? 19.313 18.121 -21.700 1.00 72.25 324 ASN A C 1
ATOM 2673 O O . ASN A 1 324 ? 19.665 17.732 -22.814 1.00 72.25 324 ASN A O 1
ATOM 2677 N N . SER A 1 325 ? 19.375 19.414 -21.354 1.00 61.16 325 SER A N 1
ATOM 2678 C CA . SER A 1 325 ? 19.915 20.468 -22.233 1.00 61.16 325 SER A CA 1
ATOM 2679 C C . SER A 1 325 ? 21.401 20.285 -22.547 1.00 61.16 325 SER A C 1
ATOM 2681 O O . SER A 1 325 ? 21.828 20.597 -23.657 1.00 61.16 325 SER A O 1
ATOM 2683 N N . ASP A 1 326 ? 22.154 19.735 -21.591 1.00 63.38 326 ASP A N 1
ATOM 2684 C CA . ASP A 1 326 ? 23.610 19.556 -21.666 1.00 63.38 326 ASP A CA 1
ATOM 2685 C C . ASP A 1 326 ? 24.007 18.163 -22.187 1.00 63.38 326 ASP A C 1
ATOM 2687 O O . ASP A 1 326 ? 25.191 17.831 -22.242 1.00 63.38 326 ASP A O 1
ATOM 2691 N N . LEU A 1 327 ? 23.013 17.346 -22.572 1.00 66.06 327 LEU A N 1
ATOM 2692 C CA . LEU A 1 327 ? 23.174 15.970 -23.056 1.00 66.06 327 LEU A CA 1
ATOM 2693 C C . LEU A 1 327 ? 23.952 15.056 -22.081 1.00 66.06 327 LEU A C 1
ATOM 2695 O O . LEU A 1 327 ? 24.622 14.110 -22.501 1.00 66.06 327 LEU A O 1
ATOM 2699 N N . ASP A 1 328 ? 23.816 15.291 -20.771 1.00 71.69 328 ASP A N 1
ATOM 2700 C CA . ASP A 1 328 ? 24.303 14.393 -19.711 1.00 71.69 328 ASP A CA 1
ATOM 2701 C C . ASP A 1 328 ? 23.394 13.161 -19.566 1.00 71.69 328 ASP A C 1
ATOM 2703 O O . ASP A 1 328 ? 22.682 12.969 -18.583 1.00 71.69 328 ASP A O 1
ATOM 2707 N N . ILE A 1 329 ? 23.341 12.366 -20.629 1.00 79.12 329 ILE A N 1
ATOM 2708 C CA . ILE A 1 329 ? 22.471 11.203 -20.760 1.00 79.12 329 ILE A CA 1
ATOM 2709 C C . ILE A 1 329 ? 23.219 9.961 -20.237 1.00 79.12 329 ILE A C 1
ATOM 2711 O O . ILE A 1 329 ? 24.306 9.656 -20.736 1.00 79.12 329 ILE A O 1
ATOM 2715 N N . PRO A 1 330 ? 22.669 9.197 -19.274 1.00 80.88 330 PRO A N 1
ATOM 2716 C CA . PRO A 1 330 ? 23.274 7.937 -18.836 1.00 80.88 330 PRO A CA 1
ATOM 2717 C C . PRO A 1 330 ? 23.499 6.986 -20.017 1.00 80.88 330 PRO A C 1
ATOM 2719 O O . PRO A 1 330 ? 22.806 7.075 -21.025 1.00 80.88 330 PRO A O 1
ATOM 2722 N N . THR A 1 331 ? 24.440 6.047 -19.923 1.00 80.00 331 THR A N 1
ATOM 2723 C CA . THR A 1 331 ? 24.742 5.160 -21.066 1.00 80.00 331 THR A CA 1
ATOM 2724 C C . THR A 1 331 ? 23.561 4.249 -21.406 1.00 80.00 331 THR A C 1
ATOM 2726 O O . THR A 1 331 ? 22.717 3.970 -20.552 1.00 80.00 331 THR A O 1
ATOM 2729 N N . SER A 1 332 ? 23.492 3.739 -22.644 1.00 78.69 332 SER A N 1
ATOM 2730 C CA . SER A 1 332 ? 22.359 2.910 -23.100 1.00 78.69 332 SER A CA 1
ATOM 2731 C C . SER A 1 332 ? 22.086 1.718 -22.170 1.00 78.69 332 SER A C 1
ATOM 2733 O O . SER A 1 332 ? 20.933 1.433 -21.853 1.00 78.69 332 SER A O 1
ATOM 2735 N N . ASN A 1 333 ? 23.142 1.087 -21.647 1.00 78.75 333 ASN A N 1
ATOM 2736 C CA . ASN A 1 333 ? 23.040 0.004 -20.669 1.00 78.75 333 ASN A CA 1
ATOM 2737 C C . ASN A 1 333 ? 22.516 0.467 -19.310 1.00 78.75 333 ASN A C 1
ATOM 2739 O O . ASN A 1 333 ? 21.686 -0.208 -18.707 1.00 78.75 333 ASN A O 1
ATOM 2743 N N . GLN A 1 334 ? 22.985 1.612 -18.811 1.00 80.56 334 GLN A N 1
ATOM 2744 C CA . GLN A 1 334 ? 22.485 2.159 -17.552 1.00 80.56 334 GLN A CA 1
ATOM 2745 C C . GLN A 1 334 ? 21.006 2.497 -17.655 1.00 80.56 334 GLN A C 1
ATOM 2747 O O . GLN A 1 334 ? 20.254 2.173 -16.738 1.00 80.56 334 GLN A O 1
ATOM 2752 N N . LEU A 1 335 ? 20.583 3.101 -18.767 1.00 86.06 335 LEU A N 1
ATOM 2753 C CA . LEU A 1 335 ? 19.177 3.389 -19.024 1.00 86.06 335 LEU A CA 1
ATOM 2754 C C . LEU A 1 335 ? 18.355 2.100 -19.084 1.00 86.06 335 LEU A C 1
ATOM 2756 O O . LEU A 1 335 ? 17.316 2.024 -18.439 1.00 86.06 335 LEU A O 1
ATOM 2760 N N . LEU A 1 336 ? 18.847 1.062 -19.766 1.00 86.25 336 LEU A N 1
ATOM 2761 C CA . LEU A 1 336 ? 18.186 -0.242 -19.836 1.00 86.25 336 LEU A CA 1
ATOM 2762 C C . LEU A 1 336 ? 18.037 -0.911 -18.460 1.00 86.25 336 LEU A C 1
ATOM 2764 O O . LEU A 1 336 ? 16.939 -1.328 -18.093 1.00 86.25 336 LEU A O 1
ATOM 2768 N N . ILE A 1 337 ? 19.114 -0.980 -17.672 1.00 85.88 337 ILE A N 1
ATOM 2769 C CA . ILE A 1 337 ? 19.091 -1.563 -16.319 1.00 85.88 337 ILE A CA 1
ATOM 2770 C C . ILE A 1 337 ? 18.177 -0.745 -15.402 1.00 85.88 337 ILE A C 1
ATOM 2772 O O . ILE A 1 337 ? 17.370 -1.318 -14.675 1.00 85.88 337 ILE A O 1
ATOM 2776 N N . THR A 1 338 ? 18.268 0.587 -15.459 1.00 88.94 338 THR A N 1
ATOM 2777 C CA . THR A 1 338 ? 17.435 1.493 -14.653 1.00 88.94 338 THR A CA 1
ATOM 2778 C C . THR A 1 338 ? 15.960 1.329 -14.996 1.00 88.94 338 THR A C 1
ATOM 2780 O O . THR A 1 338 ? 15.138 1.211 -14.090 1.00 88.94 338 THR A O 1
ATOM 2783 N N . PHE A 1 339 ? 15.623 1.278 -16.286 1.00 91.56 339 PHE A N 1
ATOM 2784 C CA . PHE A 1 339 ? 14.265 1.031 -16.761 1.00 91.56 339 PHE A CA 1
ATOM 2785 C C . PHE A 1 339 ? 13.733 -0.308 -16.238 1.00 91.56 339 PHE A C 1
ATOM 2787 O O . PHE A 1 339 ? 12.693 -0.354 -15.583 1.00 91.56 339 PHE A O 1
ATOM 2794 N N . LYS A 1 340 ? 14.492 -1.392 -16.441 1.00 89.00 340 LYS A N 1
ATOM 2795 C CA . LYS A 1 340 ? 14.128 -2.741 -15.985 1.00 89.00 340 LYS A CA 1
ATOM 2796 C C . LYS A 1 340 ? 13.935 -2.809 -14.477 1.00 89.00 340 LYS A C 1
ATOM 2798 O O . LYS A 1 340 ? 12.983 -3.430 -14.008 1.00 89.00 340 LYS A O 1
ATOM 2803 N N . PHE A 1 341 ? 14.808 -2.157 -13.718 1.00 91.38 341 PHE A N 1
ATOM 2804 C CA . PHE A 1 341 ? 14.709 -2.093 -12.267 1.00 91.38 341 PHE A CA 1
ATOM 2805 C C . PHE A 1 341 ? 13.456 -1.333 -11.815 1.00 91.38 341 PHE A C 1
ATOM 2807 O O . PHE A 1 341 ? 12.685 -1.866 -11.020 1.00 91.38 341 PHE A O 1
ATOM 2814 N N . LYS A 1 342 ? 13.197 -0.142 -12.376 1.00 93.12 342 LYS A N 1
ATOM 2815 C CA . LYS A 1 342 ? 11.988 0.648 -12.084 1.00 93.12 342 LYS A CA 1
ATOM 2816 C C . LYS A 1 342 ? 10.709 -0.125 -12.399 1.00 93.12 342 LYS A C 1
ATOM 2818 O O . LYS A 1 342 ? 9.838 -0.222 -11.541 1.00 93.12 342 LYS A O 1
ATOM 2823 N N . ARG A 1 343 ? 10.633 -0.749 -13.576 1.00 91.75 343 ARG A N 1
ATOM 2824 C CA . ARG A 1 343 ? 9.490 -1.584 -13.966 1.00 91.75 343 ARG A CA 1
ATOM 2825 C C . ARG A 1 343 ? 9.313 -2.787 -13.037 1.00 91.75 343 ARG A C 1
ATOM 2827 O O . ARG A 1 343 ? 8.194 -3.118 -12.667 1.00 91.75 343 ARG A O 1
ATOM 2834 N N . SER A 1 344 ? 10.406 -3.420 -12.609 1.00 91.62 344 SER A N 1
ATOM 2835 C CA . SER A 1 344 ? 10.351 -4.546 -11.662 1.00 91.62 344 SER A CA 1
ATOM 2836 C C . SER A 1 344 ? 9.834 -4.118 -10.283 1.00 91.62 344 SER A C 1
ATOM 2838 O O . SER A 1 344 ? 9.038 -4.837 -9.684 1.00 91.62 344 SER A O 1
ATOM 2840 N N . ILE A 1 345 ? 10.241 -2.936 -9.803 1.00 94.88 345 ILE A N 1
ATOM 2841 C CA . ILE A 1 345 ? 9.711 -2.317 -8.580 1.00 94.88 345 ILE A CA 1
ATOM 2842 C C . ILE A 1 345 ? 8.208 -2.055 -8.710 1.00 94.88 345 ILE A C 1
ATOM 2844 O O . ILE A 1 345 ? 7.437 -2.395 -7.814 1.00 94.88 345 ILE A O 1
ATOM 2848 N N . GLU A 1 346 ? 7.792 -1.433 -9.810 1.00 94.19 346 GLU A N 1
ATOM 2849 C CA . GLU A 1 346 ? 6.401 -1.045 -10.022 1.00 94.19 346 GLU A CA 1
ATOM 2850 C C . GLU A 1 346 ? 5.488 -2.269 -10.144 1.00 94.19 346 GLU A C 1
ATOM 2852 O O . GLU A 1 346 ? 4.445 -2.328 -9.494 1.00 94.19 346 GLU A O 1
ATOM 2857 N N . ASN A 1 347 ? 5.924 -3.295 -10.877 1.00 93.31 347 ASN A N 1
ATOM 2858 C CA . ASN A 1 347 ? 5.221 -4.572 -10.967 1.00 93.31 347 ASN A CA 1
ATOM 2859 C C . ASN A 1 347 ? 5.090 -5.248 -9.597 1.00 93.31 347 ASN A C 1
ATOM 2861 O O . ASN A 1 347 ? 3.997 -5.678 -9.243 1.00 93.31 347 ASN A O 1
ATOM 2865 N N . ALA A 1 348 ? 6.171 -5.286 -8.808 1.00 95.94 348 ALA A N 1
ATOM 2866 C CA . ALA A 1 348 ? 6.155 -5.835 -7.452 1.00 95.94 348 ALA A CA 1
ATOM 2867 C C . ALA A 1 348 ? 5.119 -5.132 -6.564 1.00 95.94 348 ALA A C 1
ATOM 2869 O O . ALA A 1 348 ? 4.317 -5.777 -5.892 1.00 95.94 348 ALA A O 1
ATOM 2870 N N . TYR A 1 349 ? 5.120 -3.797 -6.586 1.00 96.44 349 TYR A N 1
ATOM 2871 C CA . TYR A 1 349 ? 4.179 -2.997 -5.812 1.00 96.44 349 TYR A CA 1
ATOM 2872 C C . TYR A 1 349 ? 2.731 -3.205 -6.274 1.00 96.44 349 TYR A C 1
ATOM 2874 O O . TYR A 1 349 ? 1.846 -3.380 -5.440 1.00 96.44 349 TYR A O 1
ATOM 2882 N N . ASN A 1 350 ? 2.482 -3.222 -7.584 1.00 96.50 350 ASN A N 1
ATOM 2883 C CA . ASN A 1 350 ? 1.142 -3.413 -8.138 1.00 96.50 350 ASN A CA 1
ATOM 2884 C C . ASN A 1 350 ? 0.590 -4.815 -7.846 1.00 96.50 350 ASN A C 1
ATOM 2886 O O . ASN A 1 350 ? -0.586 -4.944 -7.508 1.00 96.50 350 ASN A O 1
ATOM 2890 N N . GLU A 1 351 ? 1.429 -5.851 -7.915 1.00 96.81 351 GLU A N 1
ATOM 2891 C CA . GLU A 1 351 ? 1.047 -7.216 -7.549 1.00 96.81 351 GLU A CA 1
ATOM 2892 C C . GLU A 1 351 ? 0.700 -7.296 -6.054 1.00 96.81 351 GLU A C 1
ATOM 2894 O O . GLU A 1 351 ? -0.402 -7.727 -5.708 1.00 96.81 351 GLU A O 1
ATOM 2899 N N . PHE A 1 352 ? 1.562 -6.771 -5.172 1.00 97.81 352 PHE A N 1
ATOM 2900 C CA . PHE A 1 352 ? 1.283 -6.667 -3.734 1.00 97.81 352 PHE A CA 1
ATOM 2901 C C . PHE A 1 352 ? -0.039 -5.938 -3.462 1.00 97.81 352 PHE A C 1
ATOM 2903 O O . PHE A 1 352 ? -0.916 -6.464 -2.774 1.00 97.81 352 PHE A O 1
ATOM 2910 N N . LYS A 1 353 ? -0.212 -4.753 -4.058 1.00 97.50 353 LYS A N 1
ATOM 2911 C CA . LYS A 1 353 ? -1.413 -3.930 -3.920 1.00 97.50 353 LYS A CA 1
ATOM 2912 C C . LYS A 1 353 ? -2.664 -4.685 -4.358 1.00 97.50 353 LYS A C 1
ATOM 2914 O O . LYS A 1 353 ? -3.664 -4.647 -3.653 1.00 97.50 353 LYS A O 1
ATOM 2919 N N . SER A 1 354 ? -2.613 -5.393 -5.487 1.00 97.44 354 SER A N 1
ATOM 2920 C CA . SER A 1 354 ? -3.754 -6.163 -5.995 1.00 97.44 354 SER A CA 1
ATOM 2921 C C . SER A 1 354 ? -4.186 -7.281 -5.041 1.00 97.44 354 SER A C 1
ATOM 2923 O O . SER A 1 354 ? -5.382 -7.501 -4.867 1.00 97.44 354 SER A O 1
ATOM 2925 N N . ILE A 1 355 ? -3.232 -7.933 -4.365 1.00 96.69 355 ILE A N 1
ATOM 2926 C CA . ILE A 1 355 ? -3.518 -8.979 -3.377 1.00 96.69 355 ILE A CA 1
ATOM 2927 C C . ILE A 1 355 ? -4.198 -8.374 -2.148 1.00 96.69 355 ILE A C 1
ATOM 2929 O O . ILE A 1 355 ? -5.231 -8.881 -1.718 1.00 96.69 355 ILE A O 1
ATOM 2933 N N . ILE A 1 356 ? -3.650 -7.288 -1.594 1.00 96.69 356 ILE A N 1
ATOM 2934 C CA . ILE A 1 356 ? -4.234 -6.610 -0.425 1.00 96.69 356 ILE A CA 1
ATOM 2935 C C . ILE A 1 356 ? -5.614 -6.030 -0.757 1.00 96.69 356 ILE A C 1
ATOM 2937 O O . ILE A 1 356 ? -6.530 -6.134 0.057 1.00 96.69 356 ILE A O 1
ATOM 2941 N N . LYS A 1 357 ? -5.799 -5.506 -1.976 1.00 96.50 357 LYS A N 1
ATOM 2942 C CA . LYS A 1 357 ? -7.061 -4.910 -2.426 1.00 96.50 357 LYS A CA 1
ATOM 2943 C C . LYS A 1 357 ? -8.248 -5.873 -2.325 1.00 96.50 357 LYS A C 1
ATOM 2945 O O . LYS A 1 357 ? -9.327 -5.463 -1.914 1.00 96.50 357 LYS A O 1
ATOM 2950 N N . ILE A 1 358 ? -8.034 -7.162 -2.603 1.00 95.75 358 ILE A N 1
ATOM 2951 C CA . ILE A 1 358 ? -9.062 -8.204 -2.437 1.00 95.75 358 ILE A CA 1
ATOM 2952 C C . ILE A 1 358 ? -9.581 -8.241 -0.989 1.00 95.75 358 ILE A C 1
ATOM 2954 O O . ILE A 1 358 ? -10.776 -8.411 -0.764 1.00 95.75 358 ILE A O 1
ATOM 2958 N N . TYR A 1 359 ? -8.701 -8.067 0.000 1.00 94.44 359 TYR A N 1
ATOM 2959 C CA . TYR A 1 359 ? -9.079 -8.081 1.415 1.00 94.44 359 TYR A CA 1
ATOM 2960 C C . TYR A 1 359 ? -9.613 -6.732 1.901 1.00 94.44 359 TYR A C 1
ATOM 2962 O O . TYR A 1 359 ? -10.484 -6.717 2.764 1.00 94.44 359 TYR A O 1
ATOM 2970 N N . GLU A 1 360 ? -9.157 -5.608 1.343 1.00 94.62 360 GLU A N 1
ATOM 2971 C CA . GLU A 1 360 ? -9.798 -4.302 1.574 1.00 94.62 360 GLU A CA 1
ATOM 2972 C C . GLU A 1 360 ? -11.273 -4.319 1.162 1.00 94.62 360 GLU A C 1
ATOM 2974 O O . GLU A 1 360 ? -12.128 -3.801 1.883 1.00 94.62 360 GLU A O 1
ATOM 2979 N N . ASP A 1 361 ? -11.576 -4.934 0.018 1.00 94.19 361 ASP A N 1
ATOM 2980 C CA . ASP A 1 361 ? -12.945 -5.038 -0.483 1.00 94.19 361 ASP A CA 1
ATOM 2981 C C . ASP A 1 361 ? -13.788 -5.957 0.424 1.00 94.19 361 ASP A C 1
ATOM 2983 O O . ASP A 1 361 ? -14.910 -5.595 0.777 1.00 94.19 361 ASP A O 1
ATOM 2987 N N . LYS A 1 362 ? -13.217 -7.068 0.921 1.00 92.06 362 LYS A N 1
ATOM 2988 C CA . LYS A 1 362 ? -13.854 -7.907 1.958 1.00 92.06 362 LYS A CA 1
ATOM 2989 C C . LYS A 1 362 ? -14.167 -7.121 3.236 1.00 92.06 362 LYS A C 1
ATOM 2991 O O . LYS A 1 362 ? -15.280 -7.204 3.743 1.00 92.06 362 LYS A O 1
ATOM 2996 N N . VAL A 1 363 ? -13.215 -6.334 3.750 1.00 91.44 363 VAL A N 1
ATOM 2997 C CA . VAL A 1 363 ? -13.422 -5.499 4.953 1.00 91.44 363 VAL A CA 1
ATOM 2998 C C . VAL A 1 363 ? -14.541 -4.485 4.727 1.00 91.44 363 VAL A C 1
ATOM 3000 O O . VAL A 1 363 ? -15.375 -4.282 5.605 1.00 91.44 363 VAL A O 1
ATOM 3003 N N . SER A 1 364 ? -14.577 -3.876 3.542 1.00 90.00 364 SER A N 1
ATOM 3004 C CA . SER A 1 364 ? -15.596 -2.887 3.178 1.00 90.00 364 SER A CA 1
ATOM 3005 C C . SER A 1 364 ? -17.007 -3.486 3.122 1.00 90.00 364 SER A C 1
ATOM 3007 O O . SER A 1 364 ? -17.972 -2.783 3.413 1.00 90.00 364 SER A O 1
ATOM 3009 N N . ASN A 1 365 ? -17.115 -4.777 2.796 1.00 89.00 365 ASN A N 1
ATOM 3010 C CA . ASN A 1 365 ? -18.368 -5.529 2.715 1.00 89.00 365 ASN A CA 1
ATOM 3011 C C . ASN A 1 365 ? -18.715 -6.313 3.999 1.00 89.00 365 ASN A C 1
ATOM 3013 O O . ASN A 1 365 ? -19.627 -7.137 3.960 1.00 89.00 365 ASN A O 1
ATOM 3017 N N . ASP A 1 366 ? -18.004 -6.093 5.114 1.00 85.19 366 ASP A N 1
ATOM 3018 C CA . ASP A 1 366 ? -18.192 -6.840 6.373 1.00 85.19 366 ASP A CA 1
ATOM 3019 C C . ASP A 1 366 ? -18.012 -8.372 6.213 1.00 85.19 366 ASP A C 1
ATOM 3021 O O . ASP A 1 366 ? -18.656 -9.183 6.879 1.00 85.19 366 ASP A O 1
ATOM 3025 N N . GLU A 1 367 ? -17.110 -8.791 5.318 1.00 86.31 367 GLU A N 1
ATOM 3026 C CA . GLU A 1 367 ? -16.803 -10.199 5.052 1.00 86.31 367 GLU A CA 1
ATOM 3027 C C . GLU A 1 367 ? -15.635 -10.729 5.905 1.00 86.31 367 GLU A C 1
ATOM 3029 O O . GLU A 1 367 ? -14.713 -10.004 6.292 1.00 86.31 367 GLU A O 1
ATOM 3034 N N . TYR A 1 368 ? -15.637 -12.043 6.158 1.00 83.00 368 TYR A N 1
ATOM 3035 C CA . TYR A 1 368 ? -14.589 -12.717 6.925 1.00 83.00 368 TYR A CA 1
ATOM 3036 C C . TYR A 1 368 ? -13.228 -12.705 6.213 1.00 83.00 368 TYR A C 1
ATOM 3038 O O . TYR A 1 368 ? -13.102 -13.090 5.045 1.00 83.00 368 TYR A O 1
ATOM 3046 N N . ILE A 1 369 ? -12.182 -12.345 6.964 1.00 85.31 369 ILE A N 1
ATOM 3047 C CA . ILE A 1 369 ? -10.791 -12.461 6.528 1.00 85.31 369 ILE A CA 1
ATOM 3048 C C . ILE A 1 369 ? -10.250 -13.818 6.982 1.00 85.31 369 ILE A C 1
ATOM 3050 O O . ILE A 1 369 ? -9.993 -14.051 8.160 1.00 85.31 369 ILE A O 1
ATOM 3054 N N . ASP A 1 370 ? -10.017 -14.704 6.019 1.00 83.88 370 ASP A N 1
ATOM 3055 C CA . ASP A 1 370 ? -9.501 -16.066 6.197 1.00 83.88 370 ASP A CA 1
ATOM 3056 C C . ASP A 1 370 ? -7.986 -16.132 6.455 1.00 83.88 370 ASP A C 1
ATOM 3058 O O . ASP A 1 370 ? -7.372 -17.197 6.391 1.00 83.88 370 ASP A O 1
ATOM 3062 N N . LYS A 1 371 ? -7.378 -14.982 6.744 1.00 86.94 371 LYS A N 1
ATOM 3063 C CA . LYS A 1 371 ? -5.937 -14.789 6.870 1.00 86.94 371 LYS A CA 1
ATOM 3064 C C . LYS A 1 371 ? -5.588 -14.117 8.181 1.00 86.94 371 LYS A C 1
ATOM 3066 O O . LYS A 1 371 ? -6.282 -13.210 8.629 1.00 86.94 371 LYS A O 1
ATOM 3071 N N . LYS A 1 372 ? -4.478 -14.538 8.782 1.00 88.75 372 LYS A N 1
ATOM 3072 C CA . LYS A 1 372 ? -3.936 -13.895 9.986 1.00 88.75 372 LYS A CA 1
ATOM 3073 C C . LYS A 1 372 ? -3.054 -12.708 9.624 1.00 88.75 372 LYS A C 1
ATOM 3075 O O . LYS A 1 372 ? -2.420 -12.709 8.572 1.00 88.75 372 LYS A O 1
ATOM 3080 N N . LYS A 1 373 ? -2.909 -11.752 10.547 1.00 90.00 373 LYS A N 1
ATOM 3081 C CA . LYS A 1 373 ? -1.989 -10.609 10.401 1.00 90.00 373 LYS A CA 1
ATOM 3082 C C . LYS A 1 373 ? -0.574 -11.033 9.981 1.00 90.00 373 LYS A C 1
ATOM 3084 O O . LYS A 1 373 ? -0.018 -10.482 9.039 1.00 90.00 373 LYS A O 1
ATOM 3089 N N . GLN A 1 374 ? -0.048 -12.092 10.597 1.00 91.31 374 GLN A N 1
ATOM 3090 C CA . GLN A 1 374 ? 1.276 -12.629 10.273 1.00 91.31 374 GLN A CA 1
ATOM 3091 C C . GLN A 1 374 ? 1.414 -13.072 8.805 1.00 91.31 374 GLN A C 1
ATOM 3093 O O . GLN A 1 374 ? 2.498 -12.983 8.243 1.00 91.31 374 GLN A O 1
ATOM 3098 N N . GLU A 1 375 ? 0.344 -13.534 8.152 1.00 93.25 375 GLU A N 1
ATOM 3099 C CA . GLU A 1 375 ? 0.406 -13.917 6.735 1.00 93.25 375 GLU A CA 1
ATOM 3100 C C . GLU A 1 375 ? 0.584 -12.698 5.821 1.00 93.25 375 GLU A C 1
ATOM 3102 O O . GLU A 1 375 ? 1.292 -12.784 4.818 1.00 93.25 375 GLU A O 1
ATOM 3107 N N . PHE A 1 376 ? 0.001 -11.555 6.185 1.00 95.31 376 PHE A N 1
ATOM 3108 C CA . PHE A 1 376 ? 0.203 -10.290 5.480 1.00 95.31 376 PHE A CA 1
ATOM 3109 C C . PHE A 1 376 ? 1.596 -9.707 5.732 1.00 95.31 376 PHE A C 1
ATOM 3111 O O . PHE A 1 376 ? 2.232 -9.215 4.799 1.00 95.31 376 PHE A O 1
ATOM 3118 N N . ASP A 1 377 ? 2.104 -9.829 6.959 1.00 94.31 377 ASP A N 1
ATOM 3119 C CA . ASP A 1 377 ? 3.478 -9.439 7.284 1.00 94.31 377 ASP A CA 1
ATOM 3120 C C . ASP A 1 377 ? 4.490 -10.303 6.505 1.00 94.31 377 ASP A C 1
ATOM 3122 O O . ASP A 1 377 ? 5.398 -9.765 5.874 1.00 94.31 377 ASP A O 1
ATOM 3126 N N . ASN A 1 378 ? 4.266 -11.621 6.418 1.00 96.31 378 ASN A N 1
ATOM 3127 C CA . ASN A 1 378 ? 5.073 -12.526 5.592 1.00 96.31 378 ASN A CA 1
ATOM 3128 C C . ASN A 1 378 ? 4.988 -12.179 4.095 1.00 96.31 378 ASN A C 1
ATOM 3130 O O . ASN A 1 378 ? 5.978 -12.288 3.370 1.00 96.31 378 ASN A O 1
ATOM 3134 N N . LEU A 1 379 ? 3.808 -11.773 3.606 1.00 97.12 379 LEU A N 1
ATOM 3135 C CA . LEU A 1 379 ? 3.635 -11.325 2.223 1.00 97.12 379 LEU A CA 1
ATOM 3136 C C . LEU A 1 379 ? 4.475 -10.074 1.952 1.00 97.12 379 LEU A C 1
ATOM 3138 O O . LEU A 1 379 ? 5.199 -10.035 0.960 1.00 97.12 379 LEU A O 1
ATOM 3142 N N . LYS A 1 380 ? 4.412 -9.075 2.838 1.00 97.44 380 LYS A N 1
ATOM 3143 C CA . LYS A 1 380 ? 5.259 -7.879 2.769 1.00 97.44 380 LYS A CA 1
ATOM 3144 C C . LYS A 1 380 ? 6.739 -8.267 2.727 1.00 97.44 380 LYS A C 1
ATOM 3146 O O . LYS A 1 380 ? 7.447 -7.817 1.828 1.00 97.44 380 LYS A O 1
ATOM 3151 N N . ASP A 1 381 ? 7.188 -9.132 3.634 1.00 97.44 381 ASP A N 1
ATOM 3152 C CA . ASP A 1 381 ? 8.591 -9.554 3.713 1.00 97.44 381 ASP A CA 1
ATOM 3153 C C . ASP A 1 381 ? 9.053 -10.264 2.429 1.00 97.44 381 ASP A C 1
ATOM 3155 O O . ASP A 1 381 ? 10.131 -9.962 1.916 1.00 97.44 381 ASP A O 1
ATOM 3159 N N . LYS A 1 382 ? 8.200 -11.108 1.825 1.00 97.94 382 LYS A N 1
ATOM 3160 C CA . LYS A 1 382 ? 8.451 -11.724 0.508 1.00 97.94 382 LYS A CA 1
ATOM 3161 C C . LYS A 1 382 ? 8.702 -10.672 -0.580 1.00 97.94 382 LYS A C 1
ATOM 3163 O O . LYS A 1 382 ? 9.620 -10.824 -1.387 1.00 97.94 382 LYS A O 1
ATOM 3168 N N . TYR A 1 383 ? 7.896 -9.610 -0.635 1.00 97.69 383 TYR A N 1
ATOM 3169 C CA . TYR A 1 383 ? 8.091 -8.546 -1.626 1.00 97.69 383 TYR A CA 1
ATOM 3170 C C . TYR A 1 383 ? 9.329 -7.697 -1.327 1.00 97.69 383 TYR A C 1
ATOM 3172 O O . TYR A 1 383 ? 10.043 -7.334 -2.259 1.00 97.69 383 TYR A O 1
ATOM 3180 N N . ILE A 1 384 ? 9.641 -7.434 -0.056 1.00 96.62 384 ILE A N 1
ATOM 3181 C CA . ILE A 1 384 ? 10.888 -6.763 0.338 1.00 96.62 384 ILE A CA 1
ATOM 3182 C C . ILE A 1 384 ? 12.108 -7.584 -0.109 1.00 96.62 384 ILE A C 1
ATOM 3184 O O . ILE A 1 384 ? 13.047 -7.029 -0.682 1.00 96.62 384 ILE A O 1
ATOM 3188 N N . GLU A 1 385 ? 12.093 -8.904 0.085 1.00 96.94 385 GLU A N 1
ATOM 3189 C CA . GLU A 1 385 ? 13.149 -9.802 -0.393 1.00 96.94 385 GLU A CA 1
ATOM 3190 C C . GLU A 1 385 ? 13.279 -9.765 -1.923 1.00 96.94 385 GLU A C 1
ATOM 3192 O O . GLU A 1 385 ? 14.382 -9.634 -2.458 1.00 96.94 385 GLU A O 1
ATOM 3197 N N . MET A 1 386 ? 12.156 -9.788 -2.646 1.00 95.88 386 MET A N 1
ATOM 3198 C CA . MET A 1 386 ? 12.153 -9.659 -4.104 1.00 95.88 386 MET A CA 1
ATOM 3199 C C . MET A 1 386 ? 12.773 -8.332 -4.572 1.00 95.88 386 MET A C 1
ATOM 3201 O O . MET A 1 386 ? 13.585 -8.321 -5.499 1.00 95.88 386 MET A O 1
ATOM 3205 N N . LEU A 1 387 ? 12.447 -7.222 -3.903 1.00 95.56 387 LEU A N 1
ATOM 3206 C CA . LEU A 1 387 ? 13.022 -5.904 -4.177 1.00 95.56 387 LEU A CA 1
ATOM 3207 C C . LEU A 1 387 ? 14.533 -5.856 -3.888 1.00 95.56 387 LEU A C 1
ATOM 3209 O O . LEU A 1 387 ? 15.283 -5.270 -4.671 1.00 95.56 387 LEU A O 1
ATOM 3213 N N . ASN A 1 388 ? 14.996 -6.505 -2.814 1.00 94.38 388 ASN A N 1
ATOM 3214 C CA . ASN A 1 388 ? 16.427 -6.649 -2.522 1.00 94.38 388 ASN A CA 1
ATOM 3215 C C . ASN A 1 388 ? 17.148 -7.436 -3.629 1.00 94.38 388 ASN A C 1
ATOM 3217 O O . ASN A 1 388 ? 18.192 -6.997 -4.110 1.00 94.38 388 ASN A O 1
ATOM 3221 N N . ASN A 1 389 ? 16.559 -8.537 -4.104 1.00 93.12 389 ASN A N 1
ATOM 3222 C CA . ASN A 1 389 ? 17.111 -9.329 -5.207 1.00 93.12 389 ASN A CA 1
ATOM 3223 C C . ASN A 1 389 ? 17.189 -8.528 -6.520 1.00 93.12 389 ASN A C 1
ATOM 3225 O O . ASN A 1 389 ? 18.127 -8.695 -7.305 1.00 93.12 389 ASN A O 1
ATOM 3229 N N . TYR A 1 390 ? 16.216 -7.651 -6.785 1.00 90.69 390 TYR A N 1
ATOM 3230 C CA . TYR A 1 390 ? 16.268 -6.746 -7.934 1.00 90.69 390 TYR A CA 1
ATOM 3231 C C . TYR A 1 390 ? 17.370 -5.692 -7.800 1.00 90.69 390 TYR A C 1
ATOM 3233 O O . TYR A 1 390 ? 18.072 -5.443 -8.783 1.00 90.69 390 TYR A O 1
ATOM 3241 N N . GLU A 1 391 ? 17.553 -5.106 -6.611 1.00 92.44 391 GLU A N 1
ATOM 3242 C CA . GLU A 1 391 ? 18.635 -4.148 -6.350 1.00 92.44 391 GLU A CA 1
ATOM 3243 C C . GLU A 1 391 ? 19.993 -4.817 -6.561 1.00 92.44 391 GLU A C 1
ATOM 3245 O O . GLU A 1 391 ? 20.825 -4.293 -7.299 1.00 92.44 391 GLU A O 1
ATOM 3250 N N . GLU A 1 392 ? 20.205 -5.997 -5.974 1.00 89.31 392 GLU A N 1
ATOM 3251 C CA . GLU A 1 392 ? 21.467 -6.727 -6.082 1.00 89.31 392 GLU A CA 1
ATOM 3252 C C . GLU A 1 392 ? 21.815 -7.023 -7.545 1.00 89.31 392 GLU A C 1
ATOM 3254 O O . GLU A 1 392 ? 22.935 -6.760 -7.992 1.00 89.31 392 GLU A O 1
ATOM 3259 N N . LYS A 1 393 ? 20.834 -7.493 -8.330 1.00 85.94 393 LYS A N 1
ATOM 3260 C CA . LYS A 1 393 ? 20.999 -7.660 -9.778 1.00 85.94 393 LYS A CA 1
ATOM 3261 C C . LYS A 1 393 ? 21.392 -6.331 -10.422 1.00 85.94 393 LYS A C 1
ATOM 3263 O O . LYS A 1 393 ? 22.436 -6.276 -11.062 1.00 85.94 393 LYS A O 1
ATOM 3268 N N . ALA A 1 394 ? 20.623 -5.260 -10.237 1.00 85.50 394 ALA A N 1
ATOM 3269 C CA . ALA A 1 394 ? 20.898 -3.966 -10.866 1.00 85.50 394 ALA A CA 1
ATOM 3270 C C . ALA A 1 394 ? 22.294 -3.411 -10.518 1.00 85.50 394 ALA A C 1
ATOM 3272 O O . ALA A 1 394 ? 23.003 -2.936 -11.407 1.00 85.50 394 ALA A O 1
ATOM 3273 N N . VAL A 1 395 ? 22.719 -3.531 -9.257 1.00 85.12 395 VAL A N 1
ATOM 3274 C CA . VAL A 1 395 ? 24.044 -3.120 -8.765 1.00 85.12 395 VAL A CA 1
ATOM 3275 C C . VAL A 1 395 ? 25.163 -3.955 -9.385 1.00 85.12 395 VAL A C 1
ATOM 3277 O O . VAL A 1 395 ? 26.197 -3.404 -9.766 1.00 85.12 395 VAL A O 1
ATOM 3280 N N . ASN A 1 396 ? 24.964 -5.266 -9.536 1.00 81.12 396 ASN A N 1
ATOM 3281 C CA . ASN A 1 396 ? 25.957 -6.149 -10.147 1.00 81.12 396 ASN A CA 1
ATOM 3282 C C . ASN A 1 396 ? 26.250 -5.779 -11.610 1.00 81.12 396 ASN A C 1
ATOM 3284 O O . ASN A 1 396 ? 27.408 -5.853 -12.026 1.00 81.12 396 ASN A O 1
ATOM 3288 N N . TYR A 1 397 ? 25.239 -5.338 -12.368 1.00 74.00 397 TYR A N 1
ATOM 3289 C CA . TYR A 1 397 ? 25.414 -4.903 -13.762 1.00 74.00 397 TYR A CA 1
ATOM 3290 C C . TYR A 1 397 ? 25.788 -3.421 -13.902 1.00 74.00 397 TYR A C 1
ATOM 3292 O O . TYR A 1 397 ? 26.500 -3.060 -14.836 1.00 74.00 397 TYR A O 1
ATOM 3300 N N . ASN A 1 398 ? 25.348 -2.557 -12.982 1.00 74.12 398 ASN A N 1
ATOM 3301 C CA . ASN A 1 398 ? 25.676 -1.132 -12.973 1.00 74.12 398 ASN A CA 1
ATOM 3302 C C . ASN A 1 398 ? 26.093 -0.664 -11.570 1.00 74.12 398 ASN A C 1
ATOM 3304 O O . ASN A 1 398 ? 25.292 -0.127 -10.802 1.00 74.12 398 ASN A O 1
ATOM 3308 N N . LYS A 1 399 ? 27.388 -0.801 -11.270 1.00 72.12 399 LYS A N 1
ATOM 3309 C CA . LYS A 1 399 ? 27.990 -0.432 -9.977 1.00 72.12 399 LYS A CA 1
ATOM 3310 C C . LYS A 1 399 ? 28.053 1.079 -9.709 1.00 72.12 399 LYS A C 1
ATOM 3312 O O . LYS A 1 399 ? 28.472 1.474 -8.627 1.00 72.12 399 LYS A O 1
ATOM 3317 N N . PHE A 1 400 ? 27.676 1.928 -10.666 1.00 70.00 400 PHE A N 1
ATOM 3318 C CA . PHE A 1 400 ? 27.756 3.385 -10.515 1.00 70.00 400 PHE A CA 1
ATOM 3319 C C . PHE A 1 400 ? 26.510 3.978 -9.835 1.00 70.00 400 PHE A C 1
ATOM 3321 O O . PHE A 1 400 ? 26.634 4.855 -8.985 1.00 70.00 400 PHE A O 1
ATOM 3328 N N . ASN A 1 401 ? 25.318 3.436 -10.111 1.00 75.69 401 ASN A N 1
ATOM 3329 C CA . ASN A 1 401 ? 24.039 3.978 -9.618 1.00 75.69 401 ASN A CA 1
ATOM 3330 C C . ASN A 1 401 ? 23.543 3.300 -8.329 1.00 75.69 401 ASN A C 1
ATOM 3332 O O . ASN A 1 401 ? 22.342 3.230 -8.077 1.00 75.69 401 ASN A O 1
ATOM 3336 N N . ILE A 1 402 ? 24.454 2.788 -7.493 1.00 83.81 402 ILE A N 1
ATOM 3337 C CA . ILE A 1 402 ? 24.094 2.039 -6.273 1.00 83.81 402 ILE A CA 1
ATOM 3338 C C . ILE A 1 402 ? 23.197 2.875 -5.357 1.00 83.81 402 ILE A C 1
ATOM 3340 O O . ILE A 1 402 ? 22.216 2.366 -4.821 1.00 83.81 402 ILE A O 1
ATOM 3344 N N . PHE A 1 403 ? 23.529 4.156 -5.176 1.00 86.12 403 PHE A N 1
ATOM 3345 C CA . PHE A 1 403 ? 22.756 5.053 -4.321 1.00 86.12 403 PHE A CA 1
ATOM 3346 C C . PHE A 1 403 ? 21.324 5.240 -4.837 1.00 86.12 403 PHE A C 1
ATOM 3348 O O . PHE A 1 403 ? 20.377 5.093 -4.066 1.00 86.12 403 PHE A O 1
ATOM 3355 N N . ASP A 1 404 ? 21.158 5.486 -6.138 1.00 86.50 404 ASP A N 1
ATOM 3356 C CA . ASP A 1 404 ? 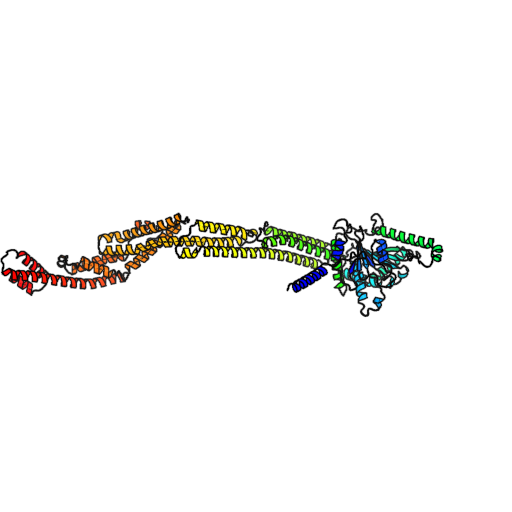19.841 5.687 -6.747 1.00 86.50 404 ASP A CA 1
ATOM 3357 C C . ASP A 1 404 ? 18.995 4.414 -6.699 1.00 86.50 404 ASP A C 1
ATOM 3359 O O . ASP A 1 404 ? 17.807 4.471 -6.385 1.00 86.50 404 ASP A O 1
ATOM 3363 N N . TYR A 1 405 ? 19.603 3.248 -6.936 1.00 89.69 405 TYR A N 1
ATOM 3364 C CA . TYR A 1 405 ? 18.894 1.974 -6.842 1.00 89.69 405 TYR A CA 1
ATOM 3365 C C . TYR A 1 405 ? 18.444 1.669 -5.412 1.00 89.69 405 TYR A C 1
ATOM 3367 O O . TYR A 1 405 ? 17.291 1.290 -5.203 1.00 89.69 405 TYR A O 1
ATOM 3375 N N . LYS A 1 406 ? 19.303 1.922 -4.417 1.00 92.38 406 LYS A N 1
ATOM 3376 C CA . LYS A 1 406 ? 18.935 1.823 -2.996 1.00 92.38 406 LYS A CA 1
ATOM 3377 C C . LYS A 1 406 ? 17.803 2.769 -2.634 1.00 92.38 406 LYS A C 1
ATOM 3379 O O . LYS A 1 406 ? 16.870 2.363 -1.945 1.00 92.38 406 LYS A O 1
ATOM 3384 N N . LYS A 1 407 ? 17.873 4.015 -3.104 1.00 94.25 407 LYS A N 1
ATOM 3385 C CA . LYS A 1 407 ? 16.840 5.025 -2.867 1.00 94.25 407 LYS A CA 1
ATOM 3386 C C . LYS A 1 407 ? 15.493 4.575 -3.435 1.00 94.25 407 LYS A C 1
ATOM 3388 O O . LYS A 1 407 ? 14.526 4.513 -2.684 1.00 94.25 407 LYS A O 1
ATOM 3393 N N . LEU A 1 408 ? 15.448 4.183 -4.711 1.00 93.31 408 LEU A N 1
ATOM 3394 C CA . LEU A 1 408 ? 14.227 3.702 -5.371 1.00 93.31 408 LEU A CA 1
ATOM 3395 C C . LEU A 1 408 ? 13.646 2.460 -4.684 1.00 93.31 408 LEU A C 1
ATOM 3397 O O . LEU A 1 408 ? 12.436 2.375 -4.482 1.00 93.31 408 LEU A O 1
ATOM 3401 N N . LYS A 1 409 ? 14.500 1.511 -4.280 1.00 94.94 409 LYS A N 1
ATOM 3402 C CA . LYS A 1 409 ? 14.073 0.340 -3.510 1.00 94.94 409 LYS A CA 1
ATOM 3403 C C . LYS A 1 409 ? 13.437 0.749 -2.182 1.00 94.94 409 LYS A C 1
ATOM 3405 O O . LYS A 1 409 ? 12.349 0.286 -1.864 1.00 94.94 409 LYS A O 1
ATOM 3410 N N . ASN A 1 410 ? 14.098 1.608 -1.410 1.00 96.00 410 ASN A N 1
ATOM 3411 C CA . ASN A 1 410 ? 13.599 2.034 -0.103 1.00 96.00 410 ASN A CA 1
ATOM 3412 C C . ASN A 1 410 ? 12.285 2.820 -0.227 1.00 96.00 410 ASN A C 1
ATOM 3414 O O . ASN A 1 410 ? 11.383 2.626 0.578 1.00 96.00 410 ASN A O 1
ATOM 3418 N N . GLU A 1 411 ? 12.135 3.651 -1.261 1.00 96.44 411 GLU A N 1
ATOM 3419 C CA . GLU A 1 411 ? 10.860 4.311 -1.571 1.00 96.44 411 GLU A CA 1
ATOM 3420 C C . GLU A 1 411 ? 9.745 3.295 -1.860 1.00 96.44 411 GLU A C 1
ATOM 3422 O O . GLU A 1 411 ? 8.614 3.481 -1.413 1.00 96.44 411 GLU A O 1
ATOM 3427 N N . ALA A 1 412 ? 10.049 2.203 -2.565 1.00 95.50 412 ALA A N 1
ATOM 3428 C CA . ALA A 1 412 ? 9.092 1.129 -2.817 1.00 95.50 412 ALA A CA 1
ATOM 3429 C C . ALA A 1 412 ? 8.733 0.337 -1.553 1.00 95.50 412 ALA A C 1
ATOM 3431 O O . ALA A 1 412 ? 7.556 0.066 -1.328 1.00 95.50 412 ALA A O 1
ATOM 3432 N N . ILE A 1 413 ? 9.721 0.015 -0.710 1.00 97.25 413 ILE A N 1
ATOM 3433 C CA . ILE A 1 413 ? 9.499 -0.630 0.593 1.00 97.25 413 ILE A CA 1
ATOM 3434 C C . ILE A 1 413 ? 8.572 0.238 1.447 1.00 97.25 413 ILE A C 1
ATOM 3436 O O . ILE A 1 413 ? 7.548 -0.252 1.914 1.00 97.25 413 ILE A O 1
ATOM 3440 N N . ASN A 1 414 ? 8.858 1.539 1.550 1.00 97.50 414 ASN A N 1
ATOM 3441 C CA . ASN A 1 414 ? 8.012 2.475 2.287 1.00 97.50 414 ASN A CA 1
ATOM 3442 C C . ASN A 1 414 ? 6.579 2.495 1.733 1.00 97.50 414 ASN A C 1
ATOM 3444 O O . ASN A 1 414 ? 5.630 2.473 2.507 1.00 97.50 414 ASN A O 1
ATOM 3448 N N . LYS A 1 415 ? 6.393 2.483 0.404 1.00 97.31 415 LYS A N 1
ATOM 3449 C CA . LYS A 1 415 ? 5.051 2.411 -0.206 1.00 97.31 415 LYS A CA 1
ATOM 3450 C C . LYS A 1 415 ? 4.299 1.129 0.165 1.00 97.31 415 LYS A C 1
ATOM 3452 O O . LYS A 1 415 ? 3.099 1.202 0.416 1.00 97.31 415 LYS A O 1
ATOM 3457 N N . ILE A 1 416 ? 4.973 -0.024 0.186 1.00 97.44 416 ILE A N 1
ATOM 3458 C CA . ILE A 1 416 ? 4.384 -1.307 0.607 1.00 97.44 416 ILE A CA 1
ATOM 3459 C C . ILE A 1 416 ? 3.990 -1.241 2.088 1.00 97.44 416 ILE A C 1
ATOM 3461 O O . ILE A 1 416 ? 2.867 -1.600 2.440 1.00 97.44 416 ILE A O 1
ATOM 3465 N N . GLU A 1 417 ? 4.885 -0.751 2.947 1.00 97.12 417 GLU A N 1
ATOM 3466 C CA . GLU A 1 417 ? 4.645 -0.625 4.388 1.00 97.12 417 GLU A CA 1
ATOM 3467 C C . GLU A 1 417 ? 3.493 0.327 4.705 1.00 97.12 417 GLU A C 1
ATOM 3469 O O . GLU A 1 417 ? 2.606 -0.025 5.480 1.00 97.12 417 GLU A O 1
ATOM 3474 N N . THR A 1 418 ? 3.470 1.512 4.088 1.00 97.62 418 THR A N 1
ATOM 3475 C CA . THR A 1 418 ? 2.373 2.472 4.246 1.00 97.62 418 THR A CA 1
ATOM 3476 C C . THR A 1 418 ? 1.050 1.854 3.813 1.00 97.62 418 THR A C 1
ATOM 3478 O O . THR A 1 418 ? 0.100 1.882 4.585 1.00 97.62 418 THR A O 1
ATOM 3481 N N . TYR A 1 419 ? 1.004 1.210 2.643 1.00 97.75 419 TYR A N 1
ATOM 3482 C CA . TYR A 1 419 ? -0.226 0.593 2.146 1.00 97.75 419 TYR A CA 1
ATOM 3483 C C . TYR A 1 419 ? -0.754 -0.506 3.081 1.00 97.75 419 TYR A C 1
ATOM 3485 O O . TYR A 1 419 ? -1.951 -0.585 3.347 1.00 97.75 419 TYR A O 1
ATOM 3493 N N . LEU A 1 420 ? 0.137 -1.335 3.637 1.00 96.31 420 LEU A N 1
ATOM 3494 C CA . LEU A 1 420 ? -0.263 -2.368 4.592 1.00 96.31 420 LEU A CA 1
ATOM 3495 C C . LEU A 1 420 ? -0.745 -1.778 5.928 1.00 96.31 420 LEU A C 1
ATOM 3497 O O . LEU A 1 420 ? -1.712 -2.267 6.511 1.00 96.31 420 LEU A O 1
ATOM 3501 N N . ASN A 1 421 ? -0.098 -0.717 6.408 1.00 95.12 421 ASN A N 1
ATOM 3502 C CA . ASN A 1 421 ? -0.518 -0.020 7.623 1.00 95.12 421 ASN A CA 1
ATOM 3503 C C . ASN A 1 421 ? -1.870 0.687 7.449 1.00 95.12 421 ASN A C 1
ATOM 3505 O O . ASN A 1 421 ? -2.673 0.698 8.385 1.00 95.12 421 ASN A O 1
ATOM 3509 N N . ASP A 1 422 ? -2.146 1.232 6.265 1.00 96.19 422 ASP A N 1
ATOM 3510 C CA . ASP A 1 422 ? -3.447 1.811 5.924 1.00 96.19 422 ASP A CA 1
ATOM 3511 C C . ASP A 1 422 ? -4.536 0.728 5.926 1.00 96.19 422 ASP A C 1
ATOM 3513 O O . ASP A 1 422 ? -5.604 0.922 6.510 1.00 96.19 422 ASP A O 1
ATOM 3517 N N . PHE A 1 423 ? -4.241 -0.458 5.386 1.00 95.19 423 PHE A N 1
ATOM 3518 C CA . PHE A 1 423 ? -5.133 -1.618 5.458 1.00 95.19 423 PHE A CA 1
ATOM 3519 C C . PHE A 1 423 ? -5.412 -2.063 6.906 1.00 95.19 423 PHE A C 1
ATOM 3521 O O . PHE A 1 423 ? -6.565 -2.293 7.278 1.00 95.19 423 PHE A O 1
ATOM 3528 N N . TYR A 1 424 ? -4.392 -2.130 7.767 1.00 93.50 424 TYR A N 1
ATOM 3529 C CA . TYR A 1 424 ? -4.597 -2.436 9.188 1.00 93.50 424 TYR A CA 1
ATOM 3530 C C . TYR A 1 424 ? -5.413 -1.353 9.905 1.00 93.50 424 TYR A C 1
ATOM 3532 O O . TYR A 1 424 ? -6.287 -1.669 10.714 1.00 93.50 424 TYR A O 1
ATOM 3540 N N . SER A 1 425 ? -5.175 -0.081 9.585 1.00 92.06 425 SER A N 1
ATOM 3541 C CA . SER A 1 425 ? -5.952 1.048 10.109 1.00 92.06 425 SER A CA 1
ATOM 3542 C C . SER A 1 425 ? -7.423 0.964 9.697 1.00 92.06 425 SER A C 1
ATOM 3544 O O . SER A 1 425 ? -8.305 1.195 10.527 1.00 92.06 425 SER A O 1
ATOM 3546 N N . LEU A 1 426 ? -7.697 0.565 8.450 1.00 93.25 426 LEU A N 1
ATOM 3547 C CA . LEU A 1 426 ? -9.049 0.328 7.944 1.00 93.25 426 LEU A CA 1
ATOM 3548 C C . LEU A 1 426 ? -9.765 -0.748 8.771 1.00 93.25 426 LEU A C 1
ATOM 3550 O O . LEU A 1 426 ? -10.847 -0.478 9.294 1.00 93.25 426 LEU A O 1
ATOM 3554 N N . ILE A 1 427 ? -9.140 -1.914 8.975 1.00 91.25 427 ILE A N 1
ATOM 3555 C CA . ILE A 1 427 ? -9.696 -2.995 9.811 1.00 91.25 427 ILE A CA 1
ATOM 3556 C C . ILE A 1 427 ? -10.023 -2.491 11.223 1.00 91.25 427 ILE A C 1
ATOM 3558 O O . ILE A 1 427 ? -11.113 -2.736 11.741 1.00 91.25 427 ILE A O 1
ATOM 3562 N N . MET A 1 428 ? -9.100 -1.752 11.845 1.00 89.56 428 MET A N 1
ATOM 3563 C CA . MET A 1 428 ? -9.299 -1.218 13.195 1.00 89.56 428 MET A CA 1
ATOM 3564 C C . MET A 1 428 ? -10.446 -0.207 13.259 1.00 89.56 428 MET A C 1
ATOM 3566 O O . MET A 1 428 ? -11.234 -0.231 14.205 1.00 89.56 428 MET A O 1
ATOM 3570 N N . SER A 1 429 ? -10.561 0.672 12.261 1.00 91.00 429 SER A N 1
ATOM 3571 C CA . SER A 1 429 ? -11.647 1.652 12.194 1.00 91.00 429 SER A CA 1
ATOM 3572 C C . SER A 1 429 ? -13.012 0.977 12.047 1.00 91.00 429 SER A C 1
ATOM 3574 O O . SER A 1 429 ? -13.933 1.299 12.797 1.00 91.00 429 SER A O 1
ATOM 3576 N N . LYS A 1 430 ? -13.108 -0.036 11.178 1.00 90.44 430 LYS A N 1
ATOM 3577 C CA . LYS A 1 430 ? -14.330 -0.805 10.944 1.00 90.44 430 LYS A CA 1
ATOM 3578 C C . LYS A 1 430 ? -14.739 -1.616 12.173 1.00 90.44 430 LYS A C 1
ATOM 3580 O O . LYS A 1 430 ? -15.896 -1.599 12.577 1.00 90.44 430 LYS A O 1
ATOM 3585 N N . SER A 1 431 ? -13.772 -2.238 12.849 1.00 90.12 431 SER A N 1
ATOM 3586 C CA . SER A 1 431 ? -14.009 -2.941 14.113 1.00 90.12 431 SER A CA 1
ATOM 3587 C C . SER A 1 431 ? -14.591 -2.018 15.194 1.00 90.12 431 SER A C 1
ATOM 3589 O O . SER A 1 431 ? -15.499 -2.434 15.910 1.00 90.12 431 SER A O 1
ATOM 3591 N N . LYS A 1 432 ? -14.101 -0.774 15.307 1.00 89.81 432 LYS A N 1
ATOM 3592 C CA . LYS A 1 432 ? -14.623 0.228 16.257 1.00 89.81 432 LYS A CA 1
ATOM 3593 C C . LYS A 1 432 ? -15.993 0.764 15.849 1.00 89.81 432 LYS A C 1
ATOM 3595 O O . LYS A 1 432 ? -16.816 1.069 16.710 1.00 89.81 432 LYS A O 1
ATOM 3600 N N . GLU A 1 433 ? -16.249 0.906 14.555 1.00 91.50 433 GLU A N 1
ATOM 3601 C CA . GLU A 1 433 ? -17.567 1.281 14.043 1.00 91.50 433 GLU A CA 1
ATOM 3602 C C . GLU A 1 433 ? -18.617 0.218 14.398 1.00 91.50 433 GLU A C 1
ATOM 3604 O O . GLU A 1 433 ? -19.646 0.551 14.988 1.00 91.50 433 GLU A O 1
ATOM 3609 N N . ASN A 1 434 ? -18.316 -1.057 14.132 1.00 90.94 434 ASN A N 1
ATOM 3610 C CA . ASN A 1 434 ? -19.205 -2.181 14.428 1.00 90.94 434 ASN A CA 1
ATOM 3611 C C . ASN A 1 434 ? -19.470 -2.308 15.943 1.00 90.94 434 ASN A C 1
ATOM 3613 O O . ASN A 1 434 ? -20.622 -2.463 16.345 1.00 90.94 434 ASN A O 1
ATOM 3617 N N . ASP A 1 435 ? -18.451 -2.131 16.795 1.00 91.69 435 ASP A N 1
ATOM 3618 C CA . ASP A 1 435 ? -18.611 -2.083 18.262 1.00 91.69 435 ASP A CA 1
ATOM 3619 C C . ASP A 1 435 ? -19.588 -0.987 18.719 1.00 91.69 435 ASP A C 1
ATOM 3621 O O . ASP A 1 435 ? -20.523 -1.244 19.487 1.00 91.69 435 ASP A O 1
ATOM 3625 N N . ASN A 1 436 ? -19.432 0.228 18.188 1.00 92.75 436 ASN A N 1
ATOM 3626 C CA . ASN A 1 436 ? -20.323 1.343 18.499 1.00 92.75 436 ASN A CA 1
ATOM 3627 C C . ASN A 1 436 ? -21.758 1.095 18.012 1.00 92.75 436 ASN A C 1
ATOM 3629 O O . ASN A 1 436 ? -22.712 1.445 18.710 1.00 92.75 436 ASN A O 1
ATOM 3633 N N . ASN A 1 437 ? -21.924 0.508 16.826 1.00 93.50 437 ASN A N 1
ATOM 3634 C CA . ASN A 1 437 ? -23.235 0.208 16.255 1.00 93.50 437 ASN A CA 1
ATOM 3635 C C . ASN A 1 437 ? -23.963 -0.864 17.073 1.00 93.50 437 ASN A C 1
ATOM 3637 O O . ASN A 1 437 ? -25.093 -0.632 17.504 1.00 93.50 437 ASN A O 1
ATOM 3641 N N . ILE A 1 438 ? -23.295 -1.981 17.376 1.00 93.94 438 ILE A N 1
ATOM 3642 C CA . ILE A 1 438 ? -23.846 -3.052 18.216 1.00 93.94 438 ILE A CA 1
ATOM 3643 C C . ILE A 1 438 ? -24.210 -2.520 19.607 1.00 93.94 438 ILE A C 1
ATOM 3645 O O . ILE A 1 438 ? -25.297 -2.803 20.115 1.00 93.94 438 ILE A O 1
ATOM 3649 N N . THR A 1 439 ? -23.344 -1.697 20.201 1.00 92.56 439 THR A N 1
ATOM 3650 C CA . THR A 1 439 ? -23.597 -1.067 21.502 1.00 92.56 439 THR A CA 1
ATOM 3651 C C . THR A 1 439 ? -24.849 -0.189 21.484 1.00 92.56 439 THR A C 1
ATOM 3653 O O . THR A 1 439 ? -25.706 -0.328 22.357 1.00 92.56 439 THR A O 1
ATOM 3656 N N . LYS A 1 440 ? -24.999 0.680 20.478 1.00 94.31 440 LYS A N 1
ATOM 3657 C CA . LYS A 1 440 ? -26.185 1.540 20.338 1.00 94.31 440 LYS A CA 1
ATOM 3658 C C . LYS A 1 440 ? -27.453 0.736 20.098 1.00 94.31 440 LYS A C 1
ATOM 3660 O O . LYS A 1 440 ? -28.502 1.065 20.643 1.00 94.31 440 LYS A O 1
ATOM 3665 N N . GLU A 1 441 ? -27.385 -0.303 19.273 1.00 94.50 441 GLU A N 1
ATOM 3666 C CA . GLU A 1 441 ? -28.529 -1.179 19.044 1.00 94.50 441 GLU A CA 1
ATOM 3667 C C . GLU A 1 441 ? -28.978 -1.873 20.329 1.00 94.50 441 GLU A C 1
ATOM 3669 O O . GLU A 1 441 ? -30.174 -1.900 20.615 1.00 94.50 441 GLU A O 1
ATOM 3674 N N . PHE A 1 442 ? -28.030 -2.395 21.109 1.00 94.00 442 PHE A N 1
ATOM 3675 C CA . PHE A 1 442 ? -28.298 -2.998 22.410 1.00 94.00 442 PHE A CA 1
ATOM 3676 C C . PHE A 1 442 ? -28.964 -1.999 23.366 1.00 94.00 442 PHE A C 1
ATOM 3678 O O . PHE A 1 442 ? -30.022 -2.291 23.929 1.00 94.00 442 PHE A O 1
ATOM 3685 N N . GLU A 1 443 ? -28.404 -0.794 23.496 1.00 91.25 443 GLU A N 1
ATOM 3686 C CA . GLU A 1 443 ? -28.952 0.277 24.339 1.00 91.25 443 GLU A CA 1
ATOM 3687 C C . GLU A 1 443 ? -30.373 0.684 23.897 1.00 91.25 443 GLU A C 1
ATOM 3689 O O . GLU A 1 443 ? -31.269 0.844 24.732 1.00 91.25 443 GLU A O 1
ATOM 3694 N N . ASN A 1 444 ? -30.625 0.757 22.588 1.00 92.62 444 ASN A N 1
ATOM 3695 C CA . ASN A 1 444 ? -31.952 1.033 22.036 1.00 92.62 444 ASN A CA 1
ATOM 3696 C C . ASN A 1 444 ? -32.951 -0.104 22.303 1.00 92.62 444 ASN A C 1
ATOM 3698 O O . ASN A 1 444 ? -34.107 0.165 22.634 1.00 92.62 444 ASN A O 1
ATOM 3702 N N . GLU A 1 445 ? -32.546 -1.372 22.177 1.00 92.62 445 GLU A N 1
ATOM 3703 C CA . GLU A 1 445 ? -33.433 -2.508 22.461 1.00 92.62 445 GLU A CA 1
ATOM 3704 C C . GLU A 1 445 ? -33.836 -2.541 23.943 1.00 92.62 445 GLU A C 1
ATOM 3706 O O . GLU A 1 445 ? -35.009 -2.755 24.264 1.00 92.62 445 GLU A O 1
ATOM 3711 N N . ILE A 1 446 ? -32.901 -2.236 24.845 1.00 89.81 446 ILE A N 1
ATOM 3712 C CA . ILE A 1 446 ? -33.158 -2.104 26.286 1.00 89.81 446 ILE A CA 1
ATOM 3713 C C . ILE A 1 446 ? -34.145 -0.973 26.577 1.00 89.81 446 ILE A C 1
ATOM 3715 O O . ILE A 1 446 ? -35.087 -1.159 27.358 1.00 89.81 446 ILE A O 1
ATOM 3719 N N . ALA A 1 447 ? -33.950 0.188 25.946 1.00 87.25 447 ALA A N 1
ATOM 3720 C CA . ALA A 1 447 ? -34.840 1.334 26.090 1.00 87.25 447 ALA A CA 1
ATOM 3721 C C . ALA A 1 447 ? -36.257 1.011 25.587 1.00 87.25 447 ALA A C 1
ATOM 3723 O O . ALA A 1 447 ? -37.236 1.251 26.297 1.00 87.25 447 ALA A O 1
ATOM 3724 N N . ASN A 1 448 ? -36.371 0.381 24.414 1.00 89.00 448 ASN A N 1
ATOM 3725 C CA . ASN A 1 448 ? -37.647 -0.021 23.818 1.00 89.00 448 ASN A CA 1
ATOM 3726 C C . ASN A 1 448 ? -38.395 -1.051 24.675 1.00 89.00 448 ASN A C 1
ATOM 3728 O O . ASN A 1 448 ? -39.607 -0.940 24.863 1.00 89.00 448 ASN A O 1
ATOM 3732 N N . LYS A 1 449 ? -37.683 -2.027 25.251 1.00 87.75 449 LYS A N 1
ATOM 3733 C CA . LYS A 1 449 ? -38.263 -3.001 26.194 1.00 87.75 449 LYS A CA 1
ATOM 3734 C C . LYS A 1 449 ? -38.545 -2.414 27.585 1.00 87.75 449 LYS A C 1
ATOM 3736 O O . LYS A 1 449 ? -39.123 -3.107 28.436 1.00 87.75 449 LYS A O 1
ATOM 3741 N N . GLN A 1 450 ? -38.177 -1.147 27.798 1.00 86.81 450 GLN A N 1
ATOM 3742 C CA . GLN A 1 450 ? -38.334 -0.384 29.034 1.00 86.81 450 GLN A CA 1
ATOM 3743 C C . GLN A 1 450 ? -37.693 -1.074 30.239 1.00 86.81 450 GLN A C 1
ATOM 3745 O O . GLN A 1 450 ? -38.232 -1.017 31.340 1.00 86.81 450 GLN A O 1
ATOM 3750 N N . TYR A 1 451 ? -36.562 -1.755 30.049 1.00 86.44 451 TYR A N 1
ATOM 3751 C CA . TYR A 1 451 ? -35.938 -2.520 31.131 1.00 86.44 451 TYR A CA 1
ATOM 3752 C C . TYR A 1 451 ? -35.519 -1.630 32.301 1.00 86.44 451 TYR A C 1
ATOM 3754 O O . TYR A 1 451 ? -35.902 -1.927 33.429 1.00 86.44 451 TYR A O 1
ATOM 3762 N N . TYR A 1 452 ? -34.850 -0.500 32.049 1.00 81.19 452 TYR A N 1
ATOM 3763 C CA . TYR A 1 452 ? -34.486 0.442 33.115 1.00 81.19 452 TYR A CA 1
ATOM 3764 C C . TYR A 1 452 ? -35.706 1.003 33.849 1.00 81.19 452 TYR A C 1
ATOM 3766 O O . TYR A 1 452 ? -35.756 0.963 35.071 1.00 81.19 452 TYR A O 1
ATOM 3774 N N . LYS A 1 453 ? -36.749 1.412 33.120 1.00 82.00 453 LYS A N 1
ATOM 3775 C CA . LYS A 1 453 ? -37.997 1.886 33.732 1.00 82.00 453 LYS A CA 1
ATOM 3776 C C . LYS A 1 453 ? -38.688 0.794 34.558 1.00 82.00 453 LYS A C 1
ATOM 3778 O O . LYS A 1 453 ? -39.177 1.062 35.646 1.00 82.00 453 LYS A O 1
ATOM 3783 N N . LYS A 1 454 ? -38.712 -0.453 34.073 1.00 84.81 454 LYS A N 1
ATOM 3784 C CA . LYS A 1 454 ? -39.229 -1.602 34.831 1.00 84.81 454 LYS A CA 1
ATOM 3785 C C . LYS A 1 454 ? -38.431 -1.810 36.119 1.00 84.81 454 LYS A C 1
ATOM 3787 O O . LYS A 1 454 ? -39.051 -2.016 37.154 1.00 84.81 454 LYS A O 1
ATOM 3792 N N . ILE A 1 455 ? -37.102 -1.721 36.063 1.00 83.31 455 ILE A N 1
ATOM 3793 C CA . ILE A 1 455 ? -36.219 -1.806 37.237 1.00 83.31 455 ILE A CA 1
ATOM 3794 C C . ILE A 1 455 ? -36.544 -0.693 38.241 1.00 83.31 455 ILE A C 1
ATOM 3796 O O . ILE A 1 455 ? -36.779 -0.990 39.409 1.00 83.31 455 ILE A O 1
ATOM 3800 N N . GLU A 1 456 ? -36.633 0.562 37.791 1.00 80.88 456 GLU A N 1
ATOM 3801 C CA . GLU A 1 456 ? -36.986 1.719 38.630 1.00 80.88 456 GLU A CA 1
ATOM 3802 C C . GLU A 1 456 ? -38.374 1.578 39.277 1.00 80.88 456 GLU A C 1
ATOM 3804 O O . GLU A 1 456 ? -38.570 1.942 40.433 1.00 80.88 456 GLU A O 1
ATOM 3809 N N . GLU A 1 457 ? -39.336 0.995 38.557 1.00 85.38 457 GLU A N 1
ATOM 3810 C CA . GLU A 1 457 ? -40.679 0.675 39.060 1.00 85.38 457 GLU A CA 1
ATOM 3811 C C . GLU A 1 457 ? -40.716 -0.591 39.946 1.00 85.38 457 GLU A C 1
ATOM 3813 O O . GLU A 1 457 ? -41.790 -1.005 40.390 1.00 85.38 457 GLU A O 1
ATOM 3818 N N . GLY A 1 458 ? -39.577 -1.253 40.184 1.00 81.94 458 GLY A N 1
ATOM 3819 C CA . GLY A 1 458 ? -39.483 -2.490 40.964 1.00 81.94 458 GLY A CA 1
ATOM 3820 C C . GLY A 1 458 ? -40.115 -3.715 40.286 1.00 81.94 458 GLY A C 1
ATOM 3821 O O . GLY A 1 458 ? -40.483 -4.689 40.953 1.00 81.94 458 GLY A O 1
ATOM 3822 N N . LYS A 1 459 ? -40.296 -3.693 38.964 1.00 85.25 459 LYS A N 1
ATOM 3823 C CA . LYS A 1 459 ? -40.778 -4.834 38.171 1.00 85.25 459 LYS A CA 1
ATOM 3824 C C . LYS A 1 459 ? -39.640 -5.816 37.896 1.00 85.25 459 LYS A C 1
ATOM 3826 O O . LYS A 1 459 ? -38.505 -5.424 37.647 1.00 85.25 459 LYS A O 1
ATOM 3831 N N . ILE A 1 460 ? -39.985 -7.102 37.912 1.00 84.00 460 ILE A N 1
ATOM 3832 C CA . ILE A 1 460 ? -39.039 -8.201 37.708 1.00 84.00 460 ILE A CA 1
ATOM 3833 C C . ILE A 1 460 ? -39.023 -8.590 36.231 1.00 84.00 460 ILE A C 1
ATOM 3835 O O . ILE A 1 460 ? -40.081 -8.723 35.611 1.00 84.00 460 ILE A O 1
ATOM 3839 N N . ILE A 1 461 ? -37.825 -8.761 35.681 1.00 86.12 461 ILE A N 1
ATOM 3840 C CA . ILE A 1 461 ? -37.581 -9.290 34.338 1.00 86.12 461 ILE A CA 1
ATOM 3841 C C . ILE A 1 461 ? -37.169 -10.758 34.492 1.00 86.12 461 ILE A C 1
ATOM 3843 O O . ILE A 1 461 ? -36.419 -11.091 35.402 1.00 86.12 461 ILE A O 1
ATOM 3847 N N . LYS A 1 462 ? -37.668 -11.655 33.635 1.00 85.25 462 LYS A N 1
ATOM 3848 C CA . LYS A 1 462 ? -37.263 -13.071 33.666 1.00 85.25 462 LYS A CA 1
ATOM 3849 C C . LYS A 1 462 ? -35.816 -13.219 33.196 1.00 85.25 462 LYS A C 1
ATOM 3851 O O . LYS A 1 462 ? -35.465 -12.635 32.171 1.00 85.25 462 LYS A O 1
ATOM 3856 N N . LYS A 1 463 ? -35.014 -14.062 33.860 1.00 85.06 463 LYS A N 1
ATOM 3857 C CA . LYS A 1 463 ? -33.620 -14.310 33.453 1.00 85.06 463 LYS A CA 1
ATOM 3858 C C . LYS A 1 463 ? -33.516 -14.777 32.002 1.00 85.06 463 LYS A C 1
ATOM 3860 O O . LYS A 1 463 ? -32.704 -14.232 31.268 1.00 85.06 463 LYS A O 1
ATOM 3865 N N . GLN A 1 464 ? -34.399 -15.680 31.565 1.00 86.31 464 GLN A N 1
ATOM 3866 C CA . GLN A 1 464 ? -34.414 -16.176 30.183 1.00 86.31 464 GLN A CA 1
ATOM 3867 C C . GLN A 1 464 ? -34.497 -15.044 29.144 1.00 86.31 464 GLN A C 1
ATOM 3869 O O . GLN A 1 464 ? -33.829 -15.110 28.120 1.00 86.31 464 GLN A O 1
ATOM 3874 N N . GLU A 1 465 ? -35.258 -13.973 29.408 1.00 87.31 465 GLU A N 1
ATOM 3875 C CA . GLU A 1 465 ? -35.336 -12.833 28.481 1.00 87.31 465 GLU A CA 1
ATOM 3876 C C . GLU A 1 465 ? -33.995 -12.095 28.358 1.00 87.31 465 GLU A C 1
ATOM 3878 O O . GLU A 1 465 ? -33.647 -11.618 27.275 1.00 87.31 465 GLU A O 1
ATOM 3883 N N . LEU A 1 466 ? -33.248 -11.990 29.461 1.00 87.31 466 LEU A N 1
ATOM 3884 C CA . LEU A 1 466 ? -31.907 -11.410 29.466 1.00 87.31 466 LEU A CA 1
ATOM 3885 C C . LEU A 1 466 ? -30.882 -12.367 28.848 1.00 87.31 466 LEU A C 1
ATOM 3887 O O . LEU A 1 466 ? -30.008 -11.903 28.122 1.00 87.31 466 LEU A O 1
ATOM 3891 N N . ASP A 1 467 ? -31.012 -13.676 29.077 1.00 88.94 467 ASP A N 1
ATOM 3892 C CA . ASP A 1 467 ? -30.134 -14.703 28.504 1.00 88.94 467 ASP A CA 1
ATOM 3893 C C . ASP A 1 467 ? -30.285 -14.757 26.980 1.00 88.94 467 ASP A C 1
ATOM 3895 O O . ASP A 1 467 ? -29.285 -14.770 26.261 1.00 88.94 467 ASP A O 1
ATOM 3899 N N . ASP A 1 468 ? -31.518 -14.694 26.474 1.00 90.12 468 ASP A N 1
ATOM 3900 C CA . ASP A 1 468 ? -31.803 -14.623 25.040 1.00 90.12 468 ASP A CA 1
ATOM 3901 C C . ASP A 1 468 ? -31.226 -13.338 24.426 1.00 90.12 468 ASP A C 1
ATOM 3903 O O . ASP A 1 468 ? -30.635 -13.369 23.342 1.00 90.12 468 ASP A O 1
ATOM 3907 N N . LEU A 1 469 ? -31.340 -12.204 25.133 1.00 90.69 469 LEU A N 1
ATOM 3908 C CA . LEU A 1 469 ? -30.748 -10.934 24.708 1.00 90.69 469 LEU A CA 1
ATOM 3909 C C . LEU A 1 469 ? -29.216 -11.011 24.683 1.00 90.69 469 LEU A C 1
ATOM 3911 O O . LEU A 1 469 ? -28.594 -10.606 23.701 1.00 90.69 469 LEU A O 1
ATOM 3915 N N . LYS A 1 470 ? -28.610 -11.560 25.741 1.00 90.62 470 LYS A N 1
ATOM 3916 C CA . LYS A 1 470 ? -27.165 -11.764 25.852 1.00 90.62 470 LYS A CA 1
ATOM 3917 C C . LYS A 1 470 ? -26.672 -12.647 24.718 1.00 90.62 470 LYS A C 1
ATOM 3919 O O . LYS A 1 470 ? -25.747 -12.261 24.015 1.00 90.62 470 LYS A O 1
ATOM 3924 N N . LYS A 1 471 ? -27.314 -13.793 24.496 1.00 93.19 471 LYS A N 1
ATOM 3925 C CA . LYS A 1 471 ? -26.960 -14.721 23.423 1.00 93.19 471 LYS A CA 1
ATOM 3926 C C . LYS A 1 471 ? -27.025 -14.041 22.057 1.00 93.19 471 LYS A C 1
ATOM 3928 O O . LYS A 1 471 ? -26.033 -14.061 21.337 1.00 93.19 471 LYS A O 1
ATOM 3933 N N . LYS A 1 472 ? -28.140 -13.372 21.743 1.00 94.25 472 LYS A N 1
ATOM 3934 C CA . LYS A 1 472 ? -28.328 -12.633 20.484 1.00 94.25 472 LYS A CA 1
ATOM 3935 C C . LYS A 1 472 ? -27.191 -11.642 20.231 1.00 94.25 472 LYS A C 1
ATOM 3937 O O . LYS A 1 472 ? -26.622 -11.622 19.142 1.00 94.25 472 LYS A O 1
ATOM 3942 N N . TYR A 1 473 ? -26.876 -10.804 21.217 1.00 94.38 473 TYR A N 1
ATOM 3943 C CA . TYR A 1 473 ? -25.895 -9.738 21.036 1.00 94.38 473 TYR A CA 1
ATOM 3944 C C . TYR A 1 473 ? -24.449 -10.225 21.097 1.00 94.38 473 TYR A C 1
ATOM 3946 O O . TYR A 1 473 ? -23.625 -9.677 20.378 1.00 94.38 473 TYR A O 1
ATOM 3954 N N . ILE A 1 474 ? -24.133 -11.263 21.875 1.00 92.94 474 ILE A N 1
ATOM 3955 C CA . ILE A 1 474 ? -22.794 -11.869 21.876 1.00 92.94 474 ILE A CA 1
ATOM 3956 C C . ILE A 1 474 ? -22.530 -12.626 20.572 1.00 92.94 474 ILE A C 1
ATOM 3958 O O . ILE A 1 474 ? -21.457 -12.464 20.000 1.00 92.94 474 ILE A O 1
ATOM 3962 N N . GLU A 1 475 ? -23.508 -13.373 20.048 1.00 93.00 475 GLU A N 1
ATOM 3963 C CA . GLU A 1 475 ? -23.393 -13.996 18.721 1.00 93.00 475 GLU A CA 1
ATOM 3964 C C . GLU A 1 475 ? -23.211 -12.935 17.630 1.00 93.00 475 GLU A C 1
ATOM 3966 O O . GLU A 1 475 ? -22.338 -13.074 16.776 1.00 93.00 475 GLU A O 1
ATOM 3971 N N . LYS A 1 476 ? -23.976 -11.836 17.682 1.00 92.06 476 LYS A N 1
ATOM 3972 C CA . LYS A 1 476 ? -23.802 -10.706 16.759 1.00 92.06 476 LYS A CA 1
ATOM 3973 C C . LYS A 1 476 ? -22.407 -10.077 16.879 1.00 92.06 476 LYS A C 1
ATOM 3975 O O . LYS A 1 476 ? -21.752 -9.858 15.865 1.00 92.06 476 LYS A O 1
ATOM 3980 N N . TYR A 1 477 ? -21.927 -9.850 18.102 1.00 91.81 477 TYR A N 1
ATOM 3981 C CA . TYR A 1 477 ? -20.597 -9.298 18.377 1.00 91.81 477 TYR A CA 1
ATOM 3982 C C . TYR A 1 477 ? -19.482 -10.189 17.810 1.00 91.81 477 TYR A C 1
ATOM 3984 O O . TYR A 1 477 ? -18.558 -9.708 17.152 1.00 91.81 477 TYR A O 1
ATOM 3992 N N . ASP A 1 478 ? -19.586 -11.503 18.007 1.00 89.81 478 ASP A N 1
ATOM 3993 C CA . ASP A 1 478 ? -18.623 -12.472 17.483 1.00 89.81 478 ASP A CA 1
ATOM 3994 C C . ASP A 1 478 ? -18.669 -12.577 15.952 1.00 89.81 478 ASP A C 1
ATOM 3996 O O . ASP A 1 478 ? -17.622 -12.747 15.327 1.00 89.81 478 ASP A O 1
ATOM 4000 N N . ASN A 1 479 ? -19.845 -12.408 15.345 1.00 88.06 479 ASN A N 1
ATOM 4001 C CA . ASN A 1 479 ? -20.017 -12.453 13.894 1.00 88.06 479 ASN A CA 1
ATOM 4002 C C . ASN A 1 479 ? -19.575 -11.177 13.170 1.00 88.06 479 ASN A C 1
ATOM 4004 O O . ASN A 1 479 ? -19.135 -11.287 12.036 1.00 88.06 479 ASN A O 1
ATOM 4008 N N . GLU A 1 480 ? -19.694 -9.992 13.774 1.00 87.31 480 GLU A N 1
ATOM 4009 C CA . GLU A 1 480 ? -19.372 -8.716 13.103 1.00 87.31 480 GLU A CA 1
ATOM 4010 C C . GLU A 1 480 ? -17.995 -8.163 13.485 1.00 87.31 480 GLU A C 1
ATOM 4012 O O . GLU A 1 480 ? -17.315 -7.544 12.669 1.00 87.31 480 GLU A O 1
ATOM 4017 N N . ILE A 1 481 ? -17.558 -8.376 14.729 1.00 86.12 481 ILE A N 1
ATOM 4018 C CA . ILE A 1 481 ? -16.290 -7.841 15.254 1.00 86.12 481 ILE A CA 1
ATOM 4019 C C . ILE A 1 481 ? -15.262 -8.966 15.379 1.00 86.12 481 ILE A C 1
ATOM 4021 O O . ILE A 1 481 ? -14.074 -8.767 15.116 1.00 86.12 481 ILE A O 1
ATOM 4025 N N . GLY A 1 482 ? -15.713 -10.182 15.709 1.00 81.44 482 GLY A N 1
ATOM 4026 C CA . GLY A 1 482 ? -14.851 -11.364 15.771 1.00 81.44 482 GLY A CA 1
ATOM 4027 C C . GLY A 1 482 ? -14.212 -11.742 14.428 1.00 81.44 482 GLY A C 1
ATOM 4028 O O . GLY A 1 482 ? -13.184 -12.425 14.437 1.00 81.44 482 GLY A O 1
ATOM 4029 N N . LEU A 1 483 ? -14.722 -11.228 13.298 1.00 79.75 483 LEU A N 1
ATOM 4030 C CA . LEU A 1 483 ? -14.075 -11.318 11.977 1.00 79.75 483 LEU A CA 1
ATOM 4031 C C . LEU A 1 483 ? -12.651 -10.749 11.989 1.00 79.75 483 LEU A C 1
ATOM 4033 O O . LEU A 1 483 ? -11.787 -11.224 11.255 1.00 79.75 483 LEU A O 1
ATOM 4037 N N . TYR A 1 484 ? -12.394 -9.766 12.855 1.00 82.38 484 TYR A N 1
ATOM 4038 C CA . TYR A 1 484 ? -11.141 -9.017 12.911 1.00 82.38 484 TYR A CA 1
ATOM 4039 C C . TYR A 1 484 ? -10.257 -9.383 14.111 1.00 82.38 484 TYR A C 1
ATOM 4041 O O . TYR A 1 484 ? -9.226 -8.748 14.331 1.00 82.38 484 TYR A O 1
ATOM 4049 N N . LYS A 1 485 ? -10.610 -10.415 14.891 1.00 81.75 485 LYS A N 1
ATOM 4050 C CA . LYS A 1 485 ? -9.923 -10.763 16.153 1.00 81.75 485 LYS A CA 1
ATOM 4051 C C . LYS A 1 485 ? -8.424 -11.067 16.012 1.00 81.75 485 LYS A C 1
ATOM 4053 O O . LYS A 1 485 ? -7.670 -10.864 16.954 1.00 81.75 485 LYS A O 1
ATOM 4058 N N . GLU A 1 486 ? -7.986 -11.549 14.848 1.00 81.81 486 GLU A N 1
ATOM 4059 C CA . GLU A 1 486 ? -6.568 -11.841 14.570 1.00 81.81 486 GLU A CA 1
ATOM 4060 C C . GLU A 1 486 ? -5.752 -10.566 14.267 1.00 81.81 486 GLU A C 1
ATOM 4062 O O . GLU A 1 486 ? -4.522 -10.605 14.261 1.00 81.81 486 GLU A O 1
ATOM 4067 N N . PHE A 1 487 ? -6.424 -9.437 14.016 1.00 84.88 487 PHE A N 1
ATOM 4068 C CA . PHE A 1 487 ? -5.820 -8.131 13.719 1.00 84.88 487 PHE A CA 1
ATOM 4069 C C . PHE A 1 487 ? -5.966 -7.153 14.881 1.00 84.88 487 PHE A C 1
ATOM 4071 O O . PHE A 1 487 ? -5.085 -6.323 15.102 1.00 84.88 487 PHE A O 1
ATOM 4078 N N . ASN A 1 488 ? -7.073 -7.263 15.616 1.00 81.00 488 ASN A N 1
ATOM 4079 C CA . ASN A 1 488 ? -7.422 -6.367 16.698 1.00 81.00 488 ASN A CA 1
ATOM 4080 C C . ASN A 1 488 ? -7.025 -6.954 18.058 1.00 81.00 488 ASN A C 1
ATOM 4082 O O . ASN A 1 488 ? -7.742 -7.767 18.644 1.00 81.00 488 ASN A O 1
ATOM 4086 N N . THR A 1 489 ? -5.902 -6.483 18.597 1.00 80.44 489 THR A N 1
ATOM 4087 C CA . THR A 1 489 ? -5.432 -6.864 19.937 1.00 80.44 489 THR A CA 1
ATOM 4088 C C . THR A 1 489 ? -6.381 -6.425 21.053 1.00 80.44 489 THR A C 1
ATOM 4090 O O . THR A 1 489 ? -6.392 -7.051 22.108 1.00 80.44 489 THR A O 1
ATOM 4093 N N . GLU A 1 490 ? -7.197 -5.394 20.817 1.00 84.94 490 GLU A N 1
ATOM 4094 C CA . GLU A 1 490 ? -8.182 -4.858 21.765 1.00 84.94 490 GLU A CA 1
ATOM 4095 C C . GLU A 1 490 ? -9.488 -5.676 21.769 1.00 84.94 490 GLU A C 1
ATOM 4097 O O . GLU A 1 490 ? -10.326 -5.471 22.641 1.00 84.94 490 GLU A O 1
ATOM 4102 N N . TYR A 1 491 ? -9.687 -6.631 20.844 1.00 86.75 491 TYR A N 1
ATOM 4103 C CA . TYR A 1 491 ? -10.948 -7.385 20.712 1.00 86.75 491 TYR A CA 1
ATOM 4104 C C . TYR A 1 491 ? -11.416 -8.026 22.025 1.00 86.75 491 TYR A C 1
ATOM 4106 O O . TYR A 1 491 ? -12.594 -7.937 22.369 1.00 86.75 491 TYR A O 1
ATOM 4114 N N . LYS A 1 492 ? -10.500 -8.648 22.778 1.00 87.62 492 LYS A N 1
ATOM 4115 C CA . LYS A 1 492 ? -10.838 -9.274 24.066 1.00 87.62 492 LYS A CA 1
ATOM 4116 C C . LYS A 1 492 ? -11.329 -8.245 25.082 1.00 87.62 492 LYS A C 1
ATOM 4118 O O . LYS A 1 492 ? -12.328 -8.491 25.751 1.00 87.62 492 LYS A O 1
ATOM 4123 N N . ASP A 1 493 ? -10.650 -7.106 25.163 1.00 89.12 493 ASP A N 1
ATOM 4124 C CA . ASP A 1 493 ? -10.985 -6.044 26.108 1.00 89.12 493 ASP A CA 1
ATOM 4125 C C . ASP A 1 493 ? -12.320 -5.389 25.738 1.00 89.12 493 ASP A C 1
ATOM 4127 O O . ASP A 1 493 ? -13.178 -5.208 26.600 1.00 89.12 493 ASP A O 1
ATOM 4131 N N . MET A 1 494 ? -12.549 -5.116 24.449 1.00 88.94 494 MET A N 1
ATOM 4132 C CA . MET A 1 494 ? -13.818 -4.564 23.964 1.00 88.94 494 MET A CA 1
ATOM 4133 C C . MET A 1 494 ? -14.989 -5.520 24.223 1.00 88.94 494 MET A C 1
ATOM 4135 O O . MET A 1 494 ? -16.006 -5.108 24.785 1.00 88.94 494 MET A O 1
ATOM 4139 N N . LYS A 1 495 ? -14.825 -6.817 23.919 1.00 90.88 495 LYS A N 1
ATOM 4140 C CA . LYS A 1 495 ? -15.843 -7.835 24.216 1.00 90.88 495 LYS A CA 1
ATOM 4141 C C . LYS A 1 495 ? -16.144 -7.902 25.712 1.00 90.88 495 LYS A C 1
ATOM 4143 O O . LYS A 1 495 ? -17.311 -7.935 26.094 1.00 90.88 495 LYS A O 1
ATOM 4148 N N . GLN A 1 496 ? -15.120 -7.856 26.564 1.00 91.25 496 GLN A N 1
ATOM 4149 C CA . GLN A 1 496 ? -15.306 -7.861 28.015 1.00 91.25 496 GLN A CA 1
ATOM 4150 C C . GLN A 1 496 ? -16.067 -6.620 28.504 1.00 91.25 496 GLN A C 1
ATOM 4152 O O . GLN A 1 496 ? -16.940 -6.730 29.367 1.00 91.25 496 GLN A O 1
ATOM 4157 N N . ILE A 1 497 ? -15.767 -5.438 27.959 1.00 90.81 497 ILE A N 1
ATOM 4158 C CA . ILE A 1 497 ? -16.493 -4.197 28.269 1.00 90.81 497 ILE A CA 1
ATOM 4159 C C . ILE A 1 497 ? -17.968 -4.328 27.869 1.00 90.81 497 ILE A C 1
ATOM 4161 O O . ILE A 1 497 ? -18.851 -3.971 28.655 1.00 90.81 497 ILE A O 1
ATOM 4165 N N . PHE A 1 498 ? -18.244 -4.873 26.684 1.00 91.81 498 PHE A N 1
ATOM 4166 C CA . PHE A 1 498 ? -19.606 -5.101 26.209 1.00 91.81 498 PHE A CA 1
ATOM 4167 C C . PHE A 1 498 ? -20.359 -6.129 27.074 1.00 91.81 498 PHE A C 1
ATOM 4169 O O . PHE A 1 498 ? -21.476 -5.866 27.522 1.00 91.81 498 PHE A O 1
ATOM 4176 N N . GLU A 1 499 ? -19.730 -7.255 27.417 1.00 91.12 499 GLU A N 1
ATOM 4177 C CA . GLU A 1 499 ? -20.290 -8.254 28.337 1.00 91.12 499 GLU A CA 1
ATOM 4178 C C . GLU A 1 499 ? -20.597 -7.664 29.719 1.00 91.12 499 GLU A C 1
ATOM 4180 O O . GLU A 1 499 ? -21.644 -7.954 30.303 1.00 91.12 499 GLU A O 1
ATOM 4185 N N . ASN A 1 500 ? -19.731 -6.786 30.231 1.00 90.00 500 ASN A N 1
ATOM 4186 C CA . ASN A 1 500 ? -19.958 -6.102 31.501 1.00 90.00 500 ASN A CA 1
ATOM 4187 C C . ASN A 1 500 ? -21.202 -5.204 31.453 1.00 90.00 500 ASN A C 1
ATOM 4189 O O . ASN A 1 500 ? -21.961 -5.188 32.422 1.00 90.00 500 ASN A O 1
ATOM 4193 N N . LYS A 1 501 ? -21.471 -4.515 30.331 1.00 88.69 501 LYS A N 1
ATOM 4194 C CA . LYS A 1 501 ? -22.713 -3.736 30.158 1.00 88.69 501 LYS A CA 1
ATOM 4195 C C . LYS A 1 501 ? -23.960 -4.614 30.264 1.00 88.69 501 LYS A C 1
ATOM 4197 O O . LYS A 1 501 ? -24.929 -4.217 30.906 1.00 88.69 501 LYS A O 1
ATOM 4202 N N . ILE A 1 502 ? -23.924 -5.815 29.687 1.00 86.25 502 ILE A N 1
ATOM 4203 C CA . ILE A 1 502 ? -25.020 -6.788 29.797 1.00 86.25 502 ILE A CA 1
ATOM 4204 C C . ILE A 1 502 ? -25.173 -7.259 31.250 1.00 86.25 502 ILE A C 1
ATOM 4206 O O . ILE A 1 502 ? -26.276 -7.250 31.799 1.00 86.25 502 ILE A O 1
ATOM 4210 N N . ASN A 1 503 ? -24.066 -7.617 31.905 1.00 85.88 503 ASN A N 1
ATOM 4211 C CA . ASN A 1 503 ? -24.070 -8.126 33.279 1.00 85.88 503 ASN A CA 1
ATOM 4212 C C . ASN A 1 503 ? -24.572 -7.089 34.306 1.00 85.88 503 ASN A C 1
ATOM 4214 O O . ASN A 1 503 ? -25.162 -7.472 35.318 1.00 85.88 503 ASN A O 1
ATOM 4218 N N . LEU A 1 504 ? -24.417 -5.784 34.047 1.00 87.19 504 LEU A N 1
ATOM 4219 C CA . LEU A 1 504 ? -24.991 -4.731 34.896 1.00 87.19 504 LEU A CA 1
ATOM 4220 C C . LEU A 1 504 ? -26.521 -4.829 35.005 1.00 87.19 504 LEU A C 1
ATOM 4222 O O . LEU A 1 504 ? -27.071 -4.550 36.070 1.00 87.19 504 LEU A O 1
ATOM 4226 N N . ILE A 1 505 ? -27.209 -5.277 33.950 1.00 85.38 505 ILE A N 1
ATOM 4227 C CA . ILE A 1 505 ? -28.670 -5.442 33.965 1.00 85.38 505 ILE A CA 1
ATOM 4228 C C . ILE A 1 505 ? -29.063 -6.594 34.893 1.00 85.38 505 ILE A C 1
ATOM 4230 O O . ILE A 1 505 ? -29.966 -6.433 35.715 1.00 85.38 505 ILE A O 1
ATOM 4234 N N . TYR A 1 506 ? -28.345 -7.721 34.843 1.00 84.69 506 TYR A N 1
ATOM 4235 C CA . TYR A 1 506 ? -28.549 -8.821 35.794 1.00 84.69 506 TYR A CA 1
ATOM 4236 C C . TYR A 1 506 ? -28.349 -8.358 37.235 1.00 84.69 506 TYR A C 1
ATOM 4238 O O . TYR A 1 506 ? -29.204 -8.614 38.080 1.00 84.69 506 TYR A O 1
ATOM 4246 N N . LYS A 1 507 ? -27.263 -7.623 37.505 1.00 84.06 507 LYS A N 1
ATOM 4247 C CA . LYS A 1 507 ? -26.982 -7.102 38.846 1.00 84.06 507 LYS A CA 1
ATOM 4248 C C . LYS A 1 507 ? -28.110 -6.197 39.351 1.00 84.06 507 LYS A C 1
ATOM 4250 O O . LYS A 1 507 ? -28.598 -6.399 40.456 1.00 84.06 507 LYS A O 1
ATOM 4255 N N . SER A 1 508 ? -28.602 -5.286 38.510 1.00 86.81 508 SER A N 1
ATOM 4256 C CA . SER A 1 508 ? -29.713 -4.402 38.883 1.00 86.81 508 SER A CA 1
ATOM 4257 C C . SER A 1 508 ? -31.028 -5.139 39.187 1.00 86.81 508 SER A C 1
ATOM 4259 O O . SER A 1 508 ? -31.816 -4.665 40.000 1.00 86.81 508 SER A O 1
ATOM 4261 N N . GLN A 1 509 ? -31.274 -6.313 38.589 1.00 85.75 509 GLN A N 1
ATOM 4262 C CA . GLN A 1 509 ? -32.432 -7.151 38.936 1.00 85.75 509 GLN A CA 1
ATOM 4263 C C . GLN A 1 509 ? -32.280 -7.799 40.319 1.00 85.75 509 GLN A C 1
ATOM 4265 O O . GLN A 1 509 ? -33.241 -7.824 41.088 1.00 85.75 509 GLN A O 1
ATOM 4270 N N . LEU A 1 510 ? -31.072 -8.250 40.674 1.00 82.62 510 LEU A N 1
ATOM 4271 C CA . LEU A 1 510 ? -30.792 -8.763 42.021 1.00 82.62 510 LEU A CA 1
ATOM 4272 C C . LEU A 1 510 ? -30.992 -7.677 43.091 1.00 82.62 510 LEU A C 1
ATOM 4274 O O . LEU A 1 510 ? -31.537 -7.966 44.158 1.00 82.62 510 LEU A O 1
ATOM 4278 N N . ASP A 1 511 ? -30.644 -6.424 42.790 1.00 83.44 511 ASP A N 1
ATOM 4279 C CA . ASP A 1 511 ? -30.889 -5.286 43.686 1.00 83.44 511 ASP A CA 1
ATOM 4280 C C . ASP A 1 511 ? -32.398 -5.029 43.895 1.00 83.44 511 ASP A C 1
ATOM 4282 O O . ASP A 1 511 ? -32.836 -4.736 45.010 1.00 83.44 511 ASP A O 1
ATOM 4286 N N . VAL A 1 512 ? -33.233 -5.220 42.862 1.00 85.44 512 VAL A N 1
ATOM 4287 C CA . VAL A 1 512 ? -34.704 -5.163 42.998 1.00 85.44 512 VAL A CA 1
ATOM 4288 C C . VAL A 1 512 ? -35.217 -6.270 43.925 1.00 85.44 512 VAL A C 1
ATOM 4290 O O . VAL A 1 512 ? -36.131 -6.029 44.719 1.00 85.44 512 VAL A O 1
ATOM 4293 N N . PHE A 1 513 ? -34.643 -7.477 43.868 1.00 85.12 513 PHE A N 1
ATOM 4294 C CA . PHE A 1 513 ? -35.029 -8.571 44.767 1.00 85.12 513 PHE A CA 1
ATOM 4295 C C . PHE A 1 513 ? -34.683 -8.237 46.220 1.00 85.12 513 PHE A C 1
ATOM 4297 O O . PHE A 1 513 ? -35.538 -8.416 47.090 1.00 85.12 513 PHE A O 1
ATOM 4304 N N . LYS A 1 514 ? -33.486 -7.681 46.468 1.00 81.94 514 LYS A N 1
ATOM 4305 C CA . LYS A 1 514 ? -33.060 -7.192 47.794 1.00 81.94 514 LYS A CA 1
ATOM 4306 C C . LYS A 1 514 ? -33.995 -6.097 48.312 1.00 81.94 514 LYS A C 1
ATOM 4308 O O . LYS A 1 514 ? -34.503 -6.180 49.425 1.00 81.94 514 LYS A O 1
ATOM 4313 N N . SER A 1 515 ? -34.334 -5.116 47.474 1.00 83.75 515 SER A N 1
ATOM 4314 C CA . SER A 1 515 ? -35.281 -4.055 47.842 1.00 83.75 515 SER A CA 1
ATOM 4315 C C . SER A 1 515 ? -36.662 -4.605 48.234 1.00 83.75 515 SER A C 1
ATOM 4317 O O . SER A 1 515 ? -37.275 -4.141 49.199 1.00 83.75 515 SER A O 1
ATOM 4319 N N . LYS A 1 516 ? -37.160 -5.625 47.522 1.00 83.31 516 LYS A N 1
ATOM 4320 C CA . LYS A 1 516 ? -38.443 -6.261 47.852 1.00 83.31 516 LYS A CA 1
ATOM 4321 C C . LYS A 1 516 ? -38.391 -7.070 49.140 1.00 83.31 516 LYS A C 1
ATOM 4323 O O . LYS A 1 516 ? -39.347 -6.991 49.911 1.00 83.31 516 LYS A O 1
ATOM 4328 N N . SER A 1 517 ? -37.320 -7.827 49.375 1.00 81.00 517 SER A N 1
ATOM 4329 C CA . SER A 1 517 ? -37.152 -8.592 50.613 1.00 81.00 517 SER A CA 1
ATOM 4330 C C . SER A 1 517 ? -37.014 -7.664 51.826 1.00 81.00 517 SER A C 1
ATOM 4332 O O . SER A 1 517 ? -37.589 -7.917 52.885 1.00 81.00 517 SER A O 1
ATOM 4334 N N . GLU A 1 518 ? -36.379 -6.506 51.637 1.00 79.06 518 GLU A N 1
ATOM 4335 C CA . GLU A 1 518 ? -36.231 -5.472 52.656 1.00 79.06 518 GLU A CA 1
ATOM 4336 C C . GLU A 1 518 ? -37.539 -4.839 53.154 1.00 79.06 518 GLU A C 1
ATOM 4338 O O . GLU A 1 518 ? -37.550 -4.250 54.243 1.00 79.06 518 GLU A O 1
ATOM 4343 N N . ASN A 1 519 ? -38.636 -4.939 52.395 1.00 81.06 519 ASN A N 1
ATOM 4344 C CA . ASN A 1 519 ? -39.937 -4.417 52.821 1.00 81.06 519 ASN A CA 1
ATOM 4345 C C . ASN A 1 519 ? -40.468 -5.125 54.074 1.00 81.06 519 ASN A C 1
ATOM 4347 O O . ASN A 1 519 ? -41.224 -4.521 54.836 1.00 81.06 519 ASN A O 1
ATOM 4351 N N . GLU A 1 520 ? -40.047 -6.365 54.334 1.00 82.19 520 GLU A N 1
ATOM 4352 C CA . GLU A 1 520 ? -40.406 -7.087 55.560 1.00 82.19 520 GLU A CA 1
ATOM 4353 C C . GLU A 1 520 ? -39.873 -6.389 56.817 1.00 82.19 520 GLU A C 1
ATOM 4355 O O . GLU A 1 520 ? -40.520 -6.405 57.866 1.00 82.19 520 GLU A O 1
ATOM 4360 N N . TYR A 1 521 ? -38.752 -5.668 56.709 1.00 80.06 521 TYR A N 1
ATOM 4361 C CA . TYR A 1 521 ? -38.205 -4.901 57.829 1.00 80.06 521 TYR A CA 1
ATOM 4362 C C . TYR A 1 521 ? -39.082 -3.707 58.227 1.00 80.06 521 TYR A C 1
ATOM 4364 O O . TYR A 1 521 ? -38.897 -3.158 59.311 1.00 80.06 521 TYR A O 1
ATOM 4372 N N . ASN A 1 522 ? -40.079 -3.322 57.423 1.00 79.38 522 ASN A N 1
ATOM 4373 C CA . ASN A 1 522 ? -41.052 -2.305 57.832 1.00 79.38 522 ASN A CA 1
ATOM 4374 C C . ASN A 1 522 ? -41.929 -2.791 59.002 1.00 79.38 522 ASN A C 1
ATOM 4376 O O . ASN A 1 522 ? -42.335 -1.984 59.838 1.00 79.38 522 ASN A O 1
ATOM 4380 N N . LEU A 1 523 ? -42.167 -4.106 59.120 1.00 80.75 523 LEU A N 1
ATOM 4381 C CA . LEU A 1 523 ? -42.900 -4.697 60.250 1.00 80.75 523 LEU A CA 1
ATOM 4382 C C . LEU A 1 523 ? -42.125 -4.591 61.566 1.00 80.75 523 LEU A C 1
ATOM 4384 O O . LEU A 1 523 ? -42.722 -4.558 62.642 1.00 80.75 523 LEU A O 1
ATOM 4388 N N . LEU A 1 524 ? -40.799 -4.507 61.483 1.00 82.75 524 LEU A N 1
ATOM 4389 C CA . LEU A 1 524 ? -39.911 -4.488 62.635 1.00 82.75 524 LEU A CA 1
ATOM 4390 C C . LEU A 1 524 ? -40.156 -3.268 63.537 1.00 82.75 524 LEU A C 1
ATOM 4392 O O . LEU A 1 524 ? -40.148 -3.403 64.756 1.00 82.75 524 LEU A O 1
ATOM 4396 N N . SER A 1 525 ? -40.442 -2.095 62.957 1.00 82.56 525 SER A N 1
ATOM 4397 C CA . SER A 1 525 ? -40.795 -0.889 63.728 1.00 82.56 525 SER A CA 1
ATOM 4398 C C . SER A 1 525 ? -42.046 -1.123 64.586 1.00 82.56 525 SER A C 1
ATOM 4400 O O . SER A 1 525 ? -42.025 -0.855 65.786 1.00 82.56 525 SER A O 1
ATOM 4402 N N . LEU A 1 526 ? -43.096 -1.729 64.019 1.00 83.69 526 LEU A N 1
ATOM 4403 C CA . LEU A 1 526 ? -44.330 -2.044 64.747 1.00 83.69 526 LEU A CA 1
ATOM 4404 C C . LEU A 1 526 ? -44.093 -3.082 65.860 1.00 83.69 526 LEU A C 1
ATOM 4406 O O . LEU A 1 526 ? -44.619 -2.946 66.965 1.00 83.69 526 LEU A O 1
ATOM 4410 N N . VAL A 1 527 ? -43.285 -4.111 65.581 1.00 86.56 527 VAL A N 1
ATOM 4411 C CA . VAL A 1 527 ? -42.907 -5.144 66.561 1.00 86.56 527 VAL A CA 1
ATOM 4412 C C . VAL A 1 527 ? -42.156 -4.523 67.740 1.00 86.56 527 VAL A C 1
ATOM 4414 O O . VAL A 1 527 ? -42.529 -4.762 68.891 1.00 86.56 527 VAL A O 1
ATOM 4417 N N . ILE A 1 528 ? -41.160 -3.675 67.461 1.00 86.25 528 ILE A N 1
ATOM 4418 C CA . ILE A 1 528 ? -40.390 -2.954 68.482 1.00 86.25 528 ILE A CA 1
ATOM 4419 C C . ILE A 1 528 ? -41.324 -2.085 69.329 1.00 86.25 528 ILE A C 1
ATOM 4421 O O . ILE A 1 528 ? -41.314 -2.196 70.553 1.00 86.25 528 ILE A O 1
ATOM 4425 N N . GLN A 1 529 ? -42.179 -1.269 68.705 1.00 83.62 529 GLN A N 1
ATOM 4426 C CA . GLN A 1 529 ? -43.120 -0.402 69.423 1.00 83.62 529 GLN A CA 1
ATOM 4427 C C . GLN A 1 529 ? -44.069 -1.185 70.340 1.00 83.62 529 GLN A C 1
ATOM 4429 O O . GLN A 1 529 ? -44.327 -0.767 71.471 1.00 83.62 529 GLN A O 1
ATOM 4434 N N . ASN A 1 530 ? -44.591 -2.321 69.872 1.00 84.56 530 ASN A N 1
ATOM 4435 C CA . ASN A 1 530 ? -45.491 -3.155 70.664 1.00 84.56 530 ASN A CA 1
ATOM 4436 C C . ASN A 1 530 ? -44.771 -3.782 71.861 1.00 84.56 530 ASN A C 1
ATOM 4438 O O . ASN A 1 530 ? -45.270 -3.682 72.981 1.00 84.56 530 ASN A O 1
ATOM 4442 N N . LYS A 1 531 ? -43.578 -4.359 71.660 1.00 86.44 531 LYS A N 1
ATOM 4443 C CA . LYS A 1 531 ? -42.796 -4.936 72.763 1.00 86.44 531 LYS A CA 1
ATOM 4444 C C . LYS A 1 531 ? -42.341 -3.881 73.773 1.00 86.44 531 LYS A C 1
ATOM 4446 O O . LYS A 1 531 ? -42.403 -4.139 74.973 1.00 86.44 531 LYS A O 1
ATOM 4451 N N . LEU A 1 532 ? -41.970 -2.681 73.315 1.00 84.44 532 LEU A N 1
ATOM 4452 C CA . LEU A 1 532 ? -41.661 -1.555 74.201 1.00 84.44 532 LEU A CA 1
ATOM 4453 C C . LEU A 1 532 ? -42.849 -1.217 75.107 1.00 84.44 532 LEU A C 1
ATOM 4455 O O . LEU A 1 532 ? -42.667 -1.078 76.310 1.00 84.44 532 LEU A O 1
ATOM 4459 N N . LYS A 1 533 ? -44.075 -1.154 74.571 1.00 82.62 533 LYS A N 1
ATOM 4460 C CA . LYS A 1 533 ? -45.287 -0.899 75.372 1.00 82.62 533 LYS A CA 1
ATOM 4461 C C . LYS A 1 533 ? -45.584 -2.015 76.381 1.00 82.62 533 LYS A C 1
ATOM 4463 O O . LYS A 1 533 ? -46.088 -1.723 77.464 1.00 82.62 533 LYS A O 1
ATOM 4468 N N . GLU A 1 534 ? -45.291 -3.271 76.052 1.00 83.44 534 GLU A N 1
ATOM 4469 C CA . GLU A 1 534 ? -45.545 -4.416 76.938 1.00 83.44 534 GLU A CA 1
ATOM 4470 C C . GLU A 1 534 ? -44.629 -4.449 78.171 1.00 83.44 534 GLU A C 1
ATOM 4472 O O . GLU A 1 534 ? -45.100 -4.815 79.248 1.00 83.44 534 GLU A O 1
ATOM 4477 N N . ILE A 1 535 ? -43.380 -3.970 78.072 1.00 85.56 535 ILE A N 1
ATOM 4478 C CA . ILE A 1 535 ? -42.462 -3.832 79.227 1.00 85.56 535 ILE A CA 1
ATOM 4479 C C . ILE A 1 535 ? -43.088 -3.008 80.364 1.00 85.56 535 ILE A C 1
ATOM 4481 O O . ILE A 1 535 ? -42.904 -3.310 81.551 1.00 85.56 535 ILE A O 1
ATOM 4485 N N . PHE A 1 536 ? -43.835 -1.961 80.007 1.00 81.88 536 PHE A N 1
ATOM 4486 C CA . PHE A 1 536 ? -44.501 -1.098 80.978 1.00 81.88 536 PHE A CA 1
ATOM 4487 C C . PHE A 1 536 ? -45.763 -1.746 81.556 1.00 81.88 536 PHE A C 1
ATOM 4489 O O . PHE A 1 536 ? -46.134 -1.436 82.676 1.00 81.88 536 PHE A O 1
ATOM 4496 N N . LYS A 1 537 ? -46.418 -2.682 80.859 1.00 80.00 537 LYS A N 1
ATOM 4497 C CA . LYS A 1 537 ? -47.659 -3.311 81.349 1.00 80.00 537 LYS A CA 1
ATOM 4498 C C . LYS A 1 537 ? -47.426 -4.562 82.190 1.00 80.00 537 LYS A C 1
ATOM 4500 O O . LYS A 1 537 ? -48.164 -4.778 83.150 1.00 80.00 537 LYS A O 1
ATOM 4505 N N . ASN A 1 538 ? -46.449 -5.390 81.821 1.00 79.06 538 ASN A N 1
ATOM 4506 C CA . ASN A 1 538 ? -46.209 -6.691 82.436 1.00 79.06 538 ASN A CA 1
ATOM 4507 C C . ASN A 1 538 ? -44.735 -6.843 82.849 1.00 79.06 538 ASN A C 1
ATOM 4509 O O . ASN A 1 538 ? -43.827 -6.627 82.048 1.00 79.06 538 ASN A O 1
ATOM 4513 N N . LYS A 1 539 ? -44.496 -7.231 84.109 1.00 77.88 539 LYS A N 1
ATOM 4514 C CA . LYS A 1 539 ? -43.144 -7.469 84.637 1.00 77.88 539 LYS A CA 1
ATOM 4515 C C . LYS A 1 539 ? -42.484 -8.692 83.997 1.00 77.88 539 LYS A C 1
ATOM 4517 O O . LYS A 1 539 ? -41.274 -8.661 83.792 1.00 77.88 539 LYS A O 1
ATOM 4522 N N . ASP A 1 540 ? -43.260 -9.708 83.622 1.00 80.69 540 ASP A N 1
ATOM 4523 C CA . ASP A 1 540 ? -42.730 -10.938 83.017 1.00 80.69 540 ASP A CA 1
ATOM 4524 C C . ASP A 1 540 ? -42.090 -10.667 81.646 1.00 80.69 540 ASP A C 1
ATOM 4526 O O . ASP A 1 540 ? -41.053 -11.239 81.313 1.00 80.69 540 ASP A O 1
ATOM 4530 N N . SER A 1 541 ? -42.626 -9.696 80.897 1.00 80.56 541 SER A N 1
ATOM 4531 C CA . SER A 1 541 ? -42.117 -9.269 79.584 1.00 80.56 541 SER A CA 1
ATOM 4532 C C . SER A 1 541 ? -40.724 -8.620 79.631 1.00 80.56 541 SER A C 1
ATOM 4534 O O . SER A 1 541 ? -40.159 -8.305 78.587 1.00 80.56 541 SER A O 1
ATOM 4536 N N . ARG A 1 542 ? -40.164 -8.382 80.826 1.00 84.56 542 ARG A N 1
ATOM 4537 C CA . ARG A 1 542 ? -38.850 -7.747 81.030 1.00 84.56 542 ARG A CA 1
ATOM 4538 C C . ARG A 1 542 ? -37.699 -8.749 81.033 1.00 84.56 542 ARG A C 1
ATOM 4540 O O . ARG A 1 542 ? -36.584 -8.375 80.691 1.00 84.56 542 ARG A O 1
ATOM 4547 N N . VAL A 1 543 ? -37.962 -10.002 81.415 1.00 82.25 543 VAL A N 1
ATOM 4548 C CA . VAL A 1 543 ? -36.921 -11.019 81.653 1.00 82.25 543 VAL A CA 1
ATOM 4549 C C . VAL A 1 543 ? -36.244 -11.446 80.348 1.00 82.25 543 VAL A C 1
ATOM 4551 O O . VAL A 1 543 ? -35.023 -11.542 80.302 1.00 82.25 543 VAL A O 1
ATOM 4554 N N . ASN A 1 544 ? -37.024 -11.627 79.277 1.00 82.25 544 ASN A N 1
ATOM 4555 C CA . ASN A 1 544 ? -36.542 -12.137 77.986 1.00 82.25 544 ASN A CA 1
ATOM 4556 C C . ASN A 1 544 ? -36.671 -11.121 76.840 1.00 82.25 544 ASN A C 1
ATOM 4558 O O . ASN A 1 544 ? -36.616 -11.497 75.673 1.00 82.25 544 ASN A O 1
ATOM 4562 N N . PHE A 1 545 ? -36.846 -9.833 77.145 1.00 85.69 545 PHE A N 1
ATOM 4563 C CA . PHE A 1 545 ? -37.167 -8.803 76.151 1.00 85.69 545 PHE A CA 1
ATOM 4564 C C . PHE A 1 545 ? -36.221 -8.785 74.936 1.00 85.69 545 PHE A C 1
ATOM 4566 O O . PHE A 1 545 ? -36.672 -8.815 73.789 1.00 85.69 545 PHE A O 1
ATOM 4573 N N . TRP A 1 546 ? -34.908 -8.748 75.187 1.00 84.62 546 TRP A N 1
ATOM 4574 C CA . TRP A 1 546 ? -33.887 -8.680 74.138 1.00 84.62 546 TRP A CA 1
ATOM 4575 C C . TRP A 1 546 ? -33.807 -9.960 73.310 1.00 84.62 546 TRP A C 1
ATOM 4577 O O . TRP A 1 546 ? -33.659 -9.902 72.090 1.00 84.62 546 TRP A O 1
ATOM 4587 N N . ASP A 1 547 ? -33.961 -11.102 73.967 1.00 84.31 547 ASP A N 1
ATOM 4588 C CA . ASP A 1 547 ? -33.959 -12.413 73.334 1.00 84.31 547 ASP A CA 1
ATOM 4589 C C . ASP A 1 547 ? -35.180 -12.609 72.429 1.00 84.31 547 ASP A C 1
ATOM 4591 O O . ASP A 1 547 ? -35.042 -13.070 71.298 1.00 84.31 547 ASP A O 1
ATOM 4595 N N . GLU A 1 548 ? -36.367 -12.202 72.881 1.00 85.50 548 GLU A N 1
ATOM 4596 C CA . GLU A 1 548 ? -37.582 -12.253 72.065 1.00 85.50 548 GLU A CA 1
ATOM 4597 C C . GLU A 1 548 ? -37.518 -11.291 70.867 1.00 85.50 548 GLU A C 1
ATOM 4599 O O . GLU A 1 548 ? -38.023 -11.607 69.791 1.00 85.50 548 GLU A O 1
ATOM 4604 N N . LEU A 1 549 ? -36.895 -10.116 71.022 1.00 86.19 549 LEU A N 1
ATOM 4605 C CA . LEU A 1 549 ? -36.667 -9.182 69.912 1.00 86.19 549 LEU A CA 1
ATOM 4606 C C . LEU A 1 549 ? -35.711 -9.751 68.859 1.00 86.19 549 LEU A C 1
ATOM 4608 O O . LEU A 1 549 ? -35.922 -9.539 67.665 1.00 86.19 549 LEU A O 1
ATOM 4612 N N . ILE A 1 550 ? -34.671 -10.465 69.290 1.00 85.69 550 ILE A N 1
ATOM 4613 C CA . ILE A 1 550 ? -33.750 -11.165 68.390 1.00 85.69 550 ILE A CA 1
ATOM 4614 C C . ILE A 1 550 ? -34.457 -12.320 67.680 1.00 85.69 550 ILE A C 1
ATOM 4616 O O . ILE A 1 550 ? -34.270 -12.492 66.480 1.00 85.69 550 ILE A O 1
ATOM 4620 N N . GLU A 1 551 ? -35.315 -13.075 68.363 1.00 87.25 551 GLU A N 1
ATOM 4621 C CA . GLU A 1 551 ? -36.128 -14.116 67.721 1.00 87.25 551 GLU A CA 1
ATOM 4622 C C . GLU A 1 551 ? -37.095 -13.538 66.675 1.00 87.25 551 GLU A C 1
ATOM 4624 O O . GLU A 1 551 ? -37.244 -14.101 65.587 1.00 87.25 551 GLU A O 1
ATOM 4629 N N . ASP A 1 552 ? -37.704 -12.383 66.952 1.00 88.00 552 ASP A N 1
ATOM 4630 C CA . ASP A 1 552 ? -38.539 -11.681 65.977 1.00 88.00 552 ASP A CA 1
ATOM 4631 C C . ASP A 1 552 ? -37.725 -11.153 64.786 1.00 88.00 552 ASP A C 1
ATOM 4633 O O . ASP A 1 552 ? -38.168 -11.292 63.642 1.00 88.00 552 ASP A O 1
ATOM 4637 N N . LEU A 1 553 ? -36.532 -10.592 65.032 1.00 87.25 553 LEU A N 1
ATOM 4638 C CA . LEU A 1 553 ? -35.600 -10.184 63.978 1.00 87.25 553 LEU A CA 1
ATOM 4639 C C . LEU A 1 553 ? -35.222 -11.382 63.111 1.00 87.25 553 LEU A C 1
ATOM 4641 O O . LEU A 1 553 ? -35.322 -11.297 61.892 1.00 87.25 553 LEU A O 1
ATOM 4645 N N . LYS A 1 554 ? -34.854 -12.507 63.730 1.00 87.38 554 LYS A N 1
ATOM 4646 C CA . LYS A 1 554 ? -34.529 -13.748 63.030 1.00 87.38 554 LYS A CA 1
ATOM 4647 C C . LYS A 1 554 ? -35.683 -14.187 62.140 1.00 87.38 554 LYS A C 1
ATOM 4649 O O . LYS A 1 554 ? -35.481 -14.387 60.951 1.00 87.38 554 LYS A O 1
ATOM 4654 N N . ARG A 1 555 ? -36.905 -14.256 62.676 1.00 88.00 555 ARG A N 1
ATOM 4655 C CA . ARG A 1 555 ? -38.095 -14.650 61.905 1.00 88.00 555 ARG A CA 1
ATOM 4656 C C . ARG A 1 555 ? -38.328 -13.735 60.699 1.00 88.00 555 ARG A C 1
ATOM 4658 O O . ARG A 1 555 ? -38.698 -14.215 59.631 1.00 88.00 555 ARG A O 1
ATOM 4665 N N . ILE A 1 556 ? -38.133 -12.426 60.860 1.00 87.06 556 ILE A N 1
ATOM 4666 C CA . ILE A 1 556 ? -38.284 -1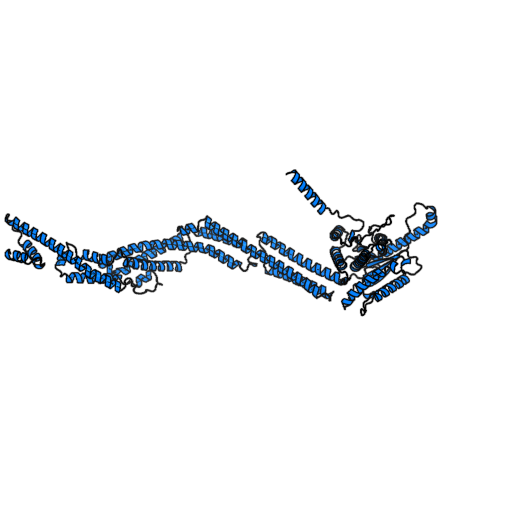1.446 59.775 1.00 87.06 556 ILE A CA 1
ATOM 4667 C C . ILE A 1 556 ? -37.150 -11.584 58.750 1.00 87.06 556 ILE A C 1
ATOM 4669 O O . ILE A 1 556 ? -37.413 -11.557 57.550 1.00 87.06 556 ILE A O 1
ATOM 4673 N N . THR A 1 557 ? -35.909 -11.782 59.194 1.00 87.19 557 THR A N 1
ATOM 4674 C CA . THR A 1 557 ? -34.752 -12.002 58.318 1.00 87.19 557 THR A CA 1
ATOM 4675 C C . THR A 1 557 ? -34.876 -13.311 57.545 1.00 87.19 557 THR A C 1
ATOM 4677 O O . THR A 1 557 ? -34.688 -13.297 56.335 1.00 87.19 557 THR A O 1
ATOM 4680 N N . ASP A 1 558 ? -35.295 -14.404 58.181 1.00 87.56 558 ASP A N 1
ATOM 4681 C CA . ASP A 1 558 ? -35.574 -15.681 57.518 1.00 87.56 558 ASP A CA 1
ATOM 4682 C C . ASP A 1 558 ? -36.703 -15.526 56.491 1.00 87.56 558 ASP A C 1
ATOM 4684 O O . ASP A 1 558 ? -36.644 -16.082 55.397 1.00 87.56 558 ASP A O 1
ATOM 4688 N N . LYS A 1 559 ? -37.734 -14.726 56.792 1.00 87.69 559 LYS A N 1
ATOM 4689 C CA . LYS A 1 559 ? -38.801 -14.415 55.830 1.00 87.69 559 LYS A CA 1
ATOM 4690 C C . LYS A 1 559 ? -38.288 -13.587 54.643 1.00 87.69 559 LYS A C 1
ATOM 4692 O O . LYS A 1 559 ? -38.654 -13.885 53.511 1.00 87.69 559 LYS A O 1
ATOM 4697 N N . SER A 1 560 ? -37.433 -12.595 54.886 1.00 86.94 560 SER A N 1
ATOM 4698 C CA . SER A 1 560 ? -36.761 -11.795 53.849 1.00 86.94 560 SER A CA 1
ATOM 4699 C C . SER A 1 560 ? -35.889 -12.674 52.944 1.00 86.94 560 SER A C 1
ATOM 4701 O O . SER A 1 560 ? -36.032 -12.629 51.723 1.00 86.94 560 SER A O 1
ATOM 4703 N N . ILE A 1 561 ? -35.075 -13.553 53.535 1.00 86.62 561 ILE A N 1
ATOM 4704 C CA . ILE A 1 561 ? -34.261 -14.545 52.821 1.00 86.62 561 ILE A CA 1
ATOM 4705 C C . ILE A 1 561 ? -35.148 -15.455 51.969 1.00 86.62 561 ILE A C 1
ATOM 4707 O O . ILE A 1 561 ? -34.925 -15.556 50.769 1.00 86.62 561 ILE A O 1
ATOM 4711 N N . ASN A 1 562 ? -36.212 -16.027 52.539 1.00 87.50 562 ASN A N 1
ATOM 4712 C CA . ASN A 1 562 ? -37.149 -16.873 51.796 1.00 87.50 562 ASN A CA 1
ATOM 4713 C C . ASN A 1 562 ? -37.809 -16.134 50.621 1.00 87.50 562 ASN A C 1
ATOM 4715 O O . ASN A 1 562 ? -38.040 -16.731 49.574 1.00 87.50 562 ASN A O 1
ATOM 4719 N N . ILE A 1 563 ? -38.134 -14.843 50.770 1.00 86.62 563 ILE A N 1
ATOM 4720 C CA . ILE A 1 563 ? -38.662 -14.029 49.665 1.00 86.62 563 ILE A CA 1
ATOM 4721 C C . ILE A 1 563 ? -37.600 -13.866 48.580 1.00 86.62 563 ILE A C 1
ATOM 4723 O O . ILE A 1 563 ? -37.904 -14.077 47.409 1.00 86.62 563 ILE A O 1
ATOM 4727 N N . TYR A 1 564 ? -36.369 -13.518 48.953 1.00 86.56 564 TYR A N 1
ATOM 4728 C CA . TYR A 1 564 ? -35.265 -13.355 48.013 1.00 86.56 564 TYR A CA 1
ATOM 4729 C C . TYR A 1 564 ? -34.948 -14.661 47.263 1.00 86.56 564 TYR A C 1
ATOM 4731 O O . TYR A 1 564 ? -34.839 -14.658 46.036 1.00 86.56 564 TYR A O 1
ATOM 4739 N N . GLU A 1 565 ? -34.889 -15.788 47.973 1.00 84.56 565 GLU A N 1
ATOM 4740 C CA . GLU A 1 565 ? -34.700 -17.125 47.402 1.00 84.56 565 GLU A CA 1
ATOM 4741 C C . GLU A 1 565 ? -35.854 -17.511 46.483 1.00 84.56 565 GLU A C 1
ATOM 4743 O O . GLU A 1 565 ? -35.625 -17.934 45.353 1.00 84.56 565 GLU A O 1
ATOM 4748 N N . LYS A 1 566 ? -37.101 -17.310 46.926 1.00 86.94 566 LYS A N 1
ATOM 4749 C CA . LYS A 1 566 ? -38.283 -17.615 46.120 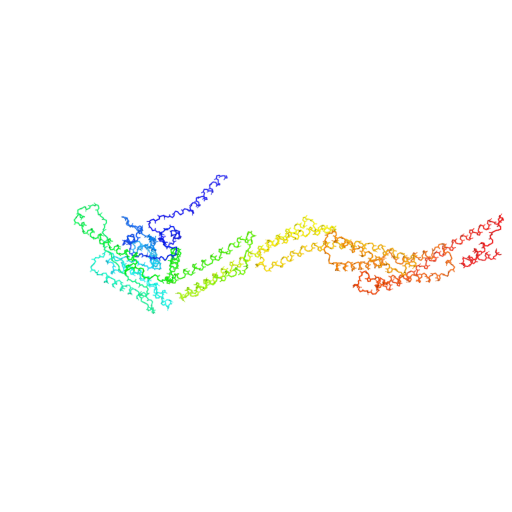1.00 86.94 566 LYS A CA 1
ATOM 4750 C C . LYS A 1 566 ? -38.310 -16.795 44.837 1.00 86.94 566 LYS A C 1
ATOM 4752 O O . LYS A 1 566 ? -38.574 -17.362 43.787 1.00 86.94 566 LYS A O 1
ATOM 4757 N N . LEU A 1 567 ? -38.038 -15.491 44.908 1.00 86.25 567 LEU A N 1
ATOM 4758 C CA . LEU A 1 567 ? -37.952 -14.640 43.720 1.00 86.25 567 LEU A CA 1
ATOM 4759 C C . LEU A 1 567 ? -36.817 -15.108 42.803 1.00 86.25 567 LEU A C 1
ATOM 4761 O O . LEU A 1 567 ? -37.003 -15.239 41.602 1.00 86.25 567 LEU A O 1
ATOM 4765 N N . SER A 1 568 ? -35.658 -15.440 43.354 1.00 84.12 568 SER A N 1
ATOM 4766 C CA . SER A 1 568 ? -34.546 -15.921 42.537 1.00 84.12 568 SER A CA 1
ATOM 4767 C C . SER A 1 568 ? -34.873 -17.245 41.838 1.00 84.12 568 SER A C 1
ATOM 4769 O O . SER A 1 568 ? -34.608 -17.371 40.650 1.00 84.12 568 SER A O 1
ATOM 4771 N N . MET A 1 569 ? -35.526 -18.191 42.523 1.00 84.19 569 MET A N 1
ATOM 4772 C CA . MET A 1 569 ? -35.975 -19.462 41.936 1.00 84.19 569 MET A CA 1
ATOM 4773 C C . MET A 1 569 ? -37.121 -19.284 40.931 1.00 84.19 569 MET A C 1
ATOM 4775 O O . MET A 1 569 ? -37.107 -19.903 39.878 1.00 84.19 569 MET A O 1
ATOM 4779 N N . GLU A 1 570 ? -38.116 -18.446 41.234 1.00 85.56 570 GLU A N 1
ATOM 4780 C CA . GLU A 1 570 ? -39.281 -18.203 40.366 1.00 85.56 570 GLU A CA 1
ATOM 4781 C C . GLU A 1 570 ? -38.885 -17.550 39.034 1.00 85.56 570 GLU A C 1
ATOM 4783 O O . GLU A 1 570 ? -39.544 -17.766 38.016 1.00 85.56 570 GLU A O 1
ATOM 4788 N N . TYR A 1 571 ? -37.811 -16.757 39.045 1.00 83.25 571 TYR A N 1
ATOM 4789 C CA . TYR A 1 571 ? -37.308 -16.029 37.880 1.00 83.25 571 TYR A CA 1
ATOM 4790 C C . TYR A 1 571 ? -35.953 -16.559 37.366 1.00 83.25 571 TYR A C 1
ATOM 4792 O O . TYR A 1 571 ? -35.343 -15.908 36.515 1.00 83.25 571 TYR A O 1
ATOM 4800 N N . ASP A 1 572 ? -35.521 -17.731 37.851 1.00 82.00 572 ASP A N 1
ATOM 4801 C CA . ASP A 1 572 ? -34.330 -18.506 37.457 1.00 82.00 572 ASP A CA 1
ATOM 4802 C C . ASP A 1 572 ? -32.952 -17.835 37.669 1.00 82.00 572 ASP A C 1
ATOM 4804 O O . ASP A 1 572 ? -31.949 -18.259 37.089 1.00 82.00 572 ASP A O 1
ATOM 4808 N N . TYR A 1 573 ? -32.852 -16.805 38.514 1.00 83.06 573 TYR A N 1
ATOM 4809 C CA . TYR A 1 573 ? -31.584 -16.134 38.831 1.00 83.06 573 TYR A CA 1
ATOM 4810 C C . TYR A 1 573 ? -30.659 -17.016 39.680 1.00 83.06 573 TYR A C 1
ATOM 4812 O O . TYR A 1 573 ? -31.030 -17.502 40.746 1.00 83.06 573 TYR A O 1
ATOM 4820 N N . GLU A 1 574 ? -29.416 -17.180 39.216 1.00 69.56 574 GLU A N 1
ATOM 4821 C CA . GLU A 1 574 ? -28.359 -17.826 39.996 1.00 69.56 574 GLU A CA 1
ATOM 4822 C C . GLU A 1 574 ? -27.866 -16.859 41.072 1.00 69.56 574 GLU A C 1
ATOM 4824 O O . GLU A 1 574 ? -27.336 -15.791 40.766 1.00 69.56 574 GLU A O 1
ATOM 4829 N N . ILE A 1 575 ? -28.059 -17.238 42.332 1.00 65.62 575 ILE A N 1
ATOM 4830 C CA . ILE A 1 575 ? -27.617 -16.467 43.492 1.00 65.62 575 ILE A CA 1
ATOM 4831 C C . ILE A 1 575 ? -26.204 -16.917 43.857 1.00 65.62 575 ILE A C 1
ATOM 4833 O O . ILE A 1 575 ? -25.953 -18.126 43.951 1.00 65.62 575 ILE A O 1
ATOM 4837 N N . ASN A 1 576 ? -25.307 -15.984 44.195 1.00 69.19 576 ASN A N 1
ATOM 4838 C CA . ASN A 1 576 ? -24.161 -16.357 45.017 1.00 69.19 576 ASN A CA 1
ATOM 4839 C C . ASN A 1 576 ? -24.661 -16.551 46.450 1.00 69.19 576 ASN A C 1
ATOM 4841 O O . ASN A 1 576 ? -24.551 -15.671 47.304 1.00 69.19 576 ASN A O 1
ATOM 4845 N N . PHE A 1 577 ? -25.260 -17.720 46.688 1.00 65.31 577 PHE A N 1
ATOM 4846 C CA . PHE A 1 577 ? -26.056 -18.032 47.874 1.00 65.31 577 PHE A CA 1
ATOM 4847 C C . PHE A 1 577 ? -25.334 -17.701 49.187 1.00 65.31 577 PHE A C 1
ATOM 4849 O O . PHE A 1 577 ? -25.972 -17.400 50.182 1.00 65.31 577 PHE A O 1
ATOM 4856 N N . LYS A 1 578 ? -23.997 -17.729 49.226 1.00 70.50 578 LYS A N 1
ATOM 4857 C CA . LYS A 1 578 ? -23.247 -17.362 50.434 1.00 70.50 578 LYS A CA 1
ATOM 4858 C C . LYS A 1 578 ? -23.064 -15.856 50.614 1.00 70.50 578 LYS A C 1
ATOM 4860 O O . LYS A 1 578 ? -23.202 -15.377 51.737 1.00 70.50 578 LYS A O 1
ATOM 4865 N N . GLU A 1 579 ? -22.727 -15.122 49.558 1.00 77.06 579 GLU A N 1
ATOM 4866 C CA . GLU A 1 579 ? -22.440 -13.684 49.657 1.00 77.06 579 GLU A CA 1
ATOM 4867 C C . GLU A 1 579 ? -23.721 -12.860 49.783 1.00 77.06 579 GLU A C 1
ATOM 4869 O O . GLU A 1 579 ? -23.825 -12.046 50.700 1.00 77.06 579 GLU A O 1
ATOM 4874 N N . ASP A 1 580 ? -24.727 -13.134 48.948 1.00 75.50 580 ASP A N 1
ATOM 4875 C CA . ASP A 1 580 ? -25.988 -12.387 48.962 1.00 75.50 580 ASP A CA 1
ATOM 4876 C C . ASP A 1 580 ? -26.754 -12.591 50.280 1.00 75.50 580 ASP A C 1
ATOM 4878 O O . ASP A 1 580 ? -27.274 -11.635 50.857 1.00 75.50 580 ASP A O 1
ATOM 4882 N N . LEU A 1 581 ? -26.764 -13.816 50.829 1.00 76.94 581 LEU A N 1
ATOM 4883 C CA . LEU A 1 581 ? -27.385 -14.081 52.133 1.00 76.94 581 LEU A CA 1
ATOM 4884 C C . LEU A 1 581 ? -26.649 -13.392 53.282 1.00 76.94 581 LEU A C 1
ATOM 4886 O O . LEU A 1 581 ? -27.282 -12.934 54.236 1.00 76.94 581 LEU A O 1
ATOM 4890 N N . LYS A 1 582 ? -25.317 -13.317 53.216 1.00 81.06 582 LYS A N 1
ATOM 4891 C CA . LYS A 1 582 ? -24.513 -12.624 54.226 1.00 81.06 582 LYS A CA 1
ATOM 4892 C C . LYS A 1 582 ? -24.793 -11.123 54.216 1.00 81.06 582 LYS A C 1
ATOM 4894 O O . LYS A 1 582 ? -24.914 -10.525 55.285 1.00 81.06 582 LYS A O 1
ATOM 4899 N N . GLU A 1 583 ? -24.934 -10.533 53.033 1.00 80.88 583 GLU A N 1
ATOM 4900 C CA . GLU A 1 583 ? -25.301 -9.126 52.864 1.00 80.88 583 GLU A CA 1
ATOM 4901 C C . GLU A 1 583 ? -26.704 -8.845 53.420 1.00 80.88 583 GLU A C 1
ATOM 4903 O O . GLU A 1 583 ? -26.835 -8.020 54.322 1.00 80.88 583 GLU A O 1
ATOM 4908 N N . ILE A 1 584 ? -27.718 -9.631 53.029 1.00 80.50 584 ILE A N 1
ATOM 4909 C CA . ILE A 1 584 ? -29.095 -9.499 53.548 1.00 80.50 584 ILE A CA 1
ATOM 4910 C C . ILE A 1 584 ? -29.126 -9.596 55.081 1.00 80.50 584 ILE A C 1
ATOM 4912 O O . ILE A 1 584 ? -29.795 -8.807 55.752 1.00 80.50 584 ILE A O 1
ATOM 4916 N N . LYS A 1 585 ? -28.383 -10.544 55.667 1.00 83.00 585 LYS A N 1
ATOM 4917 C CA . LYS A 1 585 ? -28.277 -10.693 57.127 1.00 83.00 585 LYS A CA 1
ATOM 4918 C C . LYS A 1 585 ? -27.643 -9.469 57.786 1.00 83.00 585 LYS A C 1
ATOM 4920 O O . LYS A 1 585 ? -28.172 -8.987 58.789 1.00 83.00 585 LYS A O 1
ATOM 4925 N N . ASN A 1 586 ? -26.551 -8.945 57.233 1.00 81.69 586 ASN A N 1
ATOM 4926 C CA . ASN A 1 586 ? -25.904 -7.733 57.739 1.00 81.69 586 ASN A CA 1
ATOM 4927 C C . ASN A 1 586 ? -26.829 -6.512 57.656 1.00 81.69 586 ASN A C 1
ATOM 4929 O O . ASN A 1 586 ? -26.986 -5.790 58.644 1.00 81.69 586 ASN A O 1
ATOM 4933 N N . ASP A 1 587 ? -27.488 -6.315 56.517 1.00 80.88 587 ASP A N 1
ATOM 4934 C CA . ASP A 1 587 ? -28.402 -5.194 56.298 1.00 80.88 587 ASP A CA 1
ATOM 4935 C C . ASP A 1 587 ? -29.608 -5.264 57.232 1.00 80.88 587 ASP A C 1
ATOM 4937 O O . ASP A 1 587 ? -29.992 -4.253 57.830 1.00 80.88 587 ASP A O 1
ATOM 4941 N N . SER A 1 588 ? -30.141 -6.470 57.458 1.00 82.88 588 SER A N 1
ATOM 4942 C CA . SER A 1 588 ? -31.225 -6.705 58.415 1.00 82.88 588 SER A CA 1
ATOM 4943 C C . SER A 1 588 ? -30.867 -6.232 59.824 1.00 82.88 588 SER A C 1
ATOM 4945 O O . SER A 1 588 ? -31.642 -5.518 60.466 1.00 82.88 588 SER A O 1
ATOM 4947 N N . PHE A 1 589 ? -29.659 -6.565 60.285 1.00 81.31 589 PHE A N 1
ATOM 4948 C CA . PHE A 1 589 ? -29.191 -6.220 61.618 1.00 81.31 589 PHE A CA 1
ATOM 4949 C C . PHE A 1 589 ? -28.920 -4.718 61.748 1.00 81.31 589 PHE A C 1
ATOM 4951 O O . PHE A 1 589 ? -29.369 -4.076 62.701 1.00 81.31 589 PHE A O 1
ATOM 4958 N N . ASN A 1 590 ? -28.264 -4.121 60.753 1.00 81.75 590 ASN A N 1
ATOM 4959 C CA . ASN A 1 590 ? -28.004 -2.682 60.723 1.00 81.75 590 ASN A CA 1
ATOM 4960 C C . ASN A 1 590 ? -29.308 -1.869 60.752 1.00 81.75 590 ASN A C 1
ATOM 4962 O O . ASN A 1 590 ? -29.434 -0.895 61.505 1.00 81.75 590 ASN A O 1
ATOM 4966 N N . LYS A 1 591 ? -30.310 -2.289 59.970 1.00 83.31 591 LYS A N 1
ATOM 4967 C CA . LYS A 1 591 ? -31.640 -1.666 59.933 1.00 83.31 591 LYS A CA 1
ATOM 4968 C C . LYS A 1 591 ? -32.372 -1.841 61.265 1.00 83.31 591 LYS A C 1
ATOM 4970 O O . LYS A 1 591 ? -32.970 -0.878 61.746 1.00 83.31 591 LYS A O 1
ATOM 4975 N N . PHE A 1 592 ? -32.253 -3.007 61.902 1.00 84.25 592 PHE A N 1
ATOM 4976 C CA . PHE A 1 592 ? -32.792 -3.272 63.238 1.00 84.25 592 PHE A CA 1
ATOM 4977 C C . PHE A 1 592 ? -32.220 -2.339 64.303 1.00 84.25 592 PHE A C 1
ATOM 4979 O O . PHE A 1 592 ? -32.989 -1.673 64.992 1.00 84.25 592 PHE A O 1
ATOM 4986 N N . ILE A 1 593 ? -30.895 -2.204 64.389 1.00 81.00 593 ILE A N 1
ATOM 4987 C CA . ILE A 1 593 ? -30.252 -1.298 65.353 1.00 81.00 593 ILE A CA 1
ATOM 4988 C C . ILE A 1 593 ? -30.677 0.155 65.113 1.00 81.00 593 ILE A C 1
ATOM 4990 O O . ILE A 1 593 ? -30.972 0.888 66.061 1.00 81.00 593 ILE A O 1
ATOM 4994 N N . LYS A 1 594 ? -30.757 0.581 63.848 1.00 83.69 594 LYS A N 1
ATOM 4995 C CA . LYS A 1 594 ? -31.207 1.932 63.491 1.00 83.69 594 LYS A CA 1
ATOM 4996 C C . LYS A 1 594 ? -32.657 2.184 63.916 1.00 83.69 594 LYS A C 1
ATOM 4998 O O . LYS A 1 594 ? -32.949 3.250 64.458 1.00 83.69 594 LYS A O 1
ATOM 5003 N N . LEU A 1 595 ? -33.551 1.220 63.690 1.00 84.25 595 LEU A N 1
ATOM 5004 C CA . LEU A 1 595 ? -34.957 1.310 64.090 1.00 84.25 595 LEU A CA 1
ATOM 5005 C C . LEU A 1 595 ? -35.120 1.262 65.611 1.00 84.25 595 LEU A C 1
ATOM 5007 O O . LEU A 1 595 ? -35.829 2.102 66.149 1.00 84.25 595 LEU A O 1
ATOM 5011 N N . LEU A 1 596 ? -34.408 0.379 66.313 1.00 82.06 596 LEU A N 1
ATOM 5012 C CA . LEU A 1 596 ? -34.381 0.339 67.778 1.00 82.06 596 LEU A CA 1
ATOM 5013 C C . LEU A 1 596 ? -33.990 1.688 68.377 1.00 82.06 596 LEU A C 1
ATOM 5015 O O . LEU A 1 596 ? -34.724 2.231 69.199 1.00 82.06 596 LEU A O 1
ATOM 5019 N N . LYS A 1 597 ? -32.863 2.259 67.927 1.00 80.25 597 LYS A N 1
ATOM 5020 C CA . LYS A 1 597 ? -32.421 3.585 68.376 1.00 80.25 597 LYS A CA 1
ATOM 5021 C C . LYS A 1 597 ? -33.482 4.638 68.085 1.00 80.25 597 LYS A C 1
ATOM 5023 O O . LYS A 1 597 ? -33.782 5.441 68.957 1.00 80.25 597 LYS A O 1
ATOM 5028 N N . LYS A 1 598 ? -34.075 4.625 66.888 1.00 82.31 598 LYS A N 1
ATOM 5029 C CA . LYS A 1 598 ? -35.133 5.571 66.517 1.00 82.31 598 LYS A CA 1
ATOM 5030 C C . LYS A 1 598 ? -36.347 5.463 67.441 1.00 82.31 598 LYS A C 1
ATOM 5032 O O . LYS A 1 598 ? -36.796 6.492 67.922 1.00 82.31 598 LYS A O 1
ATOM 5037 N N . GLU A 1 599 ? -36.869 4.262 67.683 1.00 79.94 599 GLU A N 1
ATOM 5038 C CA . GLU A 1 599 ? -38.088 4.061 68.478 1.00 79.94 599 GLU A CA 1
ATOM 5039 C C . GLU A 1 599 ? -37.872 4.346 69.969 1.00 79.94 599 GLU A C 1
ATOM 5041 O O . GLU A 1 599 ? -38.740 4.936 70.605 1.00 79.94 599 GLU A O 1
ATOM 5046 N N . ILE A 1 600 ? -36.704 3.991 70.514 1.00 76.69 600 ILE A N 1
ATOM 5047 C CA . ILE A 1 600 ? -36.345 4.242 71.920 1.00 76.69 600 ILE A CA 1
ATOM 5048 C C . ILE A 1 600 ? -36.017 5.727 72.159 1.00 76.69 600 ILE A C 1
ATOM 5050 O O . ILE A 1 600 ? -36.259 6.256 73.242 1.00 76.69 600 ILE A O 1
ATOM 5054 N N . LEU A 1 601 ? -35.478 6.429 71.156 1.00 70.38 601 LEU A N 1
ATOM 5055 C CA . LEU A 1 601 ? -35.145 7.858 71.237 1.00 70.38 601 LEU A CA 1
ATOM 5056 C C . LEU A 1 601 ? -36.262 8.782 70.714 1.00 70.38 601 LEU A C 1
ATOM 5058 O O . LEU A 1 601 ? -36.055 9.997 70.698 1.00 70.38 601 LEU A O 1
ATOM 5062 N N . ASN A 1 602 ? -37.400 8.238 70.270 1.00 66.19 602 ASN A N 1
ATOM 5063 C CA . ASN A 1 602 ? -38.478 8.996 69.633 1.00 66.19 602 ASN A CA 1
ATOM 5064 C C . ASN A 1 602 ? -39.119 10.007 70.607 1.00 66.19 602 ASN A C 1
ATOM 5066 O O . ASN A 1 602 ? -39.409 9.670 71.750 1.00 66.19 602 ASN A O 1
ATOM 5070 N N . GLN A 1 603 ? -39.388 11.231 70.141 1.00 51.00 603 GLN A N 1
ATOM 5071 C CA . GLN A 1 603 ? -40.021 12.295 70.937 1.00 51.00 603 GLN A CA 1
ATOM 5072 C C . GLN A 1 603 ? -41.519 12.043 71.204 1.00 51.00 603 GLN A C 1
ATOM 5074 O O . GLN A 1 603 ? -42.053 12.549 72.185 1.00 51.00 603 GLN A O 1
ATOM 5079 N N . GLU A 1 604 ? -42.200 11.253 70.364 1.00 45.91 604 GLU A N 1
ATOM 5080 C CA . GLU A 1 604 ? -43.629 10.922 70.534 1.00 45.91 604 GLU A CA 1
ATOM 5081 C C . GLU A 1 604 ? -43.877 9.720 71.468 1.00 45.91 604 GLU A C 1
ATOM 5083 O O . GLU A 1 604 ? -44.928 9.639 72.101 1.00 45.91 604 GLU A O 1
ATOM 5088 N N . ASN A 1 605 ? -42.894 8.820 71.608 1.00 52.47 605 ASN A N 1
ATOM 5089 C CA . ASN A 1 605 ? -42.870 7.732 72.595 1.00 52.47 605 ASN A CA 1
ATOM 5090 C C . ASN A 1 605 ? -41.875 8.079 73.702 1.00 52.47 605 ASN A C 1
ATOM 5092 O O . ASN A 1 605 ? -40.937 7.326 73.964 1.00 52.47 605 ASN A O 1
ATOM 5096 N N . ASP A 1 606 ? -42.052 9.245 74.318 1.00 68.31 606 ASP A N 1
ATOM 5097 C CA . ASP A 1 606 ? -41.194 9.653 75.418 1.00 68.31 606 ASP A CA 1
ATOM 5098 C C . ASP A 1 606 ? -41.232 8.562 76.497 1.00 68.31 606 ASP A C 1
ATOM 5100 O O . ASP A 1 606 ? -42.286 8.285 77.081 1.00 68.31 606 ASP A O 1
ATOM 5104 N N . ILE A 1 607 ? -40.094 7.896 76.720 1.00 75.88 607 ILE A N 1
ATOM 5105 C CA . ILE A 1 607 ? -39.937 6.909 77.794 1.00 75.88 607 ILE A CA 1
ATOM 5106 C C . ILE A 1 607 ? -40.422 7.526 79.104 1.00 75.88 607 ILE A C 1
ATOM 5108 O O . ILE A 1 607 ? -41.040 6.841 79.914 1.00 75.88 607 ILE A O 1
ATOM 5112 N N . GLU A 1 608 ? -40.215 8.832 79.272 1.00 79.06 608 GLU A N 1
ATOM 5113 C CA . GLU A 1 608 ? -40.747 9.584 80.389 1.00 79.06 608 GLU A CA 1
ATOM 5114 C C . GLU A 1 608 ? -42.283 9.510 80.461 1.00 79.06 608 GLU A C 1
ATOM 5116 O O . GLU A 1 608 ? -42.832 9.131 81.494 1.00 79.06 608 GLU A O 1
ATOM 5121 N N . ASN A 1 609 ? -42.998 9.775 79.364 1.00 79.75 609 ASN A N 1
ATOM 5122 C CA . ASN A 1 609 ? -44.459 9.665 79.316 1.00 79.75 609 ASN A CA 1
ATOM 5123 C C . ASN A 1 609 ? -44.945 8.232 79.563 1.00 79.75 609 ASN A C 1
ATOM 5125 O O . ASN A 1 609 ? -45.939 8.044 80.263 1.00 79.75 609 ASN A O 1
ATOM 5129 N N . LEU A 1 610 ? -44.258 7.217 79.029 1.00 82.62 610 LEU A N 1
ATOM 5130 C CA . LEU A 1 610 ? -44.605 5.812 79.272 1.00 82.62 610 LEU A CA 1
ATOM 5131 C C . LEU A 1 610 ? -44.399 5.419 80.742 1.00 82.62 610 LEU A C 1
ATOM 5133 O O . LEU A 1 610 ? -45.243 4.728 81.313 1.00 82.62 610 LEU A O 1
ATOM 5137 N N . LEU A 1 611 ? -43.334 5.911 81.381 1.00 85.56 611 LEU A N 1
ATOM 5138 C CA . LEU A 1 611 ? -43.096 5.741 82.815 1.00 85.56 611 LEU A CA 1
ATOM 5139 C C . LEU A 1 611 ? -44.168 6.440 83.654 1.00 85.56 611 LEU A C 1
ATOM 5141 O O . LEU A 1 611 ? -44.672 5.851 84.608 1.00 85.56 611 LEU A O 1
ATOM 5145 N N . LEU A 1 612 ? -44.565 7.664 83.295 1.00 86.31 612 LEU A N 1
ATOM 5146 C CA . LEU A 1 612 ? -45.624 8.399 83.996 1.00 86.31 612 LEU A CA 1
ATOM 5147 C C . LEU A 1 612 ? -46.989 7.720 83.832 1.00 86.31 612 LEU A C 1
ATOM 5149 O O . LEU A 1 612 ? -47.715 7.559 84.811 1.00 86.31 612 LEU A O 1
ATOM 5153 N N . GLN A 1 613 ? -47.319 7.248 82.627 1.00 84.19 613 GLN A N 1
ATOM 5154 C CA . GLN A 1 613 ? -48.533 6.465 82.383 1.00 84.19 613 GLN A CA 1
ATOM 5155 C C . GLN A 1 613 ? -48.523 5.148 83.159 1.00 84.19 613 GLN A C 1
ATOM 5157 O O . GLN A 1 613 ? -49.559 4.741 83.690 1.00 84.19 613 GLN A O 1
ATOM 5162 N N . HIS A 1 614 ? -47.377 4.466 83.239 1.00 86.00 614 HIS A N 1
ATOM 5163 C CA . HIS A 1 614 ? -47.222 3.278 84.079 1.00 86.00 614 HIS A CA 1
ATOM 5164 C C . HIS A 1 614 ? -47.454 3.618 85.550 1.00 86.00 614 HIS A C 1
ATOM 5166 O O . HIS A 1 614 ? -48.246 2.949 86.216 1.00 86.00 614 HIS A O 1
ATOM 5172 N N . PHE A 1 615 ? -46.847 4.706 86.034 1.00 86.81 615 PHE A N 1
ATOM 5173 C CA . PHE A 1 615 ? -47.019 5.178 87.401 1.00 86.81 615 PHE A CA 1
ATOM 5174 C C . PHE A 1 615 ? -48.494 5.430 87.727 1.00 86.81 615 PHE A C 1
ATOM 5176 O O . PHE A 1 615 ? -49.031 4.868 88.682 1.00 86.81 615 PHE A O 1
ATOM 5183 N N . GLU A 1 616 ? -49.187 6.200 86.889 1.00 83.12 616 GLU A N 1
ATOM 5184 C CA . GLU A 1 616 ? -50.609 6.488 87.061 1.00 83.12 616 GLU A CA 1
ATOM 5185 C C . GLU A 1 616 ? -51.459 5.211 87.042 1.00 83.12 616 GLU A C 1
ATOM 5187 O O . GLU A 1 616 ? -52.331 5.008 87.892 1.00 83.12 616 GLU A O 1
ATOM 5192 N N . ASN A 1 617 ? -51.183 4.303 86.104 1.00 82.44 617 ASN A N 1
ATOM 5193 C CA . ASN A 1 617 ? -51.959 3.079 85.955 1.00 82.44 617 ASN A CA 1
ATOM 5194 C C . ASN A 1 617 ? -51.735 2.073 87.088 1.00 82.44 617 ASN A C 1
ATOM 5196 O O . ASN A 1 617 ? -52.654 1.330 87.464 1.00 82.44 617 ASN A O 1
ATOM 5200 N N . HIS A 1 618 ? -50.514 2.010 87.606 1.00 80.88 618 HIS A N 1
ATOM 5201 C CA . HIS A 1 618 ? -50.113 1.023 88.590 1.00 80.88 618 HIS A CA 1
ATOM 5202 C C . HIS A 1 618 ? -50.295 1.521 90.032 1.00 80.88 618 HIS A C 1
ATOM 5204 O O . HIS A 1 618 ? -50.689 0.727 90.894 1.00 80.88 618 HIS A O 1
ATOM 5210 N N . TYR A 1 619 ? -50.097 2.817 90.278 1.00 80.12 619 TYR A N 1
ATOM 5211 C CA . TYR A 1 619 ? -50.091 3.417 91.615 1.00 80.12 619 TYR A CA 1
ATOM 5212 C C . TYR A 1 619 ? -51.216 4.447 91.853 1.00 80.12 619 TYR A C 1
ATOM 5214 O O . TYR A 1 619 ? -51.468 4.816 92.997 1.00 80.12 619 TYR A O 1
ATOM 5222 N N . CYS A 1 620 ? -51.929 4.916 90.818 1.00 76.38 620 CYS A N 1
ATOM 5223 C CA . CYS A 1 620 ? -52.950 5.973 90.945 1.00 76.38 620 CYS A CA 1
ATOM 5224 C C . CYS A 1 620 ? -54.329 5.577 90.381 1.00 76.38 620 CYS A C 1
ATOM 5226 O O . CYS A 1 620 ? -54.969 6.343 89.658 1.00 76.38 620 CYS A O 1
ATOM 5228 N N . LYS A 1 621 ? -54.838 4.389 90.743 1.00 74.88 621 LYS A N 1
ATOM 5229 C CA . LYS A 1 621 ? -56.209 3.953 90.402 1.00 74.88 621 LYS A CA 1
ATOM 5230 C C . LYS A 1 621 ? -57.117 3.869 91.624 1.00 74.88 621 LYS A C 1
ATOM 5232 O O . LYS A 1 621 ? -56.722 3.399 92.684 1.00 74.88 621 LYS A O 1
ATOM 5237 N N . PHE A 1 622 ? -58.377 4.268 91.450 1.00 60.62 622 PHE A N 1
ATOM 5238 C CA . PHE A 1 622 ? -59.335 4.444 92.547 1.00 60.62 622 PHE A CA 1
ATOM 5239 C C . PHE A 1 622 ? -59.639 3.155 93.330 1.00 60.62 622 PHE A C 1
ATOM 5241 O O . PHE A 1 622 ? -59.837 3.215 94.530 1.00 60.62 622 PHE A O 1
ATOM 5248 N N . TYR A 1 623 ? -59.624 1.981 92.692 1.00 60.91 623 TYR A N 1
ATOM 5249 C CA . TYR A 1 623 ? -59.828 0.687 93.365 1.00 60.91 623 TYR A CA 1
ATOM 5250 C C . TYR A 1 623 ? -58.584 0.178 94.119 1.00 60.91 623 TYR A C 1
ATOM 5252 O O . TYR A 1 623 ? -58.649 -0.822 94.829 1.00 60.91 623 TYR A O 1
ATOM 5260 N N . LYS A 1 624 ? -57.442 0.868 94.003 1.00 64.31 624 LYS A N 1
ATOM 5261 C CA . LYS A 1 624 ? -56.204 0.571 94.735 1.00 64.31 624 LYS A CA 1
ATOM 5262 C C . LYS A 1 624 ? -56.072 1.420 96.010 1.00 64.31 624 LYS A C 1
ATOM 5264 O O . LYS A 1 624 ? -54.968 1.756 96.411 1.00 64.31 624 LYS A O 1
ATOM 5269 N N . VAL A 1 625 ? -57.186 1.738 96.683 1.00 60.56 625 VAL A N 1
ATOM 5270 C CA . VAL A 1 625 ? -57.210 2.535 97.935 1.00 60.56 625 VAL A CA 1
ATOM 5271 C C . VAL A 1 625 ? -56.288 1.958 99.016 1.00 60.56 625 VAL A C 1
ATOM 5273 O O . VAL A 1 625 ? -55.690 2.719 99.763 1.00 60.56 625 VAL A O 1
ATOM 5276 N N . HIS A 1 626 ? -56.101 0.632 99.064 1.00 57.44 626 HIS A N 1
ATOM 5277 C CA . HIS A 1 626 ? -55.164 -0.023 99.988 1.00 57.44 626 HIS A CA 1
ATOM 5278 C C . HIS A 1 626 ? -53.715 0.478 99.848 1.00 57.44 626 HIS A C 1
ATOM 5280 O O . HIS A 1 626 ? -52.958 0.411 100.810 1.00 57.44 626 HIS A O 1
ATOM 5286 N N . GLN A 1 627 ? -53.321 1.010 98.685 1.00 59.72 627 GLN A N 1
ATOM 5287 C CA . GLN A 1 627 ? -52.002 1.616 98.511 1.00 59.72 627 GLN A CA 1
ATOM 5288 C C . GLN A 1 627 ? -51.837 2.867 99.386 1.00 59.72 627 GLN A C 1
ATOM 5290 O O . GLN A 1 627 ? -50.734 3.109 99.848 1.00 59.72 627 GLN A O 1
ATOM 5295 N N . LEU A 1 628 ? -52.913 3.585 99.738 1.00 58.50 628 LEU A N 1
ATOM 5296 C CA . LEU A 1 628 ? -52.860 4.695 100.703 1.00 58.50 628 LEU A CA 1
ATOM 5297 C C . LEU A 1 628 ? -52.520 4.248 102.136 1.00 58.50 628 LEU A C 1
ATOM 5299 O O . LEU A 1 628 ? -52.227 5.105 102.965 1.00 58.50 628 LEU A O 1
ATOM 5303 N N . MET A 1 629 ? -52.551 2.940 102.433 1.00 55.44 629 MET A N 1
ATOM 5304 C CA . MET A 1 629 ? -52.033 2.400 103.698 1.00 55.44 629 MET A CA 1
ATOM 5305 C C . MET A 1 629 ? -50.503 2.258 103.702 1.00 55.44 629 MET A C 1
ATOM 5307 O O . MET A 1 629 ? -49.910 2.106 104.767 1.00 55.44 629 MET A O 1
ATOM 5311 N N . LYS A 1 630 ? -49.842 2.311 102.535 1.00 64.38 630 LYS A N 1
ATOM 5312 C CA . LYS A 1 630 ? -48.383 2.456 102.451 1.00 64.38 630 LYS A CA 1
ATOM 5313 C C . LYS A 1 630 ? -48.011 3.934 102.615 1.00 64.38 630 LYS A C 1
ATOM 5315 O O . LYS A 1 630 ? -48.744 4.823 102.180 1.00 64.38 630 LYS A O 1
ATOM 5320 N N . THR A 1 631 ? -46.847 4.218 103.200 1.00 72.94 631 THR A N 1
ATOM 5321 C CA . THR A 1 631 ? -46.319 5.589 103.247 1.00 72.94 631 THR A CA 1
ATOM 5322 C C . THR A 1 631 ? -46.055 6.097 101.824 1.00 72.94 631 THR A C 1
ATOM 5324 O O . THR A 1 631 ? -45.655 5.329 100.945 1.00 72.94 631 THR A O 1
ATOM 5327 N N . LYS A 1 632 ? -46.261 7.403 101.583 1.00 78.44 632 LYS A N 1
ATOM 5328 C CA . LYS A 1 632 ? -45.940 8.052 100.292 1.00 78.44 632 LYS A CA 1
ATOM 5329 C C . LYS A 1 632 ? -44.509 7.723 99.856 1.00 78.44 632 LYS A C 1
ATOM 5331 O O . LYS A 1 632 ? -44.274 7.438 98.690 1.00 78.44 632 LYS A O 1
ATOM 5336 N N . GLU A 1 633 ? -43.586 7.717 100.810 1.00 78.38 633 GLU A N 1
ATOM 5337 C CA . GLU A 1 633 ? -42.179 7.384 100.603 1.00 78.38 633 GLU A CA 1
ATOM 5338 C C . GLU A 1 633 ? -41.976 5.958 100.064 1.00 78.38 633 GLU A C 1
ATOM 5340 O O . GLU A 1 633 ? -41.248 5.785 99.093 1.00 78.38 633 GLU A O 1
ATOM 5345 N N . ASN A 1 634 ? -42.692 4.954 100.585 1.00 78.88 634 ASN A N 1
ATOM 5346 C CA . ASN A 1 634 ? -42.587 3.578 100.086 1.00 78.88 634 ASN A CA 1
ATOM 5347 C C . ASN A 1 634 ? -43.089 3.438 98.644 1.00 78.88 634 ASN A C 1
ATOM 5349 O O . ASN A 1 634 ? -42.466 2.743 97.852 1.00 78.88 634 ASN A O 1
ATOM 5353 N N . ILE A 1 635 ? -44.183 4.113 98.279 1.00 79.88 635 ILE A N 1
ATOM 5354 C CA . ILE A 1 635 ? -44.708 4.084 96.902 1.00 79.88 635 ILE A CA 1
ATOM 5355 C C . ILE A 1 635 ? -43.737 4.754 95.932 1.00 79.88 635 ILE A C 1
ATOM 5357 O O . ILE A 1 635 ? -43.508 4.228 94.847 1.00 79.88 635 ILE A O 1
ATOM 5361 N N . MET A 1 636 ? -43.162 5.893 96.329 1.00 83.38 636 MET A N 1
ATOM 5362 C CA . MET A 1 636 ? -42.170 6.602 95.519 1.00 83.38 636 MET A CA 1
ATOM 5363 C C . MET A 1 636 ? -40.908 5.759 95.339 1.00 83.38 636 MET A C 1
ATOM 5365 O O . MET A 1 636 ? -40.420 5.636 94.222 1.00 83.38 636 MET A O 1
ATOM 5369 N N . ASN A 1 637 ? -40.404 5.137 96.406 1.00 84.06 637 ASN A N 1
ATOM 5370 C CA . ASN A 1 637 ? -39.218 4.287 96.329 1.00 84.06 637 ASN A CA 1
ATOM 5371 C C . ASN A 1 637 ? -39.472 3.050 95.452 1.00 84.06 637 ASN A C 1
ATOM 5373 O O . ASN A 1 637 ? -38.686 2.799 94.543 1.00 84.06 637 ASN A O 1
ATOM 5377 N N . GLU A 1 638 ? -40.602 2.353 95.636 1.00 83.50 638 GLU A N 1
ATOM 5378 C CA . GLU A 1 638 ? -40.999 1.211 94.795 1.00 83.50 638 GLU A CA 1
ATOM 5379 C C . GLU A 1 638 ? -41.136 1.613 93.312 1.00 83.50 638 GLU A C 1
ATOM 5381 O O . GLU A 1 638 ? -40.688 0.889 92.421 1.00 83.50 638 GLU A O 1
ATOM 5386 N N . SER A 1 639 ? -41.721 2.781 93.017 1.00 86.31 639 SER A N 1
ATOM 5387 C CA . SER A 1 639 ? -41.918 3.229 91.636 1.00 86.31 639 SER A CA 1
ATOM 5388 C C . SER A 1 639 ? -40.651 3.771 90.975 1.00 86.31 639 SER A C 1
ATOM 5390 O O . SER A 1 639 ? -40.520 3.676 89.753 1.00 86.31 639 SER A O 1
ATOM 5392 N N . ILE A 1 640 ? -39.738 4.366 91.750 1.00 87.25 640 ILE A N 1
ATOM 5393 C CA . ILE A 1 640 ? -38.418 4.810 91.284 1.00 87.25 640 ILE A CA 1
ATOM 5394 C C . ILE A 1 640 ? -37.541 3.596 90.992 1.00 87.25 640 ILE A C 1
ATOM 5396 O O . ILE A 1 640 ? -36.935 3.551 89.925 1.00 87.25 640 ILE A O 1
ATOM 5400 N N . GLU A 1 641 ? -37.510 2.605 91.884 1.00 86.62 641 GLU A N 1
ATOM 5401 C CA . GLU A 1 641 ? -36.772 1.355 91.679 1.00 86.62 641 GLU A CA 1
ATOM 5402 C C . GLU A 1 641 ? -37.282 0.618 90.431 1.00 86.62 641 GLU A C 1
ATOM 5404 O O . GLU A 1 641 ? -36.509 0.162 89.588 1.00 86.62 641 GLU A O 1
ATOM 5409 N N . GLU A 1 642 ? -38.602 0.568 90.236 1.00 84.81 642 GLU A N 1
ATOM 5410 C CA . GLU A 1 642 ? -39.187 -0.022 89.035 1.00 84.81 642 GLU A CA 1
ATOM 5411 C C . GLU A 1 642 ? -38.827 0.747 87.752 1.00 84.81 642 GLU A C 1
ATOM 5413 O O . GLU A 1 642 ? -38.498 0.126 86.739 1.00 84.81 642 GLU A O 1
ATOM 5418 N N . ALA A 1 643 ? -38.844 2.082 87.786 1.00 85.94 643 ALA A N 1
ATOM 5419 C CA . ALA A 1 643 ? -38.432 2.916 86.657 1.00 85.94 643 ALA A CA 1
ATOM 5420 C C . ALA A 1 643 ? -36.936 2.769 86.339 1.00 85.94 643 ALA A C 1
ATOM 5422 O O . ALA A 1 643 ? -36.568 2.685 85.168 1.00 85.94 643 ALA A O 1
ATOM 5423 N N . GLN A 1 644 ? -36.081 2.677 87.363 1.00 86.75 644 GLN A N 1
ATOM 5424 C CA . GLN A 1 644 ? -34.649 2.407 87.214 1.00 86.75 644 GLN A CA 1
ATOM 5425 C C . GLN A 1 644 ? -34.409 1.067 86.520 1.00 86.75 644 GLN A C 1
ATOM 5427 O O . GLN A 1 644 ? -33.656 1.021 85.552 1.00 86.75 644 GLN A O 1
ATOM 5432 N N . ASN A 1 645 ? -35.112 0.011 86.938 1.00 86.75 645 ASN A N 1
ATOM 5433 C CA . ASN A 1 645 ? -35.008 -1.311 86.320 1.00 86.75 645 ASN A CA 1
ATOM 5434 C C . ASN A 1 645 ? -35.431 -1.307 84.839 1.00 86.75 645 ASN A C 1
ATOM 5436 O O . ASN A 1 645 ? -34.782 -1.939 84.008 1.00 86.75 645 ASN A O 1
ATOM 5440 N N . ILE A 1 646 ? -36.498 -0.580 84.483 1.00 86.69 646 ILE A N 1
ATOM 5441 C CA . ILE A 1 646 ? -36.952 -0.464 83.086 1.00 86.69 646 ILE A CA 1
ATOM 5442 C C . ILE A 1 646 ? -35.951 0.335 82.242 1.00 86.69 646 ILE A C 1
ATOM 5444 O O . ILE A 1 646 ? -35.621 -0.074 81.131 1.00 86.69 646 ILE A O 1
ATOM 5448 N N . ILE A 1 647 ? -35.448 1.463 82.748 1.00 84.94 647 ILE A N 1
ATOM 5449 C CA . ILE A 1 647 ? -34.491 2.290 82.002 1.00 84.94 647 ILE A CA 1
ATOM 5450 C C . ILE A 1 647 ? -33.158 1.559 81.836 1.00 84.94 647 ILE A C 1
ATOM 5452 O O . ILE A 1 647 ? -32.590 1.604 80.750 1.00 84.94 647 ILE A O 1
ATOM 5456 N N . GLN A 1 648 ? -32.695 0.842 82.861 1.00 84.50 648 GLN A N 1
ATOM 5457 C CA . GLN A 1 648 ? -31.484 0.025 82.782 1.00 84.50 648 GLN A CA 1
ATOM 5458 C C . GLN A 1 648 ? -31.631 -1.127 81.778 1.00 84.50 648 GLN A C 1
ATOM 5460 O O . GLN A 1 648 ? -30.676 -1.472 81.087 1.00 84.50 648 GLN A O 1
ATOM 5465 N N . LEU A 1 649 ? -32.827 -1.713 81.658 1.00 85.25 649 LEU A N 1
ATOM 5466 C CA . LEU A 1 649 ? -33.111 -2.706 80.621 1.00 85.25 649 LEU A CA 1
ATOM 5467 C C . LEU A 1 649 ? -33.026 -2.101 79.209 1.00 85.25 649 LEU A C 1
ATOM 5469 O O . LEU A 1 649 ? -32.569 -2.780 78.295 1.00 85.25 649 LEU A O 1
ATOM 5473 N N . LEU A 1 650 ? -33.473 -0.853 79.026 1.00 84.06 650 LEU A N 1
ATOM 5474 C CA . LEU A 1 650 ? -33.535 -0.168 77.727 1.00 84.06 650 LEU A CA 1
ATOM 5475 C C . LEU A 1 650 ? -32.251 0.593 77.351 1.00 84.06 650 LEU A C 1
ATOM 5477 O O . LEU A 1 650 ? -32.098 0.972 76.189 1.00 84.06 650 LEU A O 1
ATOM 5481 N N . SER A 1 651 ? -31.349 0.852 78.302 1.00 78.62 651 SER A N 1
ATOM 5482 C CA . SER A 1 651 ? -30.128 1.633 78.072 1.00 78.62 651 SER A CA 1
ATOM 5483 C C . SER A 1 651 ? -29.067 0.865 77.297 1.00 78.62 651 SER A C 1
ATOM 5485 O O . SER A 1 651 ? -28.347 1.468 76.501 1.00 78.62 651 SER A O 1
ATOM 5487 N N . GLU A 1 652 ? -28.992 -0.449 77.493 1.00 77.06 652 GLU A N 1
ATOM 5488 C CA . GLU A 1 652 ? -27.986 -1.322 76.893 1.00 77.06 652 GLU A CA 1
ATOM 5489 C C . GLU A 1 652 ? -28.627 -2.613 76.391 1.00 77.06 652 GLU A C 1
ATOM 5491 O O . GLU A 1 652 ? -29.419 -3.259 77.082 1.00 77.06 652 GLU A O 1
ATOM 5496 N N . THR A 1 653 ? -28.266 -3.012 75.174 1.00 76.00 653 THR A N 1
ATOM 5497 C CA . THR A 1 653 ? -28.715 -4.287 74.613 1.00 76.00 653 THR A CA 1
ATOM 5498 C C . THR A 1 653 ? -28.031 -5.462 75.307 1.00 76.00 653 THR A C 1
ATOM 5500 O O . THR A 1 653 ? -26.800 -5.523 75.317 1.00 76.00 653 THR A O 1
ATOM 5503 N N . LYS A 1 654 ? -28.802 -6.445 75.784 1.00 76.44 654 LYS A N 1
ATOM 5504 C CA . LYS A 1 654 ? -28.272 -7.704 76.336 1.00 76.44 654 LYS A CA 1
ATOM 5505 C C . LYS A 1 654 ? -28.780 -8.896 75.537 1.00 76.44 654 LYS A C 1
ATOM 5507 O O . LYS A 1 654 ? -29.824 -9.454 75.851 1.00 76.44 654 LYS A O 1
ATOM 5512 N N . PHE A 1 655 ? -28.053 -9.251 74.483 1.00 74.44 655 PHE A N 1
ATOM 5513 C CA . PHE A 1 655 ? -28.392 -10.387 73.627 1.00 74.44 655 PHE A CA 1
ATOM 5514 C C . PHE A 1 655 ? -27.716 -11.666 74.124 1.00 74.44 655 PHE A C 1
ATOM 5516 O O . PHE A 1 655 ? -26.526 -11.647 74.437 1.00 74.44 655 PHE A O 1
ATOM 5523 N N . SER A 1 656 ? -28.443 -12.785 74.140 1.00 75.00 656 SER A N 1
ATOM 5524 C CA . SER A 1 656 ? -27.823 -14.104 74.282 1.00 75.00 656 SER A CA 1
ATOM 5525 C C . SER A 1 656 ? -26.949 -14.428 73.062 1.00 75.00 656 SER A C 1
ATOM 5527 O O . SER A 1 656 ? -27.415 -14.371 71.920 1.00 75.00 656 SER A O 1
ATOM 5529 N N . GLU A 1 657 ? -25.685 -14.794 73.299 1.00 70.94 657 GLU A N 1
ATOM 5530 C CA . GLU A 1 657 ? -24.715 -15.149 72.253 1.00 70.94 657 GLU A CA 1
ATOM 5531 C C . GLU A 1 657 ? -25.214 -16.303 71.372 1.00 70.94 657 GLU A C 1
ATOM 5533 O O . GLU A 1 657 ? -25.119 -16.231 70.143 1.00 70.94 657 GLU A O 1
ATOM 5538 N N . ASP A 1 658 ? -25.822 -17.323 71.982 1.00 74.00 658 ASP A N 1
ATOM 5539 C CA . ASP A 1 658 ? -26.357 -18.482 71.267 1.00 74.00 658 ASP A CA 1
ATOM 5540 C C . ASP A 1 658 ? -27.506 -18.091 70.334 1.00 74.00 658 ASP A C 1
ATOM 5542 O O . ASP A 1 658 ? -27.560 -18.549 69.194 1.00 74.00 658 ASP A O 1
ATOM 5546 N N . LYS A 1 659 ? -28.405 -17.200 70.774 1.00 74.25 659 LYS A N 1
ATOM 5547 C CA . LYS A 1 659 ? -29.527 -16.732 69.944 1.00 74.25 659 LYS A CA 1
ATOM 5548 C C . LYS A 1 659 ? -29.059 -15.796 68.836 1.00 74.25 659 LYS A C 1
ATOM 5550 O O . LYS A 1 659 ? -29.548 -15.892 67.710 1.00 74.25 659 LYS A O 1
ATOM 5555 N N . PHE A 1 660 ? -28.085 -14.939 69.122 1.00 71.94 660 PHE A N 1
ATOM 5556 C CA . PHE A 1 660 ? -27.538 -13.986 68.162 1.00 71.94 660 PHE A CA 1
ATOM 5557 C C . PHE A 1 660 ? -26.823 -14.670 66.989 1.00 71.94 660 PHE A C 1
ATOM 5559 O O . PHE A 1 660 ? -27.076 -14.335 65.829 1.00 71.94 660 PHE A O 1
ATOM 5566 N N . LYS A 1 661 ? -26.002 -15.690 67.276 1.00 74.88 661 LYS A N 1
ATOM 5567 C CA . LYS A 1 661 ? -25.305 -16.485 66.248 1.00 74.88 661 LYS A CA 1
ATOM 5568 C C . LYS A 1 661 ? -26.259 -17.130 65.248 1.00 74.88 661 LYS A C 1
ATOM 5570 O O . LYS A 1 661 ? -25.885 -17.342 64.100 1.00 74.88 661 LYS A O 1
ATOM 5575 N N . THR A 1 662 ? -27.512 -17.374 65.637 1.00 73.44 662 THR A N 1
ATOM 5576 C CA . THR A 1 662 ? -28.508 -17.919 64.708 1.00 73.44 662 THR A CA 1
ATOM 5577 C C . THR A 1 662 ? -28.941 -16.954 63.599 1.00 73.44 662 THR A C 1
ATOM 5579 O O . THR A 1 662 ? -29.555 -17.404 62.634 1.00 73.44 662 THR A O 1
ATOM 5582 N N . ILE A 1 663 ? -28.626 -15.658 63.703 1.00 72.94 663 ILE A N 1
ATOM 5583 C CA . ILE A 1 663 ? -28.892 -14.660 62.658 1.00 72.94 663 ILE A CA 1
ATOM 5584 C C . ILE A 1 663 ? -27.663 -14.506 61.762 1.00 72.94 663 ILE A C 1
ATOM 5586 O O . ILE A 1 663 ? -27.771 -14.644 60.542 1.00 72.94 663 ILE A O 1
ATOM 5590 N N . ASN A 1 664 ? -26.490 -14.255 62.349 1.00 70.19 664 ASN A N 1
ATOM 5591 C CA . ASN A 1 664 ? -25.242 -14.125 61.604 1.00 70.19 664 ASN A CA 1
ATOM 5592 C C . ASN A 1 664 ? -24.027 -14.509 62.464 1.00 70.19 664 ASN A C 1
ATOM 5594 O O . ASN A 1 664 ? -23.753 -13.867 63.475 1.00 70.19 664 ASN A O 1
ATOM 5598 N N . GLU A 1 665 ? -23.285 -15.529 62.032 1.00 68.38 665 GLU A N 1
ATOM 5599 C CA . GLU A 1 665 ? -22.078 -16.025 62.709 1.00 68.38 665 GLU A CA 1
ATOM 5600 C C . GLU A 1 665 ? -20.873 -15.080 62.548 1.00 68.38 665 GLU A C 1
ATOM 5602 O O . GLU A 1 665 ? -19.967 -15.083 63.379 1.00 68.38 665 GLU A O 1
ATOM 5607 N N . ASP A 1 666 ? -20.876 -14.246 61.501 1.00 63.00 666 ASP A N 1
ATOM 5608 C CA . ASP A 1 666 ? -19.767 -13.354 61.150 1.00 63.00 666 ASP A CA 1
ATOM 5609 C C . ASP A 1 666 ? -19.847 -11.978 61.830 1.00 63.00 666 ASP A C 1
ATOM 5611 O O . ASP A 1 666 ? -18.870 -11.219 61.827 1.00 63.00 666 ASP A O 1
ATOM 5615 N N . ILE A 1 667 ? -21.002 -11.619 62.401 1.00 62.31 667 ILE A N 1
ATOM 5616 C CA . ILE A 1 667 ? -21.137 -10.369 63.149 1.00 62.31 667 ILE A CA 1
ATOM 5617 C C . ILE A 1 667 ? -20.476 -10.583 64.507 1.00 62.31 667 ILE A C 1
ATOM 5619 O O . ILE A 1 667 ? -20.986 -11.315 65.355 1.00 62.31 667 ILE A O 1
ATOM 5623 N N . LYS A 1 668 ? -19.335 -9.920 64.734 1.00 56.97 668 LYS A N 1
ATOM 5624 C CA . LYS A 1 668 ? -18.751 -9.841 66.076 1.00 56.97 668 LYS A CA 1
ATOM 5625 C C . LYS A 1 668 ? -19.810 -9.277 67.012 1.00 56.97 668 LYS A C 1
ATOM 5627 O O . LYS A 1 668 ? -20.286 -8.166 66.788 1.00 56.97 668 LYS A O 1
ATOM 5632 N N . ILE A 1 669 ? -20.140 -10.029 68.059 1.00 54.28 669 ILE A N 1
ATOM 5633 C CA . ILE A 1 669 ? -20.927 -9.518 69.174 1.00 54.28 669 ILE A CA 1
ATOM 5634 C C . ILE A 1 669 ? -20.120 -8.364 69.762 1.00 54.28 669 ILE A C 1
ATOM 5636 O O . ILE A 1 669 ? -19.140 -8.560 70.479 1.00 54.28 669 ILE A O 1
ATOM 5640 N N . VAL A 1 670 ? -20.485 -7.141 69.395 1.00 50.50 670 VAL A N 1
ATOM 5641 C CA . VAL A 1 670 ? -20.065 -5.970 70.145 1.00 50.50 670 VAL A CA 1
ATOM 5642 C C . VAL A 1 670 ? -21.000 -5.959 71.338 1.00 50.50 670 VAL A C 1
ATOM 5644 O O . VAL A 1 670 ? -22.158 -5.563 71.217 1.00 50.50 670 VAL A O 1
ATOM 5647 N N . ASN A 1 671 ? -20.532 -6.530 72.448 1.00 50.47 671 ASN A N 1
ATOM 5648 C CA . ASN A 1 671 ? -21.256 -6.493 73.709 1.00 50.47 671 ASN A CA 1
ATOM 5649 C C . ASN A 1 671 ? -21.700 -5.047 73.980 1.00 50.47 671 ASN A C 1
ATOM 5651 O O . ASN A 1 671 ? -20.891 -4.126 73.879 1.00 50.47 671 ASN A O 1
ATOM 5655 N N . GLU A 1 672 ? -22.992 -4.895 74.282 1.00 57.66 672 GLU A N 1
ATOM 5656 C CA . GLU A 1 672 ? -23.633 -3.671 74.772 1.00 57.66 672 GLU A CA 1
ATOM 5657 C C . GLU A 1 672 ? -23.610 -2.494 73.775 1.00 57.66 672 GLU A C 1
ATOM 5659 O O . GLU A 1 672 ? -22.886 -1.509 73.926 1.00 57.66 672 GLU A O 1
ATOM 5664 N N . TYR A 1 673 ? -24.489 -2.531 72.759 1.00 67.44 673 TYR A N 1
ATOM 5665 C CA . TYR A 1 673 ? -24.863 -1.291 72.080 1.00 67.44 673 TYR A CA 1
ATOM 5666 C C . TYR A 1 673 ? -25.567 -0.399 73.097 1.00 67.44 673 TYR A C 1
ATOM 5668 O O . TYR A 1 673 ? -26.724 -0.629 73.454 1.00 67.44 673 TYR A O 1
ATOM 5676 N N . LYS A 1 674 ? -24.869 0.644 73.538 1.00 72.44 674 LYS A N 1
ATOM 5677 C CA . LYS A 1 674 ? -25.469 1.706 74.331 1.00 72.44 674 LYS A CA 1
ATOM 5678 C C . LYS A 1 674 ? -26.520 2.419 73.478 1.00 72.44 674 LYS A C 1
ATOM 5680 O O . LYS A 1 674 ? -26.222 2.987 72.421 1.00 72.44 674 LYS A O 1
ATOM 5685 N N . ILE A 1 675 ? -27.775 2.307 73.894 1.00 76.06 675 ILE A N 1
ATOM 5686 C CA . ILE A 1 675 ? -28.924 2.937 73.240 1.00 76.06 675 ILE A CA 1
ATOM 5687 C C . ILE A 1 675 ? -29.192 4.303 73.871 1.00 76.06 675 ILE A C 1
ATOM 5689 O O . ILE A 1 675 ? -29.492 5.261 73.155 1.00 76.06 675 ILE A O 1
ATOM 5693 N N . LEU A 1 676 ? -29.065 4.398 75.198 1.00 77.31 676 LEU A N 1
ATOM 5694 C CA . LEU A 1 676 ? -29.235 5.631 75.962 1.00 77.31 676 LEU A CA 1
ATOM 5695 C C . LEU A 1 676 ? -27.918 6.016 76.632 1.00 77.31 676 LEU A C 1
ATOM 5697 O O . LEU A 1 676 ? -27.324 5.217 77.347 1.00 77.31 676 LEU A O 1
ATOM 5701 N N . GLU A 1 677 ? -27.493 7.263 76.443 1.00 80.56 677 GLU A N 1
ATOM 5702 C CA . GLU A 1 677 ? -26.346 7.809 77.169 1.00 80.56 677 GLU A CA 1
ATOM 5703 C C . GLU A 1 677 ? -26.662 8.025 78.653 1.00 80.56 677 GLU A C 1
ATOM 5705 O O . GLU A 1 677 ? -27.799 8.347 79.011 1.00 80.56 677 GLU A O 1
ATOM 5710 N N . ASP A 1 678 ? -25.644 7.917 79.510 1.00 80.75 678 ASP A N 1
ATOM 5711 C CA . ASP A 1 678 ? -25.805 7.978 80.973 1.00 80.75 678 ASP A CA 1
ATOM 5712 C C . ASP A 1 678 ? -26.419 9.307 81.428 1.00 80.75 678 ASP A C 1
ATOM 5714 O O . ASP A 1 678 ? -27.248 9.343 82.338 1.00 80.75 678 ASP A O 1
ATOM 5718 N N . ASP A 1 679 ? -26.075 10.403 80.749 1.00 81.12 679 ASP A N 1
ATOM 5719 C CA . ASP A 1 679 ? -26.645 11.726 81.013 1.00 81.12 679 ASP A CA 1
ATOM 5720 C C . ASP A 1 679 ? -28.143 11.779 80.688 1.00 81.12 679 ASP A C 1
ATOM 5722 O O . ASP A 1 679 ? -28.925 12.401 81.411 1.00 81.12 679 ASP A O 1
ATOM 5726 N N . LYS A 1 680 ? -28.571 11.079 79.629 1.00 81.00 680 LYS A N 1
ATOM 5727 C CA . LYS A 1 680 ? -29.984 10.984 79.251 1.00 81.00 680 LYS A CA 1
ATOM 5728 C C . LYS A 1 680 ? -30.752 10.098 80.232 1.00 81.00 680 LYS A C 1
ATOM 5730 O O . LYS A 1 680 ? -31.855 10.465 80.627 1.00 81.00 680 LYS A O 1
ATOM 5735 N N . VAL A 1 681 ? -30.160 8.985 80.670 1.00 82.50 681 VAL A N 1
ATOM 5736 C CA . VAL A 1 681 ? -30.717 8.112 81.718 1.00 82.50 681 VAL A CA 1
ATOM 5737 C C . VAL A 1 681 ? -30.953 8.894 83.013 1.00 82.50 681 VAL A C 1
ATOM 5739 O O . VAL A 1 681 ? -32.054 8.847 83.564 1.00 82.50 681 VAL A O 1
ATOM 5742 N N . ARG A 1 682 ? -29.952 9.661 83.470 1.00 83.25 682 ARG A N 1
ATOM 5743 C CA . ARG A 1 682 ? -30.068 10.514 84.666 1.00 83.25 682 ARG A CA 1
ATOM 5744 C C . ARG A 1 682 ? -31.186 11.536 84.520 1.00 83.25 682 ARG A C 1
ATOM 5746 O O . ARG A 1 682 ? -32.045 11.619 85.391 1.00 83.25 682 ARG A O 1
ATOM 5753 N N . ARG A 1 683 ? -31.220 12.248 83.390 1.00 83.94 683 ARG A N 1
ATOM 5754 C CA . ARG A 1 683 ? -32.244 13.261 83.119 1.00 83.94 683 ARG A CA 1
ATOM 5755 C C . ARG A 1 683 ? -33.662 12.689 83.171 1.00 83.94 683 ARG A C 1
ATOM 5757 O O . ARG A 1 683 ? -34.510 13.271 83.835 1.00 83.94 683 ARG A O 1
ATOM 5764 N N . ILE A 1 684 ? -33.908 11.549 82.519 1.00 84.31 684 ILE A N 1
ATOM 5765 C CA . ILE A 1 684 ? -35.229 10.897 82.522 1.00 84.31 684 ILE A CA 1
ATOM 5766 C C . ILE A 1 684 ? -35.637 10.517 83.952 1.00 84.31 684 ILE A C 1
ATOM 5768 O O . ILE A 1 684 ? -36.773 10.757 84.355 1.00 84.31 684 ILE A O 1
ATOM 5772 N N . LEU A 1 685 ? -34.717 9.949 84.739 1.00 84.12 685 LEU A N 1
ATOM 5773 C CA . LEU A 1 685 ? -34.994 9.560 86.124 1.00 84.12 685 LEU A CA 1
ATOM 5774 C C . LEU A 1 685 ? -35.273 10.761 87.033 1.00 84.12 685 LEU A C 1
ATOM 5776 O O . LEU A 1 685 ? -36.161 10.680 87.882 1.00 84.12 685 LEU A O 1
ATOM 5780 N N . ASP A 1 686 ? -34.534 11.856 86.876 1.00 86.00 686 ASP A N 1
ATOM 5781 C CA . ASP A 1 686 ? -34.714 13.062 87.685 1.00 86.00 686 ASP A CA 1
ATOM 5782 C C . ASP A 1 686 ? -36.028 13.781 87.347 1.00 86.00 686 ASP A C 1
ATOM 5784 O O . ASP A 1 686 ? -36.777 14.154 88.256 1.00 86.00 686 ASP A O 1
ATOM 5788 N N . GLU A 1 687 ? -36.366 13.900 86.057 1.00 84.06 687 GLU A N 1
ATOM 5789 C CA . GLU A 1 687 ? -37.653 14.457 85.624 1.00 84.06 687 GLU A CA 1
ATOM 5790 C C . GLU A 1 687 ? -38.828 13.562 86.077 1.00 84.06 687 GLU A C 1
ATOM 5792 O O . GLU A 1 687 ? -39.811 14.067 86.634 1.00 84.06 687 GLU A O 1
ATOM 5797 N N . TYR A 1 688 ? -38.691 12.232 85.982 1.00 88.44 688 TYR A N 1
ATOM 5798 C CA . TYR A 1 688 ? -39.680 11.276 86.488 1.00 88.44 688 TYR A CA 1
ATOM 5799 C C . TYR A 1 688 ? -39.904 11.425 88.001 1.00 88.44 688 TYR A C 1
ATOM 5801 O O . TYR A 1 688 ? -41.046 11.617 88.424 1.00 88.44 688 TYR A O 1
ATOM 5809 N N . LYS A 1 689 ? -38.835 11.426 88.818 1.00 86.56 689 LYS A N 1
ATOM 5810 C CA . LYS A 1 689 ? -38.898 11.633 90.284 1.00 86.56 689 LYS A CA 1
ATOM 5811 C C . LYS A 1 689 ? -39.627 12.923 90.658 1.00 86.56 689 LYS A C 1
ATOM 5813 O O . LYS A 1 689 ? -40.396 12.956 91.624 1.00 86.56 689 LYS A O 1
ATOM 5818 N N . TYR A 1 690 ? -39.385 13.991 89.903 1.00 85.25 690 TYR A N 1
ATOM 5819 C CA . TYR A 1 690 ? -40.044 15.271 90.120 1.00 85.25 690 TYR A CA 1
ATOM 5820 C C . TYR A 1 690 ? -41.546 15.201 89.794 1.00 85.25 690 TYR A C 1
ATOM 5822 O O . TYR A 1 690 ? -42.381 15.633 90.594 1.00 85.25 690 TYR A O 1
ATOM 5830 N N . LYS A 1 691 ? -41.914 14.614 88.648 1.00 86.81 691 LYS A N 1
ATOM 5831 C CA . LYS A 1 691 ? -43.302 14.585 88.158 1.00 86.81 691 LYS A CA 1
ATOM 5832 C C . LYS A 1 691 ? -44.210 13.630 88.944 1.00 86.81 691 LYS A C 1
ATOM 5834 O O . LYS A 1 691 ? -45.342 14.013 89.252 1.00 86.81 691 LYS A O 1
ATOM 5839 N N . ILE A 1 692 ? -43.736 12.442 89.336 1.00 88.81 692 ILE A N 1
ATOM 5840 C CA . ILE A 1 692 ? -44.562 11.459 90.070 1.00 88.81 692 ILE A CA 1
ATOM 5841 C C . ILE A 1 692 ? -45.057 11.981 91.421 1.00 88.81 692 ILE A C 1
ATOM 5843 O O . ILE A 1 692 ? -46.182 11.680 91.820 1.00 88.81 692 ILE A O 1
ATOM 5847 N N . ASN A 1 693 ? -44.267 12.826 92.094 1.00 84.31 693 ASN A N 1
ATOM 5848 C CA . ASN A 1 693 ? -44.656 13.442 93.362 1.00 84.31 693 ASN A CA 1
ATOM 5849 C C . ASN A 1 693 ? -45.929 14.280 93.206 1.00 84.31 693 ASN A C 1
ATOM 5851 O O . ASN A 1 693 ? -46.884 14.115 93.965 1.00 84.31 693 ASN A O 1
ATOM 5855 N N . ASN A 1 694 ? -45.965 15.130 92.178 1.00 84.81 694 ASN A N 1
ATOM 5856 C CA . ASN A 1 694 ? -47.105 15.996 91.890 1.00 84.81 694 ASN A CA 1
ATOM 5857 C C . ASN A 1 694 ? -48.335 15.184 91.437 1.00 84.81 694 ASN A C 1
ATOM 5859 O O . ASN A 1 694 ? -49.460 15.462 91.856 1.00 84.81 694 ASN A O 1
ATOM 5863 N N . ILE A 1 695 ? -48.127 14.143 90.620 1.00 85.50 695 ILE A N 1
ATOM 5864 C CA . ILE A 1 695 ? -49.194 13.228 90.176 1.00 85.50 695 ILE A CA 1
ATOM 5865 C C . ILE A 1 695 ? -49.830 12.515 91.375 1.00 85.50 695 ILE A C 1
ATOM 5867 O O . ILE A 1 695 ? -51.055 12.528 91.529 1.00 85.50 695 ILE A O 1
ATOM 5871 N N . TYR A 1 696 ? -49.011 11.945 92.260 1.00 83.56 696 TYR A N 1
ATOM 5872 C CA . TYR A 1 696 ? -49.497 11.239 93.440 1.00 83.56 696 TYR A CA 1
ATOM 5873 C C . TYR A 1 696 ? -50.185 12.172 94.435 1.00 83.56 696 TYR A C 1
ATOM 5875 O O . TYR A 1 696 ? -51.223 11.809 94.980 1.00 83.56 696 TYR A O 1
ATOM 5883 N N . ASP A 1 697 ? -49.672 13.387 94.649 1.00 82.62 697 ASP A N 1
ATOM 5884 C CA . ASP A 1 697 ? -50.313 14.361 95.539 1.00 82.62 697 ASP A CA 1
ATOM 5885 C C . ASP A 1 697 ? -51.700 14.762 95.029 1.00 82.62 697 ASP A C 1
ATOM 5887 O O . ASP A 1 697 ? -52.663 14.786 95.802 1.00 82.62 697 ASP A O 1
ATOM 5891 N N . LYS A 1 698 ? -51.845 14.984 93.716 1.00 82.88 698 LYS A N 1
ATOM 5892 C CA . LYS A 1 698 ? -53.152 15.224 93.085 1.00 82.88 698 LYS A CA 1
ATOM 5893 C C . LYS A 1 698 ? -54.090 14.026 93.234 1.00 82.88 698 LYS A C 1
ATOM 5895 O O . LYS A 1 698 ? -55.263 14.212 93.567 1.00 82.88 698 LYS A O 1
ATOM 5900 N N . PHE A 1 699 ? -53.598 12.806 93.013 1.00 82.25 699 PHE A N 1
ATOM 5901 C CA . PHE A 1 699 ? -54.375 11.579 93.205 1.00 82.25 699 PHE A CA 1
ATOM 5902 C C . PHE A 1 699 ? -54.817 11.412 94.665 1.00 82.25 699 PHE A C 1
ATOM 5904 O O . PHE A 1 699 ? -56.008 11.252 94.928 1.00 82.25 699 PHE A O 1
ATOM 5911 N N . SER A 1 700 ? -53.889 11.538 95.614 1.00 76.06 700 SER A N 1
ATOM 5912 C CA . SER A 1 700 ? -54.129 11.452 97.056 1.00 76.06 700 SER A CA 1
ATOM 5913 C C . SER A 1 700 ? -55.169 12.475 97.506 1.00 76.06 700 SER A C 1
ATOM 5915 O O . SER A 1 700 ? -56.149 12.102 98.144 1.00 76.06 700 SER A O 1
ATOM 5917 N N . GLN A 1 701 ? -55.054 13.742 97.090 1.00 77.94 701 GLN A N 1
ATOM 5918 C CA . GLN A 1 701 ? -56.070 14.763 97.372 1.00 77.94 701 GLN A CA 1
ATOM 5919 C C . GLN A 1 701 ? -57.442 14.412 96.783 1.00 77.94 701 GLN A C 1
ATOM 5921 O O . GLN A 1 701 ? -58.463 14.614 97.442 1.00 77.94 701 GLN A O 1
ATOM 5926 N N . LYS A 1 702 ? -57.489 13.881 95.555 1.00 77.44 702 LYS A N 1
ATOM 5927 C CA . LYS A 1 702 ? -58.738 13.490 94.885 1.00 77.44 702 LYS A CA 1
ATOM 5928 C C . LYS A 1 702 ? -59.415 12.309 95.584 1.00 77.44 702 LYS A C 1
ATOM 5930 O O . LYS A 1 702 ? -60.629 12.349 95.797 1.00 77.44 702 LYS A O 1
ATOM 5935 N N . VAL A 1 703 ? -58.652 11.292 95.988 1.00 71.38 703 VAL A N 1
ATOM 5936 C CA . VAL A 1 703 ? -59.167 10.144 96.750 1.00 71.38 703 VAL A CA 1
ATOM 5937 C C . VAL A 1 703 ? -59.587 10.576 98.153 1.00 71.38 703 VAL A C 1
ATOM 5939 O O . VAL A 1 703 ? -60.696 10.252 98.560 1.00 71.38 703 VAL A O 1
ATOM 5942 N N . LYS A 1 704 ? -58.784 11.390 98.850 1.00 70.00 704 LYS A N 1
ATOM 5943 C CA . LYS A 1 704 ? -59.120 11.966 100.163 1.00 70.00 704 LYS A CA 1
ATOM 5944 C C . LYS A 1 704 ? -60.414 12.784 100.132 1.00 70.00 704 LYS A C 1
ATOM 5946 O O . LYS A 1 704 ? -61.283 12.556 100.965 1.00 70.00 704 LYS A O 1
ATOM 5951 N N . LYS A 1 705 ? -60.596 13.675 99.147 1.00 71.31 705 LYS A N 1
ATOM 5952 C CA . LYS A 1 705 ? -61.859 14.415 98.945 1.00 71.31 705 LYS A CA 1
ATOM 5953 C C . LYS A 1 705 ? -63.040 13.480 98.691 1.00 71.31 705 LYS A C 1
ATOM 5955 O O . LYS A 1 705 ? -64.120 13.710 99.214 1.00 71.31 705 LYS A O 1
ATOM 5960 N N . SER A 1 706 ? -62.842 12.426 97.907 1.00 66.25 706 SER A N 1
ATOM 5961 C CA . SER A 1 706 ? -63.917 11.487 97.574 1.00 66.25 706 SER A CA 1
ATOM 5962 C C . SER A 1 706 ? -64.288 10.573 98.748 1.00 66.25 706 SER A C 1
ATOM 5964 O O . SER A 1 706 ? -65.468 10.326 98.969 1.00 66.25 706 SER A O 1
ATOM 5966 N N . LEU A 1 707 ? -63.304 10.124 99.538 1.00 65.81 707 LEU A N 1
ATOM 5967 C CA . LEU A 1 707 ? -63.512 9.419 100.807 1.00 65.81 707 LEU A CA 1
ATOM 5968 C C . LEU A 1 707 ? -64.187 10.328 101.836 1.00 65.81 707 LEU A C 1
ATOM 5970 O O . LEU A 1 707 ? -65.087 9.875 102.527 1.00 65.81 707 LEU A O 1
ATOM 5974 N N . PHE A 1 708 ? -63.812 11.610 101.899 1.00 63.09 708 PHE A N 1
ATOM 5975 C CA . PHE A 1 708 ? -64.461 12.610 102.749 1.00 63.09 708 PHE A CA 1
ATOM 5976 C C . PHE A 1 708 ? -65.925 12.831 102.356 1.00 63.09 708 PHE A C 1
ATOM 5978 O O . PHE A 1 708 ? -66.790 12.816 103.220 1.00 63.09 708 PHE A O 1
ATOM 5985 N N . ILE A 1 709 ? -66.227 12.976 101.060 1.00 61.88 709 ILE A N 1
ATOM 5986 C CA . ILE A 1 709 ? -67.607 13.084 100.555 1.00 61.88 709 ILE A CA 1
ATOM 5987 C C . ILE A 1 709 ? -68.388 11.792 100.832 1.00 61.88 709 ILE A C 1
ATOM 5989 O O . ILE A 1 709 ? -69.539 11.860 101.250 1.00 61.88 709 ILE A O 1
ATOM 5993 N N . GLY A 1 710 ? -67.769 10.621 100.653 1.00 58.09 710 GLY A N 1
ATOM 5994 C CA . GLY A 1 710 ? -68.370 9.327 100.982 1.00 58.09 710 GLY A CA 1
ATOM 5995 C C . GLY A 1 710 ? -68.655 9.166 102.478 1.00 58.09 710 GLY A C 1
ATOM 5996 O O . GLY A 1 710 ? -69.750 8.758 102.848 1.00 58.09 710 GLY A O 1
ATOM 5997 N N . ALA A 1 711 ? -67.716 9.552 103.346 1.00 56.34 711 ALA A N 1
ATOM 5998 C CA . ALA A 1 711 ? -67.871 9.529 104.799 1.00 56.34 711 ALA A CA 1
ATOM 5999 C C . ALA A 1 711 ? -68.894 10.567 105.286 1.00 56.34 711 ALA A C 1
ATOM 6001 O O . ALA A 1 711 ? -69.723 10.242 106.128 1.00 56.34 711 ALA A O 1
ATOM 6002 N N . ALA A 1 712 ? -68.903 11.778 104.722 1.00 54.53 712 ALA A N 1
ATOM 6003 C CA . ALA A 1 712 ? -69.913 12.804 104.988 1.00 54.53 712 ALA A CA 1
ATOM 6004 C C . ALA A 1 712 ? -71.303 12.387 104.481 1.00 54.53 712 ALA A C 1
ATOM 6006 O O . ALA A 1 712 ? -72.302 12.682 105.127 1.00 54.53 712 ALA A O 1
ATOM 6007 N N . GLY A 1 713 ? -71.373 11.651 103.368 1.00 52.41 713 GLY A N 1
ATOM 6008 C CA . GLY A 1 713 ? -72.595 11.025 102.871 1.00 52.41 713 GLY A CA 1
ATOM 6009 C C . GLY A 1 713 ? -73.101 9.927 103.806 1.00 52.41 713 GLY A C 1
ATOM 6010 O O . GLY A 1 713 ? -74.272 9.930 104.155 1.00 52.41 713 GLY A O 1
ATOM 6011 N N . ILE A 1 714 ? -72.226 9.035 104.285 1.00 51.56 714 ILE A N 1
ATOM 6012 C CA . ILE A 1 714 ? -72.576 7.977 105.251 1.00 51.56 714 ILE A CA 1
ATOM 6013 C C . ILE A 1 714 ? -72.979 8.572 106.612 1.00 51.56 714 ILE A C 1
ATOM 6015 O O . ILE A 1 714 ? -73.964 8.129 107.193 1.00 51.56 714 ILE A O 1
ATOM 6019 N N . LEU A 1 715 ? -72.283 9.605 107.100 1.00 50.94 715 LEU A N 1
ATOM 6020 C CA . LEU A 1 715 ? -72.630 10.328 108.332 1.00 50.94 715 LEU A CA 1
ATOM 6021 C C . LEU A 1 715 ? -73.911 11.164 108.179 1.00 50.94 715 LEU A C 1
ATOM 6023 O O . LEU A 1 715 ? -74.697 11.248 109.117 1.00 50.94 715 LEU A O 1
ATOM 6027 N N . GLY A 1 716 ? -74.161 11.735 106.998 1.00 50.34 716 GLY A N 1
ATOM 6028 C CA . GLY A 1 716 ? -75.420 12.404 106.662 1.00 50.34 716 GLY A CA 1
ATOM 6029 C C . GLY A 1 716 ? -76.595 11.428 106.549 1.00 50.34 716 GLY A C 1
ATOM 6030 O O . GLY A 1 716 ? -77.697 11.730 106.988 1.00 50.34 716 GLY A O 1
ATOM 6031 N N . ILE A 1 717 ? -76.365 10.217 106.036 1.00 48.47 717 ILE A N 1
ATOM 6032 C CA . ILE A 1 717 ? -77.360 9.137 106.055 1.00 48.47 717 ILE A CA 1
ATOM 6033 C C . ILE A 1 717 ? -77.579 8.646 107.494 1.00 48.47 717 ILE A C 1
ATOM 6035 O O . ILE A 1 717 ? -78.718 8.394 107.869 1.00 48.47 717 ILE A O 1
ATOM 6039 N N . ALA A 1 718 ? -76.537 8.580 108.330 1.00 47.56 718 ALA A N 1
ATOM 6040 C CA . ALA A 1 718 ? -76.661 8.232 109.746 1.00 47.56 718 ALA A CA 1
ATOM 6041 C C . ALA A 1 718 ? -77.408 9.306 110.567 1.00 47.56 718 ALA A C 1
ATOM 6043 O O . ALA A 1 718 ? -78.168 8.950 111.466 1.00 47.56 718 ALA A O 1
ATOM 6044 N N . SER A 1 719 ? -77.269 10.599 110.240 1.00 45.84 719 SER A N 1
ATOM 6045 C CA . SER A 1 719 ? -78.023 11.679 110.899 1.00 45.84 719 SER A CA 1
ATOM 6046 C C . SER A 1 719 ? -79.492 11.743 110.460 1.00 45.84 719 SER A C 1
ATOM 6048 O O . SER A 1 719 ? -80.352 12.087 111.268 1.00 45.84 719 SER A O 1
ATOM 6050 N N . VAL A 1 720 ? -79.809 11.334 109.225 1.00 45.97 720 VAL A N 1
ATOM 6051 C CA . VAL A 1 720 ? -81.193 11.190 108.733 1.00 45.97 720 VAL A CA 1
ATOM 6052 C C . VAL A 1 720 ? -81.839 9.883 109.227 1.00 45.97 720 VAL A C 1
ATOM 6054 O O . VAL A 1 720 ? -83.021 9.868 109.574 1.00 45.97 720 VAL A O 1
ATOM 6057 N N . ALA A 1 721 ? -81.068 8.799 109.365 1.00 43.47 721 ALA A N 1
ATOM 6058 C CA . ALA A 1 721 ? -81.526 7.515 109.910 1.00 43.47 721 ALA A CA 1
ATOM 6059 C C . ALA A 1 721 ? -81.783 7.535 111.430 1.00 43.47 721 ALA A C 1
ATOM 6061 O O . ALA A 1 721 ? -82.415 6.618 111.951 1.00 43.47 721 ALA A O 1
ATOM 6062 N N . GLY A 1 722 ? -81.404 8.605 112.140 1.00 45.09 722 GLY A N 1
ATOM 6063 C CA . GLY A 1 722 ? -81.773 8.840 113.543 1.00 45.09 722 GLY A CA 1
ATOM 6064 C C . GLY A 1 722 ? -83.286 8.936 113.813 1.00 45.09 722 GLY A C 1
ATOM 6065 O O . GLY A 1 722 ? -83.690 9.062 114.964 1.00 45.09 722 GLY A O 1
ATOM 6066 N N . THR A 1 723 ? -84.134 8.851 112.782 1.00 46.31 723 THR A N 1
ATOM 6067 C CA . THR A 1 723 ? -85.603 8.843 112.907 1.00 46.31 723 THR A CA 1
ATOM 6068 C C . THR A 1 723 ? -86.275 7.531 112.478 1.00 46.31 723 THR A C 1
ATOM 6070 O O . THR A 1 723 ? -87.490 7.407 112.615 1.00 46.31 723 THR A O 1
ATOM 6073 N N . ALA A 1 724 ? -85.522 6.511 112.044 1.00 40.88 724 ALA A N 1
ATOM 6074 C CA . ALA A 1 724 ? -86.073 5.192 111.725 1.00 40.88 724 ALA A CA 1
ATOM 6075 C C . ALA A 1 724 ? -85.139 4.080 112.228 1.00 40.88 724 ALA A C 1
ATOM 6077 O O . ALA A 1 724 ? -84.056 3.857 111.695 1.00 40.88 724 ALA A O 1
ATOM 6078 N N . GLY A 1 725 ? -85.560 3.388 113.289 1.00 47.00 725 GLY A N 1
ATOM 6079 C CA . GLY A 1 725 ? -84.779 2.341 113.940 1.00 47.00 725 GLY A CA 1
ATOM 6080 C C . GLY A 1 725 ? -84.459 1.164 113.017 1.00 47.00 72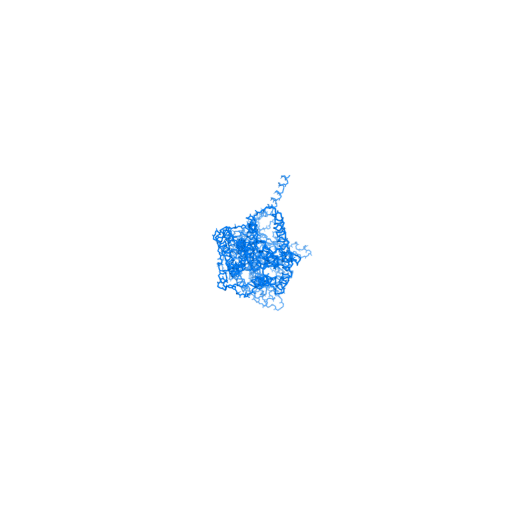5 GLY A C 1
ATOM 6081 O O . GLY A 1 725 ? -85.321 0.336 112.740 1.00 47.00 725 GLY A O 1
ATOM 6082 N N . THR A 1 726 ? -83.193 1.040 112.621 1.00 39.00 726 THR A N 1
ATOM 6083 C CA . THR A 1 726 ? -82.609 -0.209 112.112 1.00 39.00 726 THR A CA 1
ATOM 6084 C C . THR A 1 726 ? -81.209 -0.401 112.693 1.00 39.00 726 THR A C 1
ATOM 6086 O O . THR A 1 726 ? -80.273 0.336 112.387 1.00 39.00 726 THR A O 1
ATOM 6089 N N . ALA A 1 727 ? -81.080 -1.408 113.556 1.00 46.19 727 ALA A N 1
ATOM 6090 C CA . ALA A 1 727 ? -79.860 -1.815 114.239 1.00 46.19 727 ALA A CA 1
ATOM 6091 C C . ALA A 1 727 ? -78.927 -2.597 113.296 1.00 46.19 727 ALA A C 1
ATOM 6093 O O . ALA A 1 727 ? -78.910 -3.822 113.315 1.00 46.19 727 ALA A O 1
ATOM 6094 N N . ALA A 1 728 ? -78.172 -1.902 112.441 1.00 45.38 728 ALA A N 1
ATOM 6095 C CA . ALA A 1 728 ? -77.105 -2.513 111.635 1.00 45.38 728 ALA A CA 1
ATOM 6096 C C . ALA A 1 728 ? -76.088 -1.480 111.110 1.00 45.38 728 ALA A C 1
ATOM 6098 O O . ALA A 1 728 ? -75.750 -1.487 109.934 1.00 45.38 728 ALA A O 1
ATOM 6099 N N . LEU A 1 729 ? -75.618 -0.551 111.947 1.00 46.19 729 LEU A N 1
ATOM 6100 C CA . LEU A 1 729 ? -74.677 0.502 111.527 1.00 46.19 729 LEU A CA 1
ATOM 6101 C C . LEU A 1 729 ? -73.523 0.889 112.489 1.00 46.19 729 LEU A C 1
ATOM 6103 O O . LEU A 1 729 ? -72.791 1.804 112.122 1.00 46.19 729 LEU A O 1
ATOM 6107 N N . PRO A 1 730 ? -73.237 0.224 113.636 1.00 49.00 730 PRO A N 1
ATOM 6108 C CA . PRO A 1 730 ? -72.032 0.565 114.404 1.00 49.00 730 PRO A CA 1
ATOM 6109 C C . PRO A 1 730 ? -70.738 0.180 113.669 1.00 49.00 730 PRO A C 1
ATOM 6111 O O . PRO A 1 730 ? -69.862 1.013 113.480 1.00 49.00 730 PRO A O 1
ATOM 6114 N N . GLY A 1 731 ? -70.633 -1.056 113.159 1.00 47.66 731 GLY A N 1
ATOM 6115 C CA . GLY A 1 731 ? -69.369 -1.583 112.618 1.00 47.66 731 GLY A CA 1
ATOM 6116 C C . GLY A 1 731 ? -68.836 -0.853 111.376 1.00 47.66 731 GLY A C 1
ATOM 6117 O O . GLY A 1 731 ? -67.626 -0.692 111.228 1.00 47.66 731 GLY A O 1
ATOM 6118 N N . LEU A 1 732 ? -69.726 -0.364 110.506 1.00 43.66 732 LEU A N 1
ATOM 6119 C CA . LEU A 1 732 ? -69.359 0.396 109.302 1.00 43.66 732 LEU A CA 1
ATOM 6120 C C . LEU A 1 732 ? -68.965 1.844 109.627 1.00 43.66 732 LEU A C 1
ATOM 6122 O O . LEU A 1 732 ? -68.022 2.360 109.029 1.00 43.66 732 LEU A O 1
ATOM 6126 N N . ALA A 1 733 ? -69.625 2.475 110.604 1.00 48.50 733 ALA A N 1
ATOM 6127 C CA . ALA A 1 733 ? -69.266 3.808 111.083 1.00 48.50 733 ALA A CA 1
ATOM 6128 C C . ALA A 1 733 ? -67.925 3.795 111.838 1.00 48.50 733 ALA A C 1
ATOM 6130 O O . ALA A 1 733 ? -67.088 4.667 111.610 1.00 48.50 733 ALA A O 1
ATOM 6131 N N . THR A 1 734 ? -67.661 2.769 112.657 1.00 49.94 734 THR A N 1
ATOM 6132 C CA . THR A 1 734 ? -66.374 2.608 113.354 1.00 49.94 734 THR A CA 1
ATOM 6133 C C . THR A 1 734 ? -65.230 2.326 112.377 1.00 49.94 734 THR A C 1
ATOM 6135 O O . THR A 1 734 ? -64.158 2.912 112.513 1.00 49.94 734 THR A O 1
ATOM 6138 N N . ALA A 1 735 ? -65.447 1.494 111.350 1.00 47.84 735 ALA A N 1
ATOM 6139 C CA . ALA A 1 735 ? -64.452 1.260 110.301 1.00 47.84 735 ALA A CA 1
ATOM 6140 C C . ALA A 1 735 ? -64.183 2.525 109.462 1.00 47.84 735 ALA A C 1
ATOM 6142 O O . ALA A 1 735 ? -63.029 2.828 109.166 1.00 47.84 735 ALA A O 1
ATOM 6143 N N . ALA A 1 736 ? -65.222 3.306 109.140 1.00 47.44 736 ALA A N 1
ATOM 6144 C CA . ALA A 1 736 ? -65.087 4.573 108.423 1.00 47.44 736 ALA A CA 1
ATOM 6145 C C . ALA A 1 736 ? -64.379 5.659 109.260 1.00 47.44 736 ALA A C 1
ATOM 6147 O O . ALA A 1 736 ? -63.462 6.294 108.746 1.00 47.44 736 ALA A O 1
ATOM 6148 N N . CYS A 1 737 ? -64.717 5.836 110.547 1.00 51.41 737 CYS A N 1
ATOM 6149 C CA . CYS A 1 737 ? -63.999 6.761 111.443 1.00 51.41 737 CYS A CA 1
ATOM 6150 C C . CYS A 1 737 ? -62.537 6.321 111.645 1.00 51.41 737 CYS A C 1
ATOM 6152 O O . CYS A 1 737 ? -61.654 7.174 111.672 1.00 51.41 737 CYS A O 1
ATOM 6154 N N . LYS A 1 738 ? -62.247 5.012 111.722 1.00 50.28 738 LYS A N 1
ATOM 6155 C CA . LYS A 1 738 ? -60.868 4.507 111.841 1.00 50.28 738 LYS A CA 1
ATOM 6156 C C . LYS A 1 738 ? -60.032 4.842 110.601 1.00 50.28 738 LYS A C 1
ATOM 6158 O O . LYS A 1 738 ? -58.932 5.362 110.739 1.00 50.28 738 LYS A O 1
ATOM 6163 N N . VAL A 1 739 ? -60.602 4.679 109.404 1.00 49.19 739 VAL A N 1
ATOM 6164 C CA . VAL A 1 739 ? -59.970 5.101 108.141 1.00 49.19 739 VAL A CA 1
ATOM 6165 C C . VAL A 1 739 ? -59.799 6.626 108.073 1.00 49.19 739 VAL A C 1
ATOM 6167 O O . VAL A 1 739 ? -58.762 7.099 107.622 1.00 49.19 739 VAL A O 1
ATOM 6170 N N . VAL A 1 740 ? -60.765 7.423 108.542 1.00 51.94 740 VAL A N 1
ATOM 6171 C CA . VAL A 1 740 ? -60.675 8.901 108.550 1.00 51.94 740 VAL A CA 1
ATOM 6172 C C . VAL A 1 740 ? -59.620 9.418 109.543 1.00 51.94 740 VAL A C 1
ATOM 6174 O O . VAL A 1 740 ? -58.887 10.352 109.214 1.00 51.94 740 VAL A O 1
ATOM 6177 N N . CYS A 1 741 ? -59.492 8.798 110.720 1.00 53.06 741 CYS A N 1
ATOM 6178 C CA . CYS A 1 741 ? -58.491 9.176 111.723 1.00 53.06 741 CYS A CA 1
ATOM 6179 C C . CYS A 1 741 ? -57.076 8.690 111.354 1.00 53.06 741 CYS A C 1
ATOM 6181 O O . CYS A 1 741 ? -56.123 9.445 111.518 1.00 53.06 741 CYS A O 1
ATOM 6183 N N . GLU A 1 742 ? -56.917 7.493 110.774 1.00 48.91 742 GLU A N 1
ATOM 6184 C CA . GLU A 1 742 ? -55.608 7.004 110.299 1.00 48.91 742 GLU A CA 1
ATOM 6185 C C . GLU A 1 742 ? -55.101 7.768 109.055 1.00 48.91 742 GLU A C 1
ATOM 6187 O O . GLU A 1 742 ? -53.899 7.821 108.804 1.00 48.91 742 GLU A O 1
ATOM 6192 N N . THR A 1 743 ? -55.989 8.420 108.289 1.00 48.50 743 THR A N 1
ATOM 6193 C CA . THR A 1 743 ? -55.631 9.191 107.076 1.00 48.50 743 THR A CA 1
ATOM 6194 C C . THR A 1 743 ? -55.367 10.688 107.312 1.00 48.50 743 THR A C 1
ATOM 6196 O O . THR A 1 743 ? -55.023 11.406 106.358 1.00 48.50 743 THR A O 1
ATOM 6199 N N . GLY A 1 744 ? -55.485 11.159 108.564 1.00 53.44 744 GLY A N 1
ATOM 6200 C CA . GLY A 1 744 ? -55.112 12.513 109.000 1.00 53.44 744 GLY A CA 1
ATOM 6201 C C . GLY A 1 744 ? -55.912 13.639 108.335 1.00 53.44 744 GLY A C 1
ATOM 6202 O O . GLY A 1 744 ? -55.338 14.653 107.943 1.00 53.44 744 GLY A O 1
ATOM 6203 N N . LEU A 1 745 ? -57.215 13.437 108.109 1.00 49.41 745 LEU A N 1
ATOM 6204 C CA . LEU A 1 745 ? -58.029 14.297 107.239 1.00 49.41 745 LEU A CA 1
ATOM 6205 C C . LEU A 1 745 ? -58.621 15.558 107.911 1.00 49.41 745 LEU A C 1
ATOM 6207 O O . LEU A 1 745 ? -58.841 16.536 107.200 1.00 49.41 745 LEU A O 1
ATOM 6211 N N . SER A 1 746 ? -58.820 15.580 109.236 1.00 47.88 746 SER A N 1
ATOM 6212 C CA . SER A 1 746 ? -58.889 16.795 110.079 1.00 47.88 746 SER A CA 1
ATOM 6213 C C . SER A 1 746 ? -59.007 16.425 111.568 1.00 47.88 746 SER A C 1
ATOM 6215 O O . SER A 1 746 ? -59.753 15.508 111.924 1.00 47.88 746 SER A O 1
ATOM 6217 N N . ASP A 1 747 ? -58.343 17.174 112.455 1.00 49.62 747 ASP A N 1
ATOM 6218 C CA . ASP A 1 747 ? -58.460 16.974 113.912 1.00 49.62 747 ASP A CA 1
ATOM 6219 C C . ASP A 1 747 ? -59.894 17.216 114.407 1.00 49.62 747 ASP A C 1
ATOM 6221 O O . ASP A 1 747 ? -60.397 16.515 115.285 1.00 49.62 747 ASP A O 1
ATOM 6225 N N . SER A 1 748 ? -60.615 18.153 113.785 1.00 47.88 748 SER A N 1
ATOM 6226 C CA . SER A 1 748 ? -61.984 18.507 114.172 1.00 47.88 748 SER A CA 1
ATOM 6227 C C . SER A 1 748 ? -62.995 17.367 113.991 1.00 47.88 748 SER A C 1
ATOM 6229 O O . SER A 1 748 ? -63.905 17.231 114.806 1.00 47.88 748 SER A O 1
ATOM 6231 N N . ILE A 1 749 ? -62.832 16.516 112.971 1.00 48.41 749 ILE A N 1
ATOM 6232 C CA . ILE A 1 749 ? -63.740 15.383 112.716 1.00 48.41 749 ILE A CA 1
ATOM 6233 C C . ILE A 1 749 ? -63.351 14.171 113.556 1.00 48.41 749 ILE A C 1
ATOM 6235 O O . ILE A 1 749 ? -64.231 13.464 114.038 1.00 48.41 749 ILE A O 1
ATOM 6239 N N . CYS A 1 750 ? -62.056 13.956 113.798 1.00 50.28 750 CYS A N 1
ATOM 6240 C CA . CYS A 1 750 ? -61.615 12.883 114.687 1.00 50.28 750 CYS A CA 1
ATOM 6241 C C . CYS A 1 750 ? -62.080 13.151 116.138 1.00 50.28 750 CYS A C 1
ATOM 6243 O O . CYS A 1 750 ? -62.550 12.233 116.811 1.00 50.28 750 CYS A O 1
ATOM 6245 N N . THR A 1 751 ? -62.106 14.423 116.564 1.00 49.72 751 THR A N 1
ATOM 6246 C CA . THR A 1 751 ? -62.687 14.833 117.858 1.00 49.72 751 THR A CA 1
ATOM 6247 C C . THR A 1 751 ? -64.208 14.604 117.912 1.00 49.72 751 THR A C 1
ATOM 6249 O O . THR A 1 751 ? -64.719 14.126 118.921 1.00 49.72 751 THR A O 1
ATOM 6252 N N . ALA A 1 752 ? -64.936 14.864 116.816 1.00 48.47 752 ALA A N 1
ATOM 6253 C CA . ALA A 1 752 ? -66.379 14.604 116.725 1.00 48.47 752 ALA A CA 1
ATOM 6254 C C . ALA A 1 752 ? -66.735 13.100 116.644 1.00 48.47 752 ALA A C 1
ATOM 6256 O O . ALA A 1 752 ? -67.779 12.690 117.152 1.00 48.47 752 ALA A O 1
ATOM 6257 N N . CYS A 1 753 ? -65.872 12.265 116.042 1.00 46.75 753 CYS A N 1
ATOM 6258 C CA . CYS A 1 753 ? -65.997 10.800 116.081 1.00 46.75 753 CYS A CA 1
ATOM 6259 C C . CYS A 1 753 ? -65.742 10.265 117.504 1.00 46.75 753 CYS A C 1
ATOM 6261 O O . CYS A 1 753 ? -66.472 9.385 117.942 1.00 46.75 753 CYS A O 1
ATOM 6263 N N . GLN A 1 754 ? -64.756 10.790 118.246 1.00 48.06 754 GLN A N 1
ATOM 6264 C CA . GLN A 1 754 ? -64.481 10.361 119.629 1.00 48.06 754 GLN A CA 1
ATOM 6265 C C . GLN A 1 754 ? -65.577 10.754 120.628 1.00 48.06 754 GLN A C 1
ATOM 6267 O O . GLN A 1 754 ? -65.741 10.068 121.627 1.00 48.06 754 GLN A O 1
ATOM 6272 N N . SER A 1 755 ? -66.330 11.826 120.373 1.00 45.03 755 SER A N 1
ATOM 6273 C CA . SER A 1 755 ? -67.446 12.230 121.239 1.00 45.03 755 SER A CA 1
ATOM 6274 C C . SER A 1 755 ? -68.755 11.460 121.001 1.00 45.03 755 SER A C 1
ATOM 6276 O O . SER A 1 755 ? -69.682 11.627 121.784 1.00 45.03 755 SER A O 1
ATOM 6278 N N . ASN A 1 756 ? -68.855 10.668 119.923 1.00 44.66 756 ASN A N 1
ATOM 6279 C CA . ASN A 1 756 ? -70.061 9.911 119.531 1.00 44.66 756 ASN A CA 1
ATOM 6280 C C . ASN A 1 756 ? -69.831 8.384 119.403 1.00 44.66 756 ASN A C 1
ATOM 6282 O O . ASN A 1 756 ? -70.727 7.672 118.945 1.00 44.66 756 ASN A O 1
ATOM 6286 N N . ILE A 1 757 ? -68.647 7.889 119.784 1.00 39.00 757 ILE A N 1
ATOM 6287 C CA . ILE A 1 757 ? -68.376 6.480 120.135 1.00 39.00 757 ILE A CA 1
ATOM 6288 C C . ILE A 1 757 ? -68.568 6.358 121.643 1.00 39.00 757 ILE A C 1
ATOM 6290 O O . ILE A 1 757 ? -69.158 5.341 122.072 1.00 39.00 757 ILE A O 1
#

Radius of gyration: 63.22 Å; chains: 1; bounding box: 128×52×200 Å

Sequence (757 aa):
MITMMKLLLLTLLIILTNVITETIPTSKSGYPIIDENGEFNTGLSKYMKECKFNFGEKDSRIHVISIIGSQSTGKSTLLNLLFNTNFKIMGDEIKRTTQGILISPVENSNILILDNEGVDGYENYQDRYGNKQKLERKLALFSIYTSDIVMINIMENDINRSNGANIPLFENIFDVFSKNNAKQKTIQVNNKKLLLFIIRDFSNRTSLDQIKKIITKQFKDTWNKTKPIGFNHEFEDYFNLECESLTQKPGKKPEESEKFYKENLATWQSKQNLFDREIEELKERFFNHEKSNYIFKNETEKFMINYTEFSEYAEFIWDNIKSNSDLDIPTSNQLLITFKFKRSIENAYNEFKSIIKIYEDKVSNDEYIDKKKQEFDNLKDKYIEMLNNYEEKAVNYNKFNIFDYKKLKNEAINKIETYLNDFYSLIMSKSKENDNNITKEFENEIANKQYYKKIEEGKIIKKQELDDLKKKYIEKYDNEIGLYKEFNTEYKDMKQIFENKINLIYKSQLDVFKSKSENEYNLLSLVIQNKLKEIFKNKDSRVNFWDELIEDLKRITDKSINIYEKLSMEYDYEINFKEDLKEIKNDSFNKFIKLLKKEILNQENDIENLLLQHFENHYCKFYKVHQLMKTKENIMNESIEEAQNIIQLLSETKFSEDKFKTINEDIKIVNEYKILEDDKVRRILDEYKYKINNIYDKFSQKVKKSLFIGAAGILGIASVAGTAGTAALPGLATAACKVVCETGLSDSICTACQSNI

Organism: NCBI:txid1754192